Protein AF-A0A9P6UWP9-F1 (afdb_monomer_lite)

Foldseek 3Di:
DFFLPQQAKKKFPDWAFPDPPQGWIKTKIFTQRNDCPPPDQQFWKQKLLATFGWHDWDQDPNTIITMTTAHPVNVVFFPDRRDIDIIGIDGDDDLPDDNDGADDPSDQPHKWFWADWADDPQKIKTKIFDAASCLQLDDQQFWKHWRSHIFGWHDWADDPGGIMTMTIGHPVNCVRGPCVVDDGGDMTGMDGHLLSVVLVCQLVFHWAWAAERCVPPLFIKIKHALVNQDLVVLVCQCVFQVFAWEKQDEPVLCVQLVWAFPDPDQPDPQSFRKTFAKFFPDDADQQAHSHRVSCGSCLSQPPPRGNNRMDGDHRYIYTYAAQVACLQPLDPSSVQLVSCVVSVHHSMMIIGIGADPVRHGQHPVNVVVVCVVVVHRYDYSVSVNVRCLSPHAQKDFDDWDFDQDPLGTWTKIWIAGNRPRFIKIKTKDAAAALVDAAEEAEDPDDDPVLVVDPDAPLDPHGPVRVSNVCSVDNIYMYMHPRNPDDPVLRVQRVVCRPPVPSSVVNSPPPPSPSSVSNSVSVCVVRNHDHPPPPPPPQQLAQQPFAEEEEFECVVVVLRVLLQVLLVVLLVVSNHDPVSYHYDYDHALLCQLVVLLVVLVVVSGLAYEYTEEQEDDPDPVLVVSVVNSVVSQVCSCVVSVHHYQYHYHRYHDPVVSVVCSNVSSNVSNSSRSRVSVVSVVVVVVVVVVPPPPPDDDDDDDDDDDDDDDDDD

Sequence (711 aa):
MFTGIVAAIGQIETVNSLGDSAAGIRLTIHAAALGLDDVELGDSISIQGACMTVIAKENRNGSEYFSVDVSRESLTCTVGLDAPGAVNLEKALRAHDRLGGHLVAGHIDGLGTVTHFTPVGESYELQILAPHTIGRYLAYKGSVTVNGVSLTVNRVTDHVDGCEFSINLIAHTLEVTTLKQLKVGARVNLEVDLIAQIIAELKAGRMVILVDEEDRENEGDLMFAADFVSPEAINFMVRFARGLVCLTLTQEHCQRLNLPLMTHNNGTQYNTAFTVSIEAAQGVSTGISPADRARTIQAAVARDARAADIVQPGHIFPVTAQPGGVLVRAGHTEAGCDLTRLAGLTPAAVICEIINDDGTMARLPDLLEFAAKHSFKIGTIADLIEYRSLTESIIERVAERTMQTPYGPFHAVIYRDKSNGAPHIALVHGTPQPACTTLVRVHEPMSVLDLLETDTAMHSWTLHSALQEIASSECGVIVLMNCSDSKEYLFDAFEAYNQPEKAAQLKHRPADFKTYGIGAQILRDLDAKIMEIDQYQPDLDGSDLAIGIVQSRFNEAVGNSLADACLEELERLGVDSENVLCITVPGALEIPFALQKLAMCAQFDALIALGAVVRGETYHFEIVSNQSSVGIQQVALEFDVPIANGVLTTDTDEQAIARMTEKGRDMARVAVEMANLSTALDLSFMLDEDDDDDDEDEDDEDDEDEDEENF

InterPro domains:
  IPR000422 3,4-dihydroxy-2-butanone 4-phosphate synthase, RibB [MF_00180] (190-392)
  IPR000422 3,4-dihydroxy-2-butanone 4-phosphate synthase, RibB [PF00926] (197-387)
  IPR000422 3,4-dihydroxy-2-butanone 4-phosphate synthase, RibB [TIGR00506] (195-388)
  IPR001783 Lumazine-binding protein [TIGR00187] (1-201)
  IPR001783 Lumazine-binding protein [cd00402] (1-195)
  IPR002180 Lumazine/riboflavin synthase [PF00885] (545-677)
  IPR017938 Riboflavin synthase-like beta-barrel [SSF63380] (1-98)
  IPR017938 Riboflavin synthase-like beta-barrel [SSF63380] (98-202)
  IPR017945 DHBP synthase RibB-like alpha/beta domain superfamily [SSF55821] (190-390)
  IPR023366 ATP synthase subunit alpha, N-terminal domain-like superfamily [G3DSA:2.40.30.20] (1-94)
  IPR023366 ATP synthase subunit alpha, N-terminal domain-like superfamily [G3DSA:2.40.30.20] (99-195)
  IPR026017 Lumazine-binding domain [PF00677] (3-92)
  IPR026017 Lumazine-binding domain [PF00677] (106-193)
  IPR026017 Lumazine-binding domain [PS51177] (1-102)
  IPR026017 Lumazine-binding domain [PS51177] (103-203)
  IPR032677 GTP cyclohydrolase II [PF00925] (396-532)
  IPR034964 Lumazine synthase [MF_00178] (540-681)
  IPR034964 Lumazine synthase [TIGR00114] (547-676)
  IPR034964 Lumazine synthase [cd09209] (547-675)
  IPR036144 GTP cyclohydrolase II superfamily [G3DSA:3.40.50.10990] (397-535)

Secondary structure (DSSP, 8-state):
-B-S---EEEEEEEEEE-SSTTS-EEEEEE-TTT--TT--TT-EEEETTEEEEEEEEEEETTEEEEEEEE-HHHHHH-SSSSSSEEEEEEEPPPTTS---S--B-S---EEEEEEEEEEETTEEEEEEEE-HHHHTT--TT-EEEETTEEEE--EEEE-SS-EEEEEEE-HHHHHHSGGGG--TT-EEEEEE-HHHHHHHHHHTT--EEEE--TTTT--EEEEEEGGG--HHHHHHIIIIIBS--EEEEEHHHHHHTT--BS-SS--STT---BBPPEEESSS-SSS-SHHHHHHHHHHHH-TT--GGGEEEEEEEEEEEEPTTGGGT--SHHHHHHHHHHHTTS-SEEEEEEBB-TTSSBPPHHHHHHHHHHHT-EEEEHHHHHHHHHHH--SEEEEEEEEEEETTEEEEEEEEEETTT--EEEEEEES---TTSEEEEEEE-S--SGGGT-SS-TTSSS-HHHHHHHHHHSSSEEEEE--SS--HHHHHHHHHHTT-HHHHHHHHTS---HHHHHHHHHHHHHTT-EE------------TT--EEEEEE-TTHHHHHHHHHHHHHHHHHHT--GGGEEEEEESSGGGHHHHHHHHHTTT--SEEEEEEEEE--SSTHHHHHHHHHHHHHHHHHHHHT--EEEEEEEESSHHHHHHHHHHHHHHHHHHHHHHHHHHHHHHHHHHTTTSSSSS-----------------

Radius of gyration: 31.01 Å; chains: 1; bounding box: 85×80×92 Å

pLDDT: mean 85.36, std 15.13, range [31.36, 98.81]

Organism: NCBI:txid64522

Structure (mmCIF, N/CA/C/O backbone):
data_AF-A0A9P6UWP9-F1
#
_entry.id   AF-A0A9P6UWP9-F1
#
loop_
_atom_site.group_PDB
_atom_site.id
_atom_site.type_symbol
_atom_site.label_atom_id
_atom_site.label_alt_id
_atom_site.label_comp_id
_atom_site.label_asym_id
_atom_site.label_entity_id
_atom_site.label_seq_id
_atom_site.pdbx_PDB_ins_code
_atom_site.Cartn_x
_atom_site.Cartn_y
_atom_site.Cartn_z
_atom_site.occupancy
_atom_site.B_iso_or_equiv
_atom_site.auth_seq_id
_atom_site.auth_comp_id
_atom_site.auth_asym_id
_atom_site.auth_atom_id
_atom_site.pdbx_PDB_model_num
ATOM 1 N N . MET A 1 1 ? -7.174 11.831 2.888 1.00 79.25 1 MET A N 1
ATOM 2 C CA . MET A 1 1 ? -7.502 10.411 2.641 1.00 79.25 1 MET A CA 1
ATOM 3 C C . MET A 1 1 ? -8.075 9.832 3.922 1.00 79.25 1 MET A C 1
ATOM 5 O O . MET A 1 1 ? -7.832 10.401 4.980 1.00 79.25 1 MET A O 1
ATOM 9 N N . PHE A 1 2 ? -8.843 8.757 3.822 1.00 88.31 2 PHE A N 1
ATOM 10 C CA . PHE A 1 2 ? -9.486 8.058 4.935 1.00 88.31 2 PHE A CA 1
ATOM 11 C C . PHE A 1 2 ? -9.287 6.545 4.758 1.00 88.31 2 PHE A C 1
ATOM 13 O O . PHE A 1 2 ? -8.790 6.115 3.720 1.00 88.31 2 PHE A O 1
ATOM 20 N N . THR A 1 3 ? -9.683 5.742 5.740 1.00 84.31 3 THR A N 1
ATOM 21 C CA . THR A 1 3 ? -9.594 4.267 5.718 1.00 84.31 3 THR A CA 1
ATOM 22 C C . THR A 1 3 ? -10.956 3.578 5.678 1.00 84.31 3 THR A C 1
ATOM 24 O O . THR A 1 3 ? -11.049 2.361 5.514 1.00 84.31 3 THR A O 1
ATOM 27 N N . GLY A 1 4 ? -12.031 4.334 5.916 1.00 87.25 4 GLY A N 1
ATOM 28 C CA . GLY A 1 4 ? -13.358 3.789 6.155 1.00 87.25 4 GLY A CA 1
ATOM 29 C C . GLY A 1 4 ? -13.504 3.110 7.523 1.00 87.25 4 GLY A C 1
ATOM 30 O O . GLY A 1 4 ? -14.489 2.401 7.749 1.00 87.25 4 GLY A O 1
ATOM 31 N N . ILE A 1 5 ? -12.547 3.285 8.441 1.00 87.50 5 ILE A N 1
ATOM 32 C CA . ILE A 1 5 ? -12.730 2.926 9.849 1.00 87.50 5 ILE A CA 1
ATOM 33 C C . ILE A 1 5 ? -13.480 4.067 10.524 1.00 87.50 5 ILE A C 1
ATOM 35 O O . ILE A 1 5 ? -12.964 5.162 10.728 1.00 87.50 5 ILE A O 1
ATOM 39 N N . VAL A 1 6 ? -14.724 3.793 10.907 1.00 90.06 6 VAL A N 1
ATOM 40 C CA . VAL A 1 6 ? -15.552 4.768 11.616 1.00 90.06 6 VAL A CA 1
ATOM 41 C C . VAL A 1 6 ? -14.984 5.000 13.011 1.00 90.06 6 VAL A C 1
ATOM 43 O O . VAL A 1 6 ? -15.007 4.103 13.849 1.00 90.06 6 VAL A O 1
ATOM 46 N N . ALA A 1 7 ? -14.528 6.223 13.263 1.00 90.12 7 ALA A N 1
ATOM 47 C CA . ALA A 1 7 ? -14.017 6.637 14.563 1.00 90.12 7 ALA A CA 1
ATOM 48 C C . ALA A 1 7 ? -15.155 6.948 15.550 1.00 90.12 7 ALA A C 1
ATOM 50 O O . ALA A 1 7 ? -15.022 6.714 16.747 1.00 90.12 7 ALA A O 1
ATOM 51 N N . ALA A 1 8 ? -16.291 7.461 15.060 1.00 93.94 8 ALA A N 1
ATOM 52 C CA . ALA A 1 8 ? -17.455 7.740 15.898 1.00 93.94 8 ALA A CA 1
ATOM 53 C C . ALA A 1 8 ? -18.775 7.770 15.113 1.00 93.94 8 ALA A C 1
ATOM 55 O O . ALA A 1 8 ? -18.816 8.083 13.923 1.00 93.94 8 ALA A O 1
ATOM 56 N N . ILE A 1 9 ? -19.889 7.544 15.819 1.00 95.88 9 ILE A N 1
ATOM 57 C CA . ILE A 1 9 ? -21.226 7.907 15.331 1.00 95.88 9 ILE A CA 1
ATOM 58 C C . ILE A 1 9 ? -21.537 9.332 15.799 1.00 95.88 9 ILE A C 1
ATOM 60 O O . ILE A 1 9 ? -21.675 9.589 16.994 1.00 95.88 9 ILE A O 1
ATOM 64 N N . GLY A 1 10 ? -21.676 10.250 14.848 1.00 95.75 10 GLY A N 1
ATOM 65 C CA . GLY A 1 10 ? -22.161 11.606 15.079 1.00 95.75 10 GLY A CA 1
ATOM 66 C C . GLY A 1 10 ? -23.662 11.750 14.850 1.00 95.75 10 GLY A C 1
ATOM 67 O O . GLY A 1 10 ? -24.347 10.827 14.404 1.00 95.75 10 GLY A O 1
ATOM 68 N N . GLN A 1 11 ? -24.173 12.951 15.107 1.00 96.69 11 GLN A N 1
ATOM 69 C CA . GLN A 1 11 ? -25.568 13.308 14.866 1.00 96.69 11 GLN A CA 1
ATOM 70 C C . GLN A 1 11 ? -25.647 14.663 14.159 1.00 96.69 11 GLN A C 1
ATOM 72 O O . GLN A 1 11 ? -25.251 15.681 14.724 1.00 96.69 11 GLN A O 1
ATOM 77 N N . ILE A 1 12 ? -26.209 14.701 12.947 1.00 97.19 12 ILE A N 1
ATOM 78 C CA . ILE A 1 12 ? -26.621 15.960 12.317 1.00 97.19 12 ILE A CA 1
ATOM 79 C C . ILE A 1 12 ? -27.763 16.526 13.162 1.00 97.19 12 ILE A C 1
ATOM 81 O O . ILE A 1 12 ? -28.836 15.922 13.263 1.00 97.19 12 ILE A O 1
ATOM 85 N N . GLU A 1 13 ? -27.517 17.672 13.791 1.00 96.00 13 GLU A N 1
ATOM 86 C CA . GLU A 1 13 ? -28.481 18.363 14.646 1.00 96.00 13 GLU A CA 1
ATOM 87 C C . GLU A 1 13 ? -29.312 19.351 13.828 1.00 96.00 13 GLU A C 1
ATOM 89 O O . GLU A 1 13 ? -30.540 19.374 13.925 1.00 96.00 13 GLU A O 1
ATOM 94 N N . THR A 1 14 ? -28.648 20.153 12.990 1.00 96.00 14 THR A N 1
ATOM 95 C CA . THR A 1 14 ? -29.322 21.158 12.163 1.00 96.00 14 THR A CA 1
ATOM 96 C C . THR A 1 14 ? -28.853 21.120 10.718 1.00 96.00 14 THR A C 1
ATOM 98 O O . THR A 1 14 ? -27.690 20.840 10.425 1.00 96.00 14 THR A O 1
ATOM 101 N N . VAL A 1 15 ? -29.798 21.423 9.828 1.00 95.31 15 VAL A N 1
ATOM 102 C CA . VAL A 1 15 ? -29.607 21.571 8.387 1.00 95.31 15 VAL A CA 1
ATOM 103 C C . VAL A 1 15 ? -30.153 22.939 8.000 1.00 95.31 15 VAL A C 1
ATOM 105 O O . VAL A 1 15 ? -31.362 23.164 8.068 1.00 95.31 15 VAL A O 1
ATOM 108 N N . ASN A 1 16 ? -29.277 23.862 7.612 1.00 93.94 16 ASN A N 1
ATOM 109 C CA . ASN A 1 16 ? -29.655 25.236 7.286 1.00 93.94 16 ASN A CA 1
ATOM 110 C C . ASN A 1 16 ? -29.331 25.550 5.824 1.00 93.94 16 ASN A C 1
ATOM 112 O O . ASN A 1 16 ? -28.213 25.321 5.377 1.00 93.94 16 ASN A O 1
ATOM 116 N N . SER A 1 17 ? -30.280 26.111 5.072 1.00 89.56 17 SER A N 1
ATOM 117 C CA . SER A 1 17 ? -30.000 26.572 3.703 1.00 89.56 17 SER A CA 1
ATOM 118 C C . SER A 1 17 ? -29.048 27.770 3.721 1.00 89.56 17 SER A C 1
ATOM 120 O O . SER A 1 17 ? -29.270 28.715 4.479 1.00 89.56 17 SER A O 1
ATOM 122 N N . LEU A 1 18 ? -28.031 27.769 2.855 1.00 87.19 18 LEU A N 1
ATOM 123 C CA . LEU A 1 18 ? -27.092 28.890 2.702 1.00 87.19 18 LEU A CA 1
ATOM 124 C C . LEU A 1 18 ? -27.618 30.006 1.778 1.00 87.19 18 LEU A C 1
ATOM 126 O O . LEU A 1 18 ? -26.955 31.027 1.604 1.00 87.19 18 LEU A O 1
ATOM 130 N N . GLY A 1 19 ? -28.800 29.841 1.175 1.00 78.88 19 GLY A N 1
ATOM 131 C CA . GLY A 1 19 ? -29.395 30.842 0.288 1.00 78.88 19 GLY A CA 1
ATOM 132 C C . GLY A 1 19 ? -30.624 30.342 -0.474 1.00 78.88 19 GLY A C 1
ATOM 133 O O . GLY A 1 19 ? -31.353 29.471 0.007 1.00 78.88 19 GLY A O 1
ATOM 134 N N . ASP A 1 20 ? -30.855 30.910 -1.663 1.00 68.38 20 ASP A N 1
ATOM 135 C CA . ASP A 1 20 ? -31.924 30.502 -2.586 1.00 68.38 20 ASP A CA 1
ATOM 136 C C . ASP A 1 20 ? -31.706 29.077 -3.126 1.00 68.38 20 ASP A C 1
ATOM 138 O O . ASP A 1 20 ? -30.680 28.450 -2.889 1.00 68.38 20 ASP A O 1
ATOM 142 N N . SER A 1 21 ? -32.654 28.574 -3.925 1.00 56.50 21 SER A N 1
ATOM 143 C CA . SER A 1 21 ? -32.709 27.190 -4.435 1.00 56.50 21 SER A CA 1
ATOM 144 C C . SER A 1 21 ? -31.454 26.631 -5.133 1.00 56.50 21 SER A C 1
ATOM 146 O O . SER A 1 21 ? -31.460 25.450 -5.465 1.00 56.50 21 SER A O 1
ATOM 148 N N . ALA A 1 22 ? -30.416 27.432 -5.398 1.00 58.41 22 ALA A N 1
ATOM 149 C CA . ALA A 1 22 ? -29.135 27.022 -5.982 1.00 58.41 22 ALA A CA 1
ATOM 150 C C . ALA A 1 22 ? -27.968 26.937 -4.976 1.00 58.41 22 ALA A C 1
ATOM 152 O O . ALA A 1 22 ? -26.907 26.440 -5.346 1.00 58.41 22 ALA A O 1
ATOM 153 N N . ALA A 1 23 ? -28.150 27.404 -3.739 1.00 75.25 23 ALA A N 1
ATOM 154 C CA . ALA A 1 23 ? -27.139 27.358 -2.689 1.00 75.25 23 ALA A CA 1
ATOM 155 C C . ALA A 1 23 ? -27.042 25.964 -2.040 1.00 75.25 23 ALA A C 1
ATOM 157 O O . ALA A 1 23 ? -27.969 25.157 -2.129 1.00 75.25 23 ALA A O 1
ATOM 158 N N . GLY A 1 24 ? -25.899 25.687 -1.408 1.00 88.19 24 GLY A N 1
ATOM 159 C CA . GLY A 1 24 ? -25.693 24.497 -0.580 1.00 88.19 24 GLY A CA 1
ATOM 160 C C . GLY A 1 24 ? -26.406 24.581 0.774 1.00 88.19 24 GLY A C 1
ATOM 161 O O . GLY A 1 24 ? -27.193 25.496 1.032 1.00 88.19 24 GLY A O 1
ATOM 162 N N . ILE A 1 25 ? -26.094 23.640 1.659 1.00 93.88 25 ILE A N 1
ATOM 163 C CA . ILE A 1 25 ? -26.579 23.634 3.045 1.00 93.88 25 ILE A CA 1
ATOM 164 C C . ILE A 1 25 ? -25.409 23.714 4.016 1.00 93.88 25 ILE A C 1
ATOM 166 O O . ILE A 1 25 ? -24.313 23.252 3.717 1.00 93.88 25 ILE A O 1
ATOM 170 N N . ARG A 1 26 ? -25.666 24.255 5.201 1.00 96.00 26 ARG A N 1
ATOM 171 C CA . ARG A 1 26 ? -24.788 24.149 6.358 1.00 96.00 26 ARG A CA 1
ATOM 172 C C . ARG A 1 26 ? -25.314 23.080 7.289 1.00 96.00 26 ARG A C 1
ATOM 174 O O . ARG A 1 26 ? -26.476 23.139 7.702 1.00 96.00 26 ARG A O 1
ATOM 181 N N . LEU A 1 27 ? -24.444 22.148 7.635 1.00 97.12 27 LEU A N 1
ATOM 182 C CA . LEU A 1 27 ? -24.703 21.135 8.643 1.00 97.12 27 LEU A CA 1
ATOM 183 C C . LEU A 1 27 ? -24.017 21.530 9.937 1.00 97.12 27 LEU A C 1
ATOM 185 O O . LEU A 1 27 ? -22.874 21.980 9.910 1.00 97.12 27 LEU A O 1
ATOM 189 N N . THR A 1 28 ? -24.697 21.316 11.058 1.00 96.81 28 THR A N 1
ATOM 190 C CA . THR A 1 28 ? -24.067 21.304 12.381 1.00 96.81 28 THR A CA 1
ATOM 191 C C . THR A 1 28 ? -24.172 19.894 12.934 1.00 96.81 28 THR A C 1
ATOM 193 O O . THR A 1 28 ? -25.276 19.357 13.072 1.00 96.81 28 THR A O 1
ATOM 196 N N . ILE A 1 29 ? -23.020 19.296 13.216 1.00 97.62 29 ILE A N 1
ATOM 197 C CA . ILE A 1 29 ? -22.878 17.910 13.634 1.00 97.62 29 ILE A CA 1
ATOM 198 C C . ILE A 1 29 ? -22.413 17.888 15.082 1.00 97.62 29 ILE A C 1
ATOM 200 O O . ILE A 1 29 ? -21.412 18.509 15.432 1.00 97.62 29 ILE A O 1
ATOM 204 N N . HIS A 1 30 ? -23.144 17.153 15.910 1.00 96.75 30 HIS A N 1
ATOM 205 C CA . HIS A 1 30 ? -22.728 16.772 17.249 1.00 96.75 30 HIS A CA 1
ATOM 206 C C . HIS A 1 30 ? -21.784 15.566 17.160 1.00 96.75 30 HIS A C 1
ATOM 208 O O . HIS A 1 30 ? -22.164 14.534 16.598 1.00 96.75 30 HIS A O 1
ATOM 214 N N . ALA A 1 31 ? -20.570 15.694 17.697 1.00 92.75 31 ALA A N 1
ATOM 215 C CA . ALA A 1 31 ? -19.468 14.751 17.489 1.00 92.75 31 ALA A CA 1
ATOM 216 C C . ALA A 1 31 ? -18.733 14.386 18.791 1.00 92.75 31 ALA A C 1
ATOM 218 O O . ALA A 1 31 ? -17.518 14.232 18.795 1.00 92.75 31 ALA A O 1
ATOM 219 N N . ALA A 1 32 ? -19.469 14.227 19.896 1.00 81.75 32 ALA A N 1
ATOM 220 C CA . ALA A 1 32 ? -18.894 14.077 21.238 1.00 81.75 32 ALA A CA 1
ATOM 221 C C . ALA A 1 32 ? -17.877 12.932 21.418 1.00 81.75 32 ALA A C 1
ATOM 223 O O . ALA A 1 32 ? -17.070 13.002 22.335 1.00 81.75 32 ALA A O 1
ATOM 224 N N . ALA A 1 33 ? -17.924 11.883 20.592 1.00 85.69 33 ALA A N 1
ATOM 225 C CA . ALA A 1 33 ? -17.012 10.739 20.683 1.00 85.69 33 ALA A CA 1
ATOM 226 C C . ALA A 1 33 ? -15.861 10.772 19.658 1.00 85.69 33 ALA A C 1
ATOM 228 O O . ALA A 1 33 ? -15.035 9.870 19.666 1.00 85.69 33 ALA A O 1
ATOM 229 N N . LEU A 1 34 ? -15.813 11.768 18.762 1.00 90.06 34 LEU A N 1
ATOM 230 C CA . LEU A 1 34 ? -14.780 11.836 17.719 1.00 90.06 34 LEU A CA 1
ATOM 231 C C . LEU A 1 34 ? -13.456 12.419 18.239 1.00 90.06 34 LEU A C 1
ATOM 233 O O . LEU A 1 34 ? -12.400 12.080 17.709 1.00 90.06 34 LEU A O 1
ATOM 237 N N . GLY A 1 35 ? -13.529 13.291 19.252 1.00 88.62 35 GLY A N 1
ATOM 238 C CA . GLY A 1 35 ? -12.404 14.084 19.744 1.00 88.62 35 GLY A CA 1
ATOM 239 C C . GLY A 1 35 ? -11.957 15.100 18.696 1.00 88.62 35 GLY A C 1
ATOM 240 O O . GLY A 1 35 ? -11.300 14.740 17.715 1.00 88.62 35 GLY A O 1
ATOM 241 N N . LEU A 1 36 ? -12.331 16.368 18.880 1.00 90.81 36 LEU A N 1
ATOM 242 C CA . LEU A 1 36 ? -12.015 17.434 17.925 1.00 90.81 36 LEU A CA 1
ATOM 243 C C . LEU A 1 36 ? -10.791 18.273 18.311 1.00 90.81 36 LEU A C 1
ATOM 245 O O . LEU A 1 36 ? -10.487 19.225 17.594 1.00 90.81 36 LEU A O 1
ATOM 249 N N . ASP A 1 37 ? -10.101 17.983 19.413 1.00 89.12 37 ASP A N 1
ATOM 250 C CA . ASP A 1 37 ? -8.975 18.795 19.912 1.00 89.12 37 ASP A CA 1
ATOM 251 C C . ASP A 1 37 ? -7.861 18.988 18.876 1.00 89.12 37 ASP A C 1
ATOM 253 O O . ASP A 1 37 ? -7.244 20.048 18.800 1.00 89.12 37 ASP A O 1
ATOM 257 N N . ASP A 1 38 ? -7.674 17.988 18.025 1.00 87.88 38 ASP A N 1
ATOM 258 C CA . ASP A 1 38 ? -6.613 17.883 17.035 1.00 87.88 38 ASP A CA 1
ATOM 259 C C . ASP A 1 38 ? -7.089 18.180 15.595 1.00 87.88 38 ASP A C 1
ATOM 261 O O . ASP A 1 38 ? -6.371 17.908 14.634 1.00 87.88 38 ASP A O 1
ATOM 265 N N . VAL A 1 39 ? -8.307 18.717 15.455 1.00 90.00 39 VAL A N 1
ATOM 266 C CA . VAL A 1 39 ? -8.921 19.126 14.181 1.00 90.00 39 VAL A CA 1
ATOM 267 C C . VAL A 1 39 ? -8.900 20.649 14.056 1.00 90.00 39 VAL A C 1
ATOM 269 O O . VAL A 1 39 ? -9.492 21.354 14.882 1.00 90.00 39 VAL A O 1
ATOM 272 N N . GLU A 1 40 ? -8.299 21.178 12.999 1.00 92.38 40 GLU A N 1
ATOM 273 C CA . GLU A 1 40 ? -8.265 22.607 12.691 1.00 92.38 40 GLU A CA 1
ATOM 274 C C . GLU A 1 40 ? -9.387 23.038 11.727 1.00 92.38 40 GLU A C 1
ATOM 276 O O . GLU A 1 40 ? -10.076 22.234 11.097 1.00 92.38 40 GLU A O 1
ATOM 281 N N . LEU A 1 41 ? -9.625 24.350 11.621 1.00 93.75 41 LEU A N 1
ATOM 282 C CA . LEU A 1 41 ? -10.533 24.872 10.597 1.00 93.75 41 LEU A CA 1
ATOM 283 C C . LEU A 1 41 ? -9.871 24.738 9.224 1.00 93.75 41 LEU A C 1
ATOM 285 O O . LEU A 1 41 ? -8.758 25.213 9.029 1.00 93.75 41 LEU A O 1
ATOM 289 N N . GLY A 1 42 ? -10.586 24.157 8.264 1.00 90.19 42 GLY A N 1
ATOM 290 C CA . GLY A 1 42 ? -10.033 23.777 6.964 1.00 90.19 42 GLY A CA 1
ATOM 291 C C . GLY A 1 42 ? -9.685 22.291 6.861 1.00 90.19 42 GLY A C 1
ATOM 292 O O . GLY A 1 42 ? -9.590 21.785 5.742 1.00 90.19 42 GLY A O 1
ATOM 293 N N . ASP A 1 43 ? -9.594 21.578 7.986 1.00 91.12 43 ASP A N 1
ATOM 294 C CA . ASP A 1 43 ? -9.382 20.134 7.973 1.00 91.12 43 ASP A CA 1
ATOM 295 C C . ASP A 1 43 ? -10.594 19.388 7.423 1.00 91.12 43 ASP A C 1
ATOM 297 O O . ASP A 1 43 ? -11.725 19.886 7.388 1.00 91.12 43 ASP A O 1
ATOM 301 N N . SER A 1 44 ? -10.343 18.159 6.983 1.00 93.25 44 SER A N 1
ATOM 302 C CA . SER A 1 44 ? -11.354 17.291 6.394 1.00 93.25 44 SER A CA 1
ATOM 303 C C . SER A 1 44 ? -11.816 16.216 7.376 1.00 93.25 44 SER A C 1
ATOM 305 O O . SER A 1 44 ? -11.007 15.502 7.965 1.00 93.25 44 SER A O 1
ATOM 307 N N . ILE A 1 45 ? -13.133 16.058 7.500 1.00 95.62 45 ILE A N 1
ATOM 308 C CA . ILE A 1 45 ? -13.788 14.948 8.200 1.00 95.62 45 ILE A CA 1
ATOM 309 C C . ILE A 1 45 ? -14.689 14.231 7.195 1.00 95.62 45 ILE A C 1
ATOM 311 O O . ILE A 1 45 ? -15.473 14.865 6.488 1.00 95.62 45 ILE A O 1
ATOM 315 N N . SER A 1 46 ? -14.595 12.906 7.132 1.00 95.81 46 SER A N 1
ATOM 316 C CA . SER A 1 46 ? -15.523 12.071 6.376 1.00 95.81 46 SER A CA 1
ATOM 317 C C . SER A 1 46 ? -16.840 11.964 7.141 1.00 95.81 46 SER A C 1
ATOM 319 O O . SER A 1 46 ? -16.862 11.579 8.310 1.00 95.81 46 SER A O 1
ATOM 321 N N . ILE A 1 47 ? -17.947 12.317 6.485 1.00 96.69 47 ILE A N 1
ATOM 322 C CA . ILE A 1 47 ? -19.311 12.212 7.010 1.00 96.69 47 ILE A CA 1
ATOM 323 C C . ILE A 1 47 ? -20.098 11.270 6.102 1.00 96.69 47 ILE A C 1
ATOM 325 O O . ILE A 1 47 ? -20.383 11.598 4.951 1.00 96.69 47 ILE A O 1
ATOM 329 N N . GLN A 1 48 ? -20.455 10.087 6.609 1.00 94.88 48 GLN A N 1
ATOM 330 C CA . GLN A 1 48 ? -21.065 9.006 5.816 1.00 94.88 48 GLN A CA 1
ATOM 331 C C . GLN A 1 48 ? -20.261 8.652 4.548 1.00 94.88 48 GLN A C 1
ATOM 333 O O . GLN A 1 48 ? -20.844 8.344 3.503 1.00 94.88 48 GLN A O 1
ATOM 338 N N . GLY A 1 49 ? -18.928 8.710 4.643 1.00 92.69 49 GLY A N 1
ATOM 339 C CA . GLY A 1 49 ? -17.999 8.454 3.539 1.00 92.69 49 GLY A CA 1
ATOM 340 C C . GLY A 1 49 ? -17.699 9.672 2.669 1.00 92.69 49 GLY A C 1
ATOM 341 O O . GLY A 1 49 ? -16.846 9.584 1.802 1.00 92.69 49 GLY A O 1
ATOM 342 N N . ALA A 1 50 ? -18.379 10.804 2.861 1.00 94.56 50 ALA A N 1
ATOM 343 C CA . ALA A 1 50 ? -18.137 12.004 2.069 1.00 94.56 50 ALA A CA 1
ATOM 344 C C . ALA A 1 50 ? -17.177 12.955 2.796 1.00 94.56 50 ALA A C 1
ATOM 346 O O . ALA A 1 50 ? -17.460 13.387 3.912 1.00 94.56 50 ALA A O 1
ATOM 347 N N . CYS A 1 51 ? -16.067 13.310 2.154 1.00 94.06 51 CYS A N 1
ATOM 348 C CA . CYS A 1 51 ? -15.085 14.267 2.652 1.00 94.06 51 CYS A CA 1
ATOM 349 C C . CYS A 1 51 ? -15.702 15.669 2.779 1.00 94.06 51 CYS A C 1
ATOM 351 O O . CYS A 1 51 ? -16.201 16.220 1.795 1.00 94.06 51 CYS A O 1
ATOM 353 N N . MET A 1 52 ? -15.669 16.245 3.982 1.00 95.12 52 MET A N 1
ATOM 354 C CA . MET A 1 52 ? -16.230 17.564 4.276 1.00 95.12 52 MET A CA 1
ATOM 355 C C . MET A 1 52 ? -15.233 18.439 5.026 1.00 95.12 52 MET A C 1
ATOM 357 O O . MET A 1 52 ? -14.630 18.012 6.008 1.00 95.12 52 MET A O 1
ATOM 361 N N . THR A 1 53 ? -15.115 19.693 4.595 1.00 94.69 53 THR A N 1
ATOM 362 C CA . THR A 1 53 ? -14.241 20.683 5.229 1.00 94.69 53 THR A CA 1
ATOM 363 C C . THR A 1 53 ? -14.902 21.288 6.462 1.00 94.69 53 THR A C 1
ATOM 365 O O . THR A 1 53 ? -16.001 21.846 6.383 1.00 94.69 53 THR A O 1
ATOM 368 N N . VAL A 1 54 ? -14.209 21.227 7.596 1.00 96.38 54 VAL A N 1
ATOM 369 C CA . VAL A 1 54 ? -14.631 21.840 8.855 1.00 96.38 54 VAL A CA 1
ATOM 370 C C . VAL A 1 54 ? -14.499 23.358 8.758 1.00 96.38 54 VAL A C 1
ATOM 372 O O . VAL A 1 54 ? -13.410 23.889 8.559 1.00 96.38 54 VAL A O 1
ATOM 375 N N . ILE A 1 55 ? -15.611 24.076 8.926 1.00 96.75 55 ILE A N 1
ATOM 376 C CA . ILE A 1 55 ? -15.653 25.549 8.826 1.00 96.75 55 ILE A CA 1
ATOM 377 C C . ILE A 1 55 ? -15.897 26.249 10.164 1.00 96.75 55 ILE A C 1
ATOM 379 O O . ILE A 1 55 ? -15.677 27.453 10.283 1.00 96.75 55 ILE A O 1
ATOM 383 N N . ALA A 1 56 ? -16.379 25.517 11.167 1.00 95.88 56 ALA A N 1
ATOM 384 C CA . ALA A 1 56 ? -16.557 26.015 12.523 1.00 95.88 56 ALA A CA 1
ATOM 385 C C . ALA A 1 56 ? -16.514 24.857 13.519 1.00 95.88 56 ALA A C 1
ATOM 387 O O . ALA A 1 56 ? -16.962 23.754 13.203 1.00 95.88 56 ALA A O 1
ATOM 388 N N . LYS A 1 57 ? -16.040 25.143 14.732 1.00 95.69 57 LYS A N 1
ATOM 389 C CA . LYS A 1 57 ? -16.067 24.248 15.893 1.00 95.69 57 LYS A CA 1
ATOM 390 C C . LYS A 1 57 ? -16.712 24.979 17.062 1.00 95.69 57 LYS A C 1
ATOM 392 O O . LYS A 1 57 ? -16.450 26.161 17.275 1.00 95.69 57 LYS A O 1
ATOM 397 N N . GLU A 1 58 ? -17.546 24.283 17.816 1.00 93.12 58 GLU A N 1
ATOM 398 C CA . GLU A 1 58 ? -18.225 24.821 18.990 1.00 93.12 58 GLU A CA 1
ATOM 399 C C . GLU A 1 58 ? -18.202 23.785 20.114 1.00 93.12 58 GLU A C 1
ATOM 401 O O . GLU A 1 58 ? -18.385 22.595 19.874 1.00 93.12 58 GLU A O 1
ATOM 406 N N . ASN A 1 59 ? -18.038 24.238 21.355 1.00 88.38 59 ASN A N 1
ATOM 407 C CA . ASN A 1 59 ? -18.265 23.405 22.530 1.00 88.38 59 ASN A CA 1
ATOM 408 C C . ASN A 1 59 ? -19.500 23.935 23.265 1.00 88.38 59 ASN A C 1
ATOM 410 O O . ASN A 1 59 ? -19.534 25.092 23.695 1.00 88.38 59 ASN A O 1
ATOM 414 N N . ARG A 1 60 ? -20.540 23.105 23.372 1.00 88.69 60 ARG A N 1
ATOM 415 C CA . ARG A 1 60 ? -21.806 23.448 24.029 1.00 88.69 60 ARG A CA 1
ATOM 416 C C . ARG A 1 60 ? -21.977 22.549 25.245 1.00 88.69 60 ARG A C 1
ATOM 418 O O . ARG A 1 60 ? -22.286 21.371 25.104 1.00 88.69 60 ARG A O 1
ATOM 425 N N . ASN A 1 61 ? -21.804 23.112 26.441 1.00 83.75 61 ASN A N 1
ATOM 426 C CA . ASN A 1 61 ? -21.946 22.398 27.718 1.00 83.75 61 ASN A CA 1
ATOM 427 C C . ASN A 1 61 ? -21.073 21.129 27.832 1.00 83.75 61 ASN A C 1
ATOM 429 O O . ASN A 1 61 ? -21.521 20.129 28.387 1.00 83.75 61 ASN A O 1
ATOM 433 N N . GLY A 1 62 ? -19.843 21.159 27.308 1.00 80.44 62 GLY A N 1
ATOM 434 C CA . GLY A 1 62 ? -18.920 20.019 27.336 1.00 80.44 62 GLY A CA 1
ATOM 435 C C . GLY A 1 62 ? -19.094 19.038 26.175 1.00 80.44 62 GLY A C 1
ATOM 436 O O . GLY A 1 62 ? -18.340 18.078 26.087 1.00 80.44 62 GLY A O 1
ATOM 437 N N . SER A 1 63 ? -20.054 19.269 25.276 1.00 86.94 63 SER A N 1
ATOM 438 C CA . SER A 1 63 ? -20.236 18.477 24.061 1.00 86.94 63 SER A CA 1
ATOM 439 C C . SER A 1 63 ? -19.661 19.194 22.845 1.00 86.94 63 SER A C 1
ATOM 441 O O . SER A 1 63 ? -19.893 20.390 22.648 1.00 86.94 63 SER A O 1
ATOM 443 N N . GLU A 1 64 ? -18.938 18.449 22.019 1.00 94.00 64 GLU A N 1
ATOM 444 C CA . GLU A 1 64 ? -18.255 18.969 20.839 1.00 94.00 64 GLU A CA 1
ATOM 445 C C . GLU A 1 64 ? -19.157 18.969 19.602 1.00 94.00 64 GLU A C 1
ATOM 447 O O . GLU A 1 64 ? -19.851 17.993 19.300 1.00 94.00 64 GLU A O 1
ATOM 452 N N . TYR A 1 65 ? -19.123 20.078 18.869 1.00 96.50 65 TYR A N 1
ATOM 453 C CA . TYR A 1 65 ? -19.835 20.274 17.616 1.00 96.50 65 TYR A CA 1
ATOM 454 C C . TYR A 1 65 ? -18.888 20.830 16.564 1.00 96.50 65 TYR A C 1
ATOM 456 O O . TYR A 1 65 ? -18.008 21.641 16.857 1.00 96.50 65 TYR A O 1
ATOM 464 N N . PHE A 1 66 ? -19.138 20.473 15.312 1.00 97.31 66 PHE A N 1
ATOM 465 C CA . PHE A 1 66 ? -18.520 21.135 14.173 1.00 97.31 66 PHE A CA 1
ATOM 466 C C . PHE A 1 66 ? -19.553 21.426 13.092 1.00 97.31 66 PHE A C 1
ATOM 468 O O . PHE A 1 66 ? -20.638 20.841 13.064 1.00 97.31 66 PHE A O 1
ATOM 475 N N . SER A 1 67 ? -19.237 22.376 12.219 1.00 97.38 67 SER A N 1
ATOM 476 C CA . SER A 1 67 ? -20.066 22.690 11.061 1.00 97.38 67 SER A CA 1
ATOM 477 C C . SER A 1 67 ? -19.301 22.512 9.765 1.00 97.38 67 SER A C 1
ATOM 479 O O . SER A 1 67 ? -18.096 22.766 9.706 1.00 97.38 67 SER A O 1
ATOM 481 N N . VAL A 1 68 ? -20.036 22.120 8.728 1.00 96.75 68 VAL A N 1
ATOM 482 C CA . VAL A 1 68 ? -19.545 21.970 7.355 1.00 96.75 68 VAL A CA 1
ATOM 483 C C . VAL A 1 68 ? -20.535 22.606 6.387 1.00 96.75 68 VAL A C 1
ATOM 485 O O . VAL A 1 68 ? -21.747 22.585 6.628 1.00 96.75 68 VAL A O 1
ATOM 488 N N . ASP A 1 69 ? -20.023 23.150 5.288 1.00 95.12 69 ASP A N 1
ATOM 489 C CA . ASP A 1 69 ? -20.846 23.577 4.160 1.00 95.12 69 ASP A CA 1
ATOM 490 C C . ASP A 1 69 ? -20.832 22.487 3.088 1.00 95.12 69 ASP A C 1
ATOM 492 O O . ASP A 1 69 ? -19.779 22.091 2.597 1.00 95.12 69 ASP A O 1
ATOM 496 N N . VAL A 1 70 ? -22.016 22.012 2.711 1.00 92.94 70 VAL A N 1
ATOM 497 C CA . VAL A 1 70 ? -22.193 20.962 1.708 1.00 92.94 70 VAL A CA 1
ATOM 498 C C . VAL A 1 70 ? -22.731 21.582 0.429 1.00 92.94 70 VAL A C 1
ATOM 500 O O . VAL A 1 70 ? -23.790 22.221 0.414 1.00 92.94 70 VAL A O 1
ATOM 503 N N . SER A 1 71 ? -22.001 21.388 -0.668 1.00 90.88 71 SER A N 1
ATOM 504 C CA . SER A 1 71 ? -22.405 21.889 -1.980 1.00 90.88 71 SER A CA 1
ATOM 505 C C . SER A 1 71 ? -23.654 21.164 -2.500 1.00 90.88 71 SER A C 1
ATOM 507 O O . SER A 1 71 ? -23.938 20.018 -2.147 1.00 90.88 71 SER A O 1
ATOM 509 N N . ARG A 1 72 ? -24.397 21.808 -3.406 1.00 87.75 72 ARG A N 1
ATOM 510 C CA . ARG A 1 72 ? -25.561 21.177 -4.045 1.00 87.75 72 ARG A CA 1
ATOM 511 C C . ARG A 1 72 ? -25.188 19.947 -4.878 1.00 87.75 72 ARG A C 1
ATOM 513 O O . ARG A 1 72 ? -25.971 19.001 -4.961 1.00 87.75 72 ARG A O 1
ATOM 520 N N . GLU A 1 73 ? -24.020 19.973 -5.507 1.00 87.38 73 GLU A N 1
ATOM 521 C CA . GLU A 1 73 ? -23.490 18.833 -6.254 1.00 87.38 73 GLU A CA 1
ATOM 522 C C . GLU A 1 73 ? -23.258 17.649 -5.314 1.00 87.38 73 GLU A C 1
ATOM 524 O O . GLU A 1 73 ? -23.824 16.580 -5.534 1.00 87.38 73 GLU A O 1
ATOM 529 N N . SER A 1 74 ? -22.569 17.878 -4.192 1.00 88.38 74 SER A N 1
ATOM 530 C CA . SER A 1 74 ? -22.348 16.869 -3.153 1.00 88.38 74 SER A CA 1
ATOM 531 C C . SER A 1 74 ? -23.670 16.285 -2.645 1.00 88.38 74 SER A C 1
ATOM 533 O O . SER A 1 74 ? -23.799 15.070 -2.557 1.00 88.38 74 SER A O 1
ATOM 535 N N . LEU A 1 75 ? -24.700 17.104 -2.403 1.00 89.19 75 LEU A N 1
ATOM 536 C CA . LEU A 1 75 ? -26.031 16.609 -2.005 1.00 89.19 75 LEU A CA 1
ATOM 537 C C . LEU A 1 75 ? -26.731 15.772 -3.080 1.00 89.19 75 LEU A C 1
ATOM 539 O O . LEU A 1 75 ? -27.541 14.910 -2.760 1.00 89.19 75 LEU A O 1
ATOM 543 N N . THR A 1 76 ? -26.450 16.026 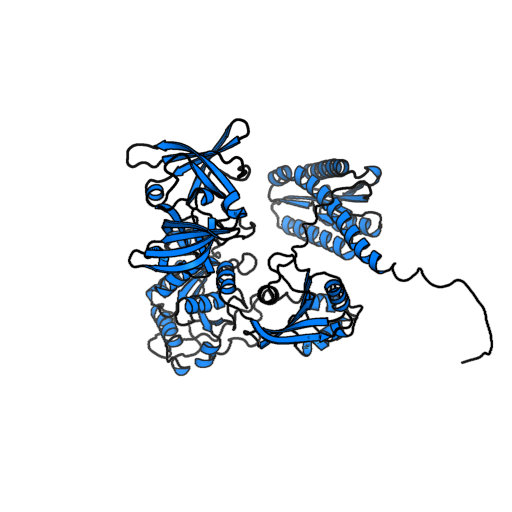-4.357 1.00 87.75 76 THR A N 1
ATOM 544 C CA . THR A 1 76 ? -27.033 15.251 -5.462 1.00 87.75 76 THR A CA 1
ATOM 545 C C . THR A 1 76 ? -26.350 13.888 -5.596 1.00 87.75 76 THR A C 1
ATOM 547 O O . THR A 1 76 ? -26.996 12.905 -5.966 1.00 87.75 76 THR A O 1
ATOM 550 N N . CYS A 1 77 ? -25.058 13.827 -5.269 1.00 88.12 77 CYS A N 1
ATOM 551 C CA . CYS A 1 77 ? -24.230 12.628 -5.371 1.00 88.12 77 CYS A CA 1
ATOM 552 C C . CYS A 1 77 ? -24.223 11.767 -4.095 1.00 88.12 77 CYS A C 1
ATOM 554 O O . CYS A 1 77 ? -23.783 10.623 -4.149 1.00 88.12 77 CYS A O 1
ATOM 556 N N . THR A 1 78 ? -24.733 12.275 -2.969 1.00 93.94 78 THR A N 1
ATOM 557 C CA . THR A 1 78 ? -24.721 11.593 -1.660 1.00 93.94 78 THR A CA 1
ATOM 558 C C . THR A 1 78 ? -26.130 11.365 -1.102 1.00 93.94 78 THR A C 1
ATOM 560 O O . THR A 1 78 ? -27.127 11.841 -1.647 1.00 93.94 78 THR A O 1
ATOM 563 N N . VAL A 1 79 ? -26.233 10.589 -0.021 1.00 93.69 79 VAL A N 1
ATOM 564 C CA . VAL A 1 79 ? -27.444 10.420 0.797 1.00 93.69 79 VAL A CA 1
ATOM 565 C C . VAL A 1 79 ? -27.136 10.568 2.280 1.00 93.69 79 VAL A C 1
ATOM 567 O O . VAL A 1 79 ? -26.020 10.298 2.721 1.00 93.69 79 VAL A O 1
ATOM 570 N N . GLY A 1 80 ? -28.152 10.959 3.054 1.00 91.44 80 GLY A N 1
ATOM 571 C CA . GLY A 1 80 ? -28.065 11.036 4.515 1.00 91.44 80 GLY A CA 1
ATOM 572 C C . GLY A 1 80 ? -27.444 12.327 5.050 1.00 91.44 80 GLY A C 1
ATOM 573 O O . GLY A 1 80 ? -27.186 12.408 6.246 1.00 91.44 80 GLY A O 1
ATOM 574 N N . LEU A 1 81 ? -27.218 13.324 4.187 1.00 93.19 81 LEU A N 1
ATOM 575 C CA . LEU A 1 81 ? -26.668 14.635 4.551 1.00 93.19 81 LEU A CA 1
ATOM 576 C C . LEU A 1 81 ? -27.698 15.772 4.457 1.00 93.19 81 LEU A C 1
ATOM 578 O O . LEU A 1 81 ? -27.392 16.899 4.812 1.00 93.19 81 LEU A O 1
ATOM 582 N N . ASP A 1 82 ? -28.912 15.510 3.979 1.00 91.00 82 ASP A N 1
ATOM 583 C CA . ASP A 1 82 ? -29.957 16.509 3.722 1.00 91.00 82 ASP A CA 1
ATOM 584 C C . ASP A 1 82 ? -30.993 16.638 4.854 1.00 91.00 82 ASP A C 1
ATOM 586 O O . ASP A 1 82 ? -31.893 17.479 4.783 1.00 91.00 82 ASP A O 1
ATOM 590 N N . ALA A 1 83 ? -30.867 15.836 5.914 1.00 92.75 83 ALA A N 1
ATOM 591 C CA . ALA A 1 83 ? -31.771 15.831 7.060 1.00 92.75 83 ALA A CA 1
ATOM 592 C C . ALA A 1 83 ? -31.030 15.535 8.380 1.00 92.75 83 ALA A C 1
ATOM 594 O O . ALA A 1 83 ? -29.983 14.886 8.364 1.00 92.75 83 ALA A O 1
ATOM 595 N N . PRO A 1 84 ? -31.579 15.955 9.539 1.00 96.25 84 PRO A N 1
ATOM 596 C CA . PRO A 1 84 ? -31.078 15.527 10.842 1.00 96.25 84 PRO A CA 1
ATOM 597 C C . PRO A 1 84 ? -31.109 14.000 10.986 1.00 96.25 84 PRO A C 1
ATOM 599 O O . PRO A 1 84 ? -32.116 13.358 10.680 1.00 96.25 84 PRO A O 1
ATOM 602 N N . GLY A 1 85 ? -30.022 13.416 11.482 1.00 95.25 85 GLY A N 1
ATOM 603 C CA . GLY A 1 85 ? -29.856 11.966 11.549 1.00 95.25 85 GLY A CA 1
ATOM 604 C C . GLY A 1 85 ? -28.471 11.550 12.034 1.00 95.25 85 GLY A C 1
ATOM 605 O O . GLY A 1 85 ? -27.558 12.371 12.110 1.00 95.25 85 GLY A O 1
ATOM 606 N N . ALA A 1 86 ? -28.334 10.271 12.378 1.00 95.75 86 ALA A N 1
ATOM 607 C CA . ALA A 1 86 ? -27.054 9.700 12.774 1.00 95.75 86 ALA A CA 1
ATOM 608 C C . ALA A 1 86 ? -26.130 9.549 11.556 1.00 95.75 86 ALA A C 1
ATOM 610 O O . ALA A 1 86 ? -26.581 9.174 10.469 1.00 95.75 86 ALA A O 1
ATOM 611 N N . VAL A 1 87 ? -24.837 9.804 11.748 1.00 96.69 87 VAL A N 1
ATOM 612 C CA . VAL A 1 87 ? -23.822 9.747 10.690 1.00 96.69 87 VAL A CA 1
ATOM 613 C C . VAL A 1 87 ? -22.556 9.039 11.153 1.00 96.69 87 VAL A C 1
ATOM 615 O O . VAL A 1 87 ? -22.145 9.206 12.295 1.00 96.69 87 VAL A O 1
ATOM 618 N N . ASN A 1 88 ? -21.933 8.254 10.274 1.00 97.38 88 ASN A N 1
ATOM 619 C CA . ASN A 1 88 ? -20.581 7.744 10.508 1.00 97.38 88 ASN A CA 1
ATOM 620 C C . ASN A 1 88 ? -19.572 8.884 10.319 1.00 97.38 88 ASN A C 1
ATOM 622 O O . ASN A 1 88 ? -19.681 9.616 9.332 1.00 97.38 88 ASN A O 1
ATOM 626 N N . LEU A 1 89 ? -18.622 9.022 11.244 1.00 96.94 89 LEU A N 1
ATOM 627 C CA . LEU A 1 89 ? -17.574 10.038 11.216 1.00 96.94 89 LEU A CA 1
ATOM 628 C C . LEU A 1 89 ? -16.181 9.407 11.263 1.00 96.94 89 LEU A C 1
ATOM 630 O O . LEU A 1 89 ? -15.935 8.490 12.047 1.00 96.94 89 LEU A O 1
ATOM 634 N N . GLU A 1 90 ? -15.268 9.955 10.469 1.00 94.69 90 GLU A N 1
ATOM 635 C CA . GLU A 1 90 ? -13.850 9.587 10.450 1.00 94.69 90 GLU A CA 1
ATOM 636 C C . GLU A 1 90 ? -13.000 10.835 10.164 1.00 94.69 90 GLU A C 1
ATOM 638 O O . GLU A 1 90 ? -13.340 11.643 9.294 1.00 94.69 90 GLU A O 1
ATOM 643 N N . LYS A 1 91 ? -11.909 11.023 10.914 1.00 93.00 91 LYS A N 1
ATOM 644 C CA . LYS A 1 91 ? -10.949 12.114 10.678 1.00 93.00 91 LYS A CA 1
ATOM 645 C C . LYS A 1 91 ? -10.045 11.763 9.495 1.00 93.00 91 LYS A C 1
ATOM 647 O O . LYS A 1 91 ? -9.795 10.590 9.239 1.00 93.00 91 LYS A O 1
ATOM 652 N N . ALA A 1 92 ? -9.572 12.766 8.758 1.00 88.12 92 ALA A N 1
ATOM 653 C CA . ALA A 1 92 ? -8.588 12.521 7.709 1.00 88.12 92 ALA A CA 1
ATOM 654 C C . ALA A 1 92 ? -7.298 11.936 8.301 1.00 88.12 92 ALA A C 1
ATOM 656 O O . ALA A 1 92 ? -6.845 12.380 9.354 1.00 88.12 92 ALA A O 1
ATOM 657 N N . LEU A 1 93 ? -6.712 10.973 7.590 1.00 78.94 93 LEU A N 1
ATOM 658 C CA . LEU A 1 93 ? -5.438 10.359 7.951 1.00 78.94 93 LEU A CA 1
ATOM 659 C C . LEU A 1 93 ? -4.300 11.380 7.952 1.00 78.94 93 LEU A C 1
ATOM 661 O O . LEU A 1 93 ? -4.139 12.149 6.997 1.00 78.94 93 LEU A O 1
ATOM 665 N N . ARG A 1 94 ? -3.465 11.307 8.984 1.00 72.75 94 ARG A N 1
ATOM 666 C CA . ARG A 1 94 ? -2.125 11.891 9.036 1.00 72.75 94 ARG A CA 1
ATOM 667 C C . ARG A 1 94 ? -1.098 10.907 8.490 1.00 72.75 94 ARG A C 1
ATOM 669 O O . ARG A 1 94 ? -1.329 9.706 8.454 1.00 72.75 94 ARG A O 1
ATOM 676 N N . ALA A 1 95 ? 0.069 11.424 8.112 1.00 48.62 95 ALA A N 1
ATOM 677 C CA . ALA A 1 95 ? 1.149 10.620 7.533 1.00 48.62 95 ALA A CA 1
ATOM 678 C C . ALA A 1 95 ? 1.618 9.457 8.434 1.00 48.62 95 ALA A C 1
ATOM 680 O O . ALA A 1 95 ? 2.038 8.430 7.924 1.00 48.62 95 ALA A O 1
ATOM 681 N N . HIS A 1 96 ? 1.513 9.601 9.759 1.00 51.41 96 HIS A N 1
ATOM 682 C CA . HIS A 1 96 ? 1.935 8.592 10.738 1.00 51.41 96 HIS A CA 1
ATOM 683 C C . HIS A 1 96 ? 0.779 7.744 11.290 1.00 51.41 96 HIS A C 1
ATOM 685 O O . HIS A 1 96 ? 0.997 6.937 12.196 1.00 51.41 96 HIS A O 1
ATOM 691 N N . ASP A 1 97 ? -0.450 7.943 10.808 1.00 54.16 97 ASP A N 1
ATOM 692 C CA . ASP A 1 97 ? -1.591 7.173 11.293 1.00 54.16 97 ASP A CA 1
ATOM 693 C C . ASP A 1 97 ? -1.513 5.728 10.785 1.00 54.16 97 ASP A C 1
ATOM 695 O O . ASP A 1 97 ? -1.155 5.457 9.637 1.00 54.16 97 ASP A O 1
ATOM 699 N N . ARG A 1 98 ? -1.885 4.777 11.646 1.00 46.91 98 ARG A N 1
ATOM 700 C CA . ARG A 1 98 ? -1.913 3.354 11.298 1.00 46.91 98 ARG A CA 1
ATOM 701 C C . ARG A 1 98 ? -2.996 3.094 10.246 1.00 46.91 98 ARG A C 1
ATOM 703 O O . ARG A 1 98 ? -4.168 3.400 10.462 1.00 46.91 98 ARG A O 1
ATOM 710 N N . LEU A 1 99 ? -2.621 2.460 9.139 1.00 59.50 99 LEU A N 1
ATOM 711 C CA . LEU A 1 99 ? -3.566 1.979 8.131 1.00 59.50 99 LEU A CA 1
ATOM 712 C C . LEU A 1 99 ? -4.253 0.705 8.649 1.00 59.50 99 LEU A C 1
ATOM 714 O O . LEU A 1 99 ? -3.606 -0.326 8.815 1.00 59.50 99 LEU A O 1
ATOM 718 N N . GLY A 1 100 ? -5.548 0.790 8.968 1.00 51.12 100 GLY A N 1
ATOM 719 C CA . GLY A 1 100 ? -6.342 -0.359 9.439 1.00 51.12 100 GLY A CA 1
ATOM 720 C C . GLY A 1 100 ? -7.511 -0.757 8.528 1.00 51.12 100 GLY A C 1
ATOM 721 O O . GLY A 1 100 ? -8.081 -1.834 8.697 1.00 51.12 100 GLY A O 1
ATOM 722 N N . GLY A 1 101 ? -7.906 0.119 7.604 1.00 63.88 101 GLY A N 1
ATOM 723 C CA . GLY A 1 101 ? -8.891 -0.141 6.552 1.00 63.88 101 GLY A CA 1
ATOM 724 C C . GLY A 1 101 ? -8.267 0.127 5.183 1.00 63.88 101 GLY A C 1
ATOM 725 O O . GLY A 1 101 ? -7.083 0.442 5.111 1.00 63.88 101 GLY A O 1
ATOM 726 N N . HIS A 1 102 ? -9.051 0.053 4.107 1.00 73.50 102 HIS A N 1
ATOM 727 C CA . HIS A 1 102 ? -8.523 0.359 2.774 1.00 73.50 102 HIS A CA 1
ATOM 728 C C . HIS A 1 102 ? -8.560 1.865 2.514 1.00 73.50 102 HIS A C 1
ATOM 730 O O . HIS A 1 102 ? -9.507 2.548 2.914 1.00 73.50 102 HIS A O 1
ATOM 736 N N . LEU A 1 103 ? -7.544 2.393 1.831 1.00 76.12 103 LEU A N 1
ATOM 737 C CA . LEU A 1 103 ? -7.493 3.815 1.527 1.00 76.12 103 LEU A CA 1
ATOM 738 C C . LEU A 1 103 ? -8.647 4.237 0.617 1.00 76.12 103 LEU A C 1
ATOM 740 O O . LEU A 1 103 ? -8.850 3.714 -0.481 1.00 76.12 103 LEU A O 1
ATOM 744 N N . VAL A 1 104 ? -9.366 5.258 1.071 1.00 84.19 104 VAL A N 1
ATOM 745 C CA . VAL A 1 104 ? -10.430 5.920 0.328 1.00 84.19 104 VAL A CA 1
ATOM 746 C C . VAL A 1 104 ? -10.233 7.430 0.315 1.00 84.19 104 VAL A C 1
ATOM 748 O O . VAL A 1 104 ? -9.633 8.031 1.212 1.00 84.19 104 VAL A O 1
ATOM 751 N N . ALA A 1 105 ? -10.717 8.072 -0.741 1.00 82.62 105 ALA A N 1
ATOM 752 C CA . ALA A 1 105 ? -10.613 9.514 -0.907 1.00 82.62 105 ALA A CA 1
ATOM 753 C C . ALA A 1 105 ? -11.686 10.263 -0.104 1.00 82.62 105 ALA A C 1
ATOM 755 O O . ALA A 1 105 ? -11.529 11.454 0.173 1.00 82.62 105 ALA A O 1
ATOM 756 N N . GLY A 1 106 ? -12.768 9.578 0.275 1.00 86.88 106 GLY A N 1
ATOM 757 C CA . GLY A 1 106 ? -13.979 10.202 0.786 1.00 86.88 106 GLY A CA 1
ATOM 758 C C . GLY A 1 106 ? -14.816 10.805 -0.347 1.00 86.88 106 GLY A C 1
ATOM 759 O O . GLY A 1 106 ? -15.504 11.813 -0.155 1.00 86.88 106 GLY A O 1
ATOM 760 N N . HIS A 1 107 ? -14.703 10.251 -1.559 1.00 87.38 107 HIS A N 1
ATOM 761 C CA . HIS A 1 107 ? -15.497 10.645 -2.717 1.00 87.38 107 HIS A CA 1
ATOM 762 C C . HIS A 1 107 ? -16.497 9.538 -3.026 1.00 87.38 107 HIS A C 1
ATOM 764 O O . HIS A 1 107 ? -16.137 8.440 -3.428 1.00 87.38 107 HIS A O 1
ATOM 770 N N . ILE A 1 108 ? -17.782 9.850 -2.891 1.00 92.56 108 ILE A N 1
ATOM 771 C CA . ILE A 1 108 ? -18.843 8.903 -3.218 1.00 92.56 108 ILE A CA 1
ATOM 772 C C . ILE A 1 108 ? -18.888 8.658 -4.734 1.00 92.56 108 ILE A C 1
ATOM 774 O O . ILE A 1 108 ? -19.401 9.484 -5.489 1.00 92.56 108 ILE A O 1
ATOM 778 N N . ASP A 1 109 ? -18.380 7.499 -5.163 1.00 91.12 109 ASP A N 1
ATOM 779 C CA . ASP A 1 109 ? -18.376 7.031 -6.558 1.00 91.12 109 ASP A CA 1
ATOM 780 C C . ASP A 1 109 ? -19.793 6.745 -7.080 1.00 91.12 109 ASP A C 1
ATOM 782 O O . ASP A 1 109 ? -20.066 6.765 -8.286 1.00 91.12 109 ASP A O 1
ATOM 786 N N . GLY A 1 110 ? -20.723 6.495 -6.161 1.00 93.06 110 GLY A N 1
ATOM 787 C CA . GLY A 1 110 ? -22.146 6.631 -6.409 1.00 93.06 110 GLY A CA 1
ATOM 788 C C . GLY A 1 110 ? -22.999 5.898 -5.386 1.00 93.06 110 GLY A C 1
ATOM 789 O O . GLY A 1 110 ? -22.627 5.723 -4.230 1.00 93.06 110 GLY A O 1
ATOM 790 N N . LEU A 1 111 ? -24.217 5.551 -5.792 1.00 95.94 111 LEU A N 1
ATOM 791 C CA . LEU A 1 111 ? -25.308 5.317 -4.851 1.00 95.94 111 LEU A CA 1
ATOM 792 C C . LEU A 1 111 ? -25.881 3.917 -5.033 1.00 95.94 111 LEU A C 1
ATOM 794 O O . LEU A 1 111 ? -26.404 3.593 -6.098 1.00 95.94 111 LEU A O 1
ATOM 798 N N . GLY A 1 112 ? -25.793 3.108 -3.980 1.00 96.31 112 GLY A N 1
ATOM 799 C CA . GLY A 1 112 ? -26.349 1.759 -3.928 1.00 96.31 112 GLY A CA 1
ATOM 800 C C . GLY A 1 112 ? -27.758 1.729 -3.344 1.00 96.31 112 GLY A C 1
ATOM 801 O O . GLY A 1 112 ? -28.179 2.664 -2.659 1.00 96.31 112 GLY A O 1
ATOM 802 N N . THR A 1 113 ? -28.485 0.639 -3.586 1.00 97.50 113 THR A N 1
ATOM 803 C CA . THR A 1 113 ? -29.783 0.361 -2.949 1.00 97.50 113 THR A CA 1
ATOM 804 C C . THR A 1 113 ? -29.722 -0.955 -2.189 1.00 97.50 113 THR A C 1
ATOM 806 O O . THR A 1 113 ? -29.389 -1.980 -2.772 1.00 97.50 113 THR A O 1
ATOM 809 N N . VAL A 1 114 ? -30.077 -0.946 -0.905 1.00 97.75 114 VAL A N 1
ATOM 810 C CA . VAL A 1 114 ? -30.143 -2.158 -0.079 1.00 97.75 114 VAL A CA 1
ATOM 811 C C . VAL A 1 114 ? -31.267 -3.060 -0.590 1.00 97.75 114 VAL A C 1
ATOM 813 O O . VAL A 1 114 ? -32.438 -2.679 -0.547 1.00 97.75 114 VAL A O 1
ATOM 816 N N . THR A 1 115 ? -30.930 -4.259 -1.054 1.00 96.94 115 THR A N 1
ATOM 817 C CA . THR A 1 115 ? -31.890 -5.263 -1.543 1.00 96.94 115 THR A CA 1
ATOM 818 C C . THR A 1 115 ? -32.206 -6.312 -0.484 1.00 96.94 115 THR A C 1
ATOM 820 O O . THR A 1 115 ? -33.329 -6.818 -0.431 1.00 96.94 115 THR A O 1
ATOM 823 N N . HIS A 1 116 ? -31.258 -6.584 0.413 1.00 95.44 116 HIS A N 1
ATOM 824 C CA . HIS A 1 116 ? -31.400 -7.573 1.473 1.00 95.44 116 HIS A CA 1
ATOM 825 C C . HIS A 1 116 ? -30.653 -7.143 2.736 1.00 95.44 116 HIS A C 1
ATOM 827 O O . HIS A 1 116 ? -29.546 -6.620 2.649 1.00 95.44 116 HIS A O 1
ATOM 833 N N . PHE A 1 117 ? -31.245 -7.383 3.907 1.00 95.50 117 PHE A N 1
ATOM 834 C CA . PHE A 1 117 ? -30.559 -7.224 5.188 1.00 95.50 117 PHE A CA 1
ATOM 835 C C . PHE A 1 117 ? -31.182 -8.155 6.232 1.00 95.50 117 PHE A C 1
ATOM 837 O O . PHE A 1 117 ? -32.286 -7.887 6.713 1.00 95.50 117 PHE A O 1
ATOM 844 N N . THR A 1 118 ? -30.528 -9.281 6.535 1.00 88.31 118 THR A N 1
ATOM 845 C CA . THR A 1 118 ? -31.048 -10.274 7.492 1.00 88.31 118 THR A CA 1
ATOM 846 C C . THR A 1 118 ? -29.941 -10.893 8.351 1.00 88.31 118 THR A C 1
ATOM 848 O O . THR A 1 118 ? -28.786 -10.931 7.928 1.00 88.31 118 THR A O 1
ATOM 851 N N . PRO A 1 119 ? -30.261 -11.359 9.573 1.00 83.62 119 PRO A N 1
ATOM 852 C CA . PRO A 1 119 ? -29.298 -12.064 10.411 1.00 83.62 119 PRO A CA 1
ATOM 853 C C . PRO A 1 119 ? -28.959 -13.446 9.833 1.00 83.62 119 PRO A C 1
ATOM 855 O O . PRO A 1 119 ? -29.848 -14.202 9.435 1.00 83.62 119 PRO A O 1
ATOM 858 N N . VAL A 1 120 ? -27.672 -13.794 9.852 1.00 75.94 120 VAL A N 1
ATOM 859 C CA . VAL A 1 120 ? -27.117 -15.092 9.452 1.00 75.94 120 VAL A CA 1
ATOM 860 C C . VAL A 1 120 ? -26.124 -15.541 10.528 1.00 75.94 120 VAL A C 1
ATOM 862 O O . VAL A 1 120 ? -24.991 -15.066 10.593 1.00 75.94 120 VAL A O 1
ATOM 865 N N . GLY A 1 121 ? -26.558 -16.457 11.399 1.00 78.31 121 GLY A N 1
ATOM 866 C CA . GLY A 1 121 ? -25.781 -16.844 12.580 1.00 78.31 121 GLY A CA 1
ATOM 867 C C . GLY A 1 121 ? -25.604 -15.663 13.541 1.00 78.31 121 GLY A C 1
ATOM 868 O O . GLY A 1 121 ? -26.588 -15.031 13.918 1.00 78.31 121 GLY A O 1
ATOM 869 N N . GLU A 1 122 ? -24.358 -15.365 13.913 1.00 74.44 122 GLU A N 1
ATOM 870 C CA . GLU A 1 122 ? -23.987 -14.216 14.763 1.00 74.44 122 GLU A CA 1
ATOM 871 C C . GLU A 1 122 ? -23.704 -12.928 13.966 1.00 74.44 122 GLU A C 1
ATOM 873 O O . GLU A 1 122 ? -23.420 -11.878 14.538 1.00 74.44 122 GLU A O 1
ATOM 878 N N . SER A 1 123 ? -23.769 -12.999 12.635 1.00 81.31 123 SER A N 1
ATOM 879 C CA . SER A 1 123 ? -23.530 -11.878 11.722 1.00 81.31 123 SER A CA 1
ATOM 880 C C . SER A 1 123 ? -24.815 -11.473 10.999 1.00 81.31 123 SER A C 1
ATOM 882 O O . SER A 1 123 ? -25.866 -12.095 11.151 1.00 81.31 123 SER A O 1
ATOM 884 N N . TYR A 1 124 ? -24.741 -10.423 10.189 1.00 87.31 124 TYR A N 1
ATOM 885 C CA . TYR A 1 124 ? -25.806 -10.028 9.270 1.00 87.31 124 TYR A CA 1
ATOM 886 C C . TYR A 1 124 ? -25.311 -10.095 7.834 1.00 87.31 124 TYR A C 1
ATOM 888 O O . TYR A 1 124 ? -24.211 -9.639 7.538 1.00 87.31 124 TYR A O 1
ATOM 896 N N . GLU A 1 125 ? -26.139 -10.611 6.933 1.00 90.62 125 GLU A N 1
ATOM 897 C CA . GLU A 1 125 ? -25.904 -10.496 5.499 1.00 90.62 125 GLU A CA 1
ATOM 898 C C . GLU A 1 125 ? -26.586 -9.225 4.983 1.00 90.62 125 GLU A C 1
ATOM 900 O O . GLU A 1 125 ? -27.805 -9.065 5.093 1.00 90.62 125 GLU A O 1
ATOM 905 N N . LEU A 1 126 ? -25.792 -8.325 4.407 1.00 95.06 126 LEU A N 1
ATOM 906 C CA . LEU A 1 126 ? -26.238 -7.127 3.703 1.00 95.06 126 LEU A CA 1
ATOM 907 C C . LEU A 1 126 ? -26.011 -7.330 2.202 1.00 95.06 126 LEU A C 1
ATOM 909 O O . LEU A 1 126 ? -24.895 -7.641 1.797 1.00 95.06 126 LEU A O 1
ATOM 913 N N . GLN A 1 127 ? -27.041 -7.137 1.377 1.00 96.75 127 GLN A N 1
ATOM 914 C CA . GLN A 1 127 ? -26.915 -7.119 -0.086 1.00 96.75 127 GLN A CA 1
ATOM 915 C C . GLN A 1 127 ? -27.332 -5.756 -0.627 1.00 96.75 127 GLN A C 1
ATOM 917 O O . GLN A 1 127 ? -28.331 -5.170 -0.190 1.00 96.75 127 GLN A O 1
ATOM 922 N N . ILE A 1 128 ? -26.537 -5.241 -1.560 1.00 97.62 128 ILE A N 1
ATOM 923 C CA . ILE A 1 128 ? -26.699 -3.915 -2.147 1.00 97.62 128 ILE A CA 1
ATOM 924 C C . ILE A 1 128 ? -26.612 -4.040 -3.665 1.00 97.62 128 ILE A C 1
ATOM 926 O O . ILE A 1 128 ? -25.651 -4.584 -4.203 1.00 97.62 128 ILE A O 1
ATOM 930 N N . LEU A 1 129 ? -27.593 -3.469 -4.360 1.00 97.25 129 LEU A N 1
ATOM 931 C CA . LEU A 1 129 ? -27.557 -3.266 -5.801 1.00 97.25 129 LEU A CA 1
ATOM 932 C C . LEU A 1 129 ? -26.825 -1.955 -6.111 1.00 97.25 129 LEU A C 1
ATOM 934 O O . LEU A 1 129 ? -27.339 -0.867 -5.831 1.00 97.25 129 LEU A O 1
ATOM 938 N N . ALA A 1 130 ? -25.633 -2.062 -6.692 1.00 96.19 130 ALA A N 1
ATOM 939 C CA . ALA A 1 130 ? -24.857 -0.949 -7.220 1.00 96.19 130 ALA A CA 1
ATOM 940 C C . ALA A 1 130 ? -25.175 -0.696 -8.709 1.00 96.19 130 ALA A C 1
ATOM 942 O O . ALA A 1 130 ? -25.436 -1.638 -9.461 1.00 96.19 130 ALA A O 1
ATOM 943 N N . PRO A 1 131 ? -25.101 0.556 -9.189 1.00 93.56 131 PRO A N 1
ATOM 944 C CA . PRO A 1 131 ? -25.165 0.862 -10.616 1.00 93.56 131 PRO A CA 1
ATOM 945 C C . PRO A 1 131 ? -24.021 0.205 -11.402 1.00 93.56 131 PRO A C 1
ATOM 947 O O . PRO A 1 131 ? -22.910 0.068 -10.893 1.00 93.56 131 PRO A O 1
ATOM 950 N N . HIS A 1 132 ? -24.244 -0.094 -12.688 1.00 88.19 132 HIS A N 1
ATOM 951 C CA . HIS A 1 132 ? -23.226 -0.661 -13.598 1.00 88.19 132 HIS A CA 1
ATOM 952 C C . HIS A 1 132 ? -21.911 0.124 -13.645 1.00 88.19 132 HIS A C 1
ATOM 954 O O . HIS A 1 132 ? -20.839 -0.447 -13.835 1.00 88.19 132 HIS A O 1
ATOM 960 N N . THR A 1 133 ? -21.982 1.444 -13.472 1.00 86.75 133 THR A N 1
ATOM 961 C CA . THR A 1 133 ? -20.800 2.309 -13.460 1.00 86.75 133 THR A CA 1
ATOM 962 C C . THR A 1 133 ? -19.847 1.974 -12.320 1.00 86.75 133 THR A C 1
ATOM 964 O O . THR A 1 133 ? -18.645 2.106 -12.538 1.00 86.75 133 THR A O 1
ATOM 967 N N . ILE A 1 134 ? -20.376 1.513 -11.181 1.00 89.00 134 ILE A N 1
ATOM 968 C CA . ILE A 1 134 ? -19.644 1.119 -9.969 1.00 89.00 134 ILE A CA 1
ATOM 969 C C . ILE A 1 134 ? -19.385 -0.390 -9.957 1.00 89.00 134 ILE A C 1
ATOM 971 O O . ILE A 1 134 ? -18.295 -0.829 -9.611 1.00 89.00 134 ILE A O 1
ATOM 975 N N . GLY A 1 135 ? -20.368 -1.187 -10.388 1.00 85.25 135 GLY A N 1
ATOM 976 C CA . GLY A 1 135 ? -20.337 -2.649 -10.310 1.00 85.25 135 GLY A CA 1
ATOM 977 C C . GLY A 1 135 ? -19.080 -3.295 -10.893 1.00 85.25 135 GLY A C 1
ATOM 978 O O . GLY A 1 135 ? -18.564 -4.251 -10.333 1.00 85.25 135 GLY A O 1
ATOM 979 N N . ARG A 1 136 ? -18.526 -2.721 -11.966 1.00 82.62 136 ARG A N 1
ATOM 980 C CA . ARG A 1 136 ? -17.285 -3.194 -12.609 1.00 82.62 136 ARG A CA 1
ATOM 981 C C . ARG A 1 136 ? -16.020 -3.115 -11.744 1.00 82.62 136 ARG A C 1
ATOM 983 O O . ARG A 1 136 ? -15.015 -3.697 -12.137 1.00 82.62 136 ARG A O 1
ATOM 990 N N . TYR A 1 137 ? -16.048 -2.361 -10.647 1.00 86.19 137 TYR A N 1
ATOM 991 C CA . TYR A 1 137 ? -14.943 -2.246 -9.692 1.00 86.19 137 TYR A CA 1
ATOM 992 C C . TYR A 1 137 ? -15.119 -3.182 -8.491 1.00 86.19 137 TYR A C 1
ATOM 994 O O . TYR A 1 137 ? -14.192 -3.352 -7.708 1.00 86.19 137 TYR A O 1
ATOM 1002 N N . LEU A 1 138 ? -16.298 -3.793 -8.338 1.00 86.25 138 LEU A N 1
ATOM 1003 C CA . LEU A 1 138 ? -16.579 -4.715 -7.248 1.00 86.25 138 LEU A CA 1
ATOM 1004 C C . LEU A 1 138 ? -16.059 -6.104 -7.612 1.00 86.25 138 LEU A C 1
ATOM 1006 O O . LEU A 1 138 ? -16.458 -6.694 -8.616 1.00 86.25 138 LEU A O 1
ATOM 1010 N N . ALA A 1 139 ? -15.193 -6.642 -6.762 1.00 79.44 139 ALA A N 1
ATOM 1011 C CA . ALA A 1 139 ? -14.640 -7.979 -6.904 1.00 79.44 139 ALA A CA 1
ATOM 1012 C C . ALA A 1 139 ? -14.935 -8.809 -5.654 1.00 79.44 139 ALA A C 1
ATOM 1014 O O . ALA A 1 139 ? -15.019 -8.280 -4.548 1.00 79.44 139 ALA A O 1
ATOM 1015 N N . TYR A 1 140 ? -15.071 -10.125 -5.817 1.00 77.94 140 TYR A N 1
ATOM 1016 C CA . TYR A 1 140 ? -15.082 -11.042 -4.677 1.00 77.94 140 TYR A CA 1
ATOM 1017 C C . TYR A 1 140 ? -13.803 -10.852 -3.854 1.00 77.94 140 TYR A C 1
ATOM 1019 O O . TYR A 1 140 ? -12.715 -10.855 -4.425 1.00 77.94 140 TYR A O 1
ATOM 1027 N N . LYS A 1 141 ? -13.950 -10.685 -2.534 1.00 74.88 141 LYS A N 1
ATOM 1028 C CA . LYS A 1 141 ? -12.882 -10.342 -1.579 1.00 74.88 141 LYS A CA 1
ATOM 1029 C C . LYS A 1 141 ? -12.219 -8.978 -1.788 1.00 74.88 141 LYS A C 1
ATOM 1031 O O . LYS A 1 141 ? -11.277 -8.671 -1.069 1.00 74.88 141 LYS A O 1
ATOM 1036 N N . GLY A 1 142 ? -12.732 -8.156 -2.701 1.00 75.44 142 GLY A N 1
ATOM 1037 C CA . GLY A 1 142 ? -12.340 -6.756 -2.813 1.00 75.44 142 GLY A CA 1
ATOM 1038 C C . GLY A 1 142 ? -12.960 -5.896 -1.713 1.00 75.44 142 GLY A C 1
ATOM 1039 O O . GLY A 1 142 ? -13.906 -6.314 -1.033 1.00 75.44 142 GLY A O 1
ATOM 1040 N N . SER A 1 143 ? -12.438 -4.683 -1.576 1.00 86.62 143 SER A N 1
ATOM 1041 C CA . SER A 1 143 ? -12.902 -3.701 -0.602 1.00 86.62 143 SER A CA 1
ATOM 1042 C C . SER A 1 143 ? -13.925 -2.736 -1.205 1.00 86.62 143 SER A C 1
ATOM 1044 O O . SER A 1 143 ? -13.916 -2.422 -2.397 1.00 86.62 143 SER A O 1
ATOM 1046 N N . VAL A 1 144 ? -14.853 -2.280 -0.372 1.00 92.25 144 VAL A N 1
ATOM 1047 C CA . VAL A 1 144 ? -15.834 -1.244 -0.708 1.00 92.25 144 VAL A CA 1
ATOM 1048 C C . VAL A 1 144 ? -16.214 -0.513 0.568 1.00 92.25 144 VAL A C 1
ATOM 1050 O O . VAL A 1 144 ? -16.327 -1.143 1.622 1.00 92.25 144 VAL A O 1
ATOM 1053 N N . THR A 1 145 ? -16.448 0.796 0.502 1.00 94.56 145 THR A N 1
ATOM 1054 C CA . THR A 1 145 ? -17.111 1.483 1.609 1.00 94.56 145 THR A CA 1
ATOM 1055 C C . THR A 1 145 ? -18.610 1.565 1.389 1.00 94.56 145 THR A C 1
ATOM 1057 O O . THR A 1 145 ? -19.098 1.840 0.292 1.00 94.56 145 THR A O 1
ATOM 1060 N N . VAL A 1 146 ? -19.360 1.338 2.463 1.00 96.50 146 VAL A N 1
ATOM 1061 C CA . VAL A 1 146 ? -20.800 1.588 2.512 1.00 96.50 146 VAL A CA 1
ATOM 1062 C C . VAL A 1 146 ? -21.038 2.627 3.589 1.00 96.50 146 VAL A C 1
ATOM 1064 O O . VAL A 1 146 ? -20.804 2.361 4.766 1.00 96.50 146 VAL A O 1
ATOM 1067 N N . ASN A 1 147 ? -21.502 3.816 3.201 1.00 96.38 147 ASN A N 1
ATOM 1068 C CA . ASN A 1 147 ? -21.682 4.946 4.114 1.00 96.38 147 ASN A CA 1
ATOM 1069 C C . ASN A 1 147 ? -20.395 5.274 4.906 1.00 96.38 147 ASN A C 1
ATOM 1071 O O . ASN A 1 147 ? -20.448 5.564 6.102 1.00 96.38 147 ASN A O 1
ATOM 1075 N N . GLY A 1 148 ? -19.237 5.182 4.245 1.00 93.12 148 GLY A N 1
ATOM 1076 C CA . GLY A 1 148 ? -17.927 5.405 4.860 1.00 93.12 148 GLY A CA 1
ATOM 1077 C C . GLY A 1 148 ? -17.429 4.274 5.759 1.00 93.12 148 GLY A C 1
ATOM 1078 O O . GLY A 1 148 ? -16.425 4.462 6.421 1.00 93.12 148 GLY A O 1
ATOM 1079 N N . VAL A 1 149 ? -18.107 3.122 5.806 1.00 94.38 149 VAL A N 1
ATOM 1080 C CA . VAL A 1 149 ? -17.620 1.930 6.519 1.00 94.38 149 VAL A CA 1
ATOM 1081 C C . VAL A 1 149 ? -16.894 1.024 5.535 1.00 94.38 149 VAL A C 1
ATOM 1083 O O . VAL A 1 149 ? -17.535 0.539 4.605 1.00 94.38 149 VAL A O 1
ATOM 1086 N N . SER A 1 150 ? -15.602 0.780 5.741 1.00 91.88 150 SER A N 1
ATOM 1087 C CA . SER A 1 150 ? -14.789 -0.167 4.969 1.00 91.88 150 SER A CA 1
ATOM 1088 C C . SER A 1 150 ? -15.248 -1.603 5.211 1.00 91.88 150 SER A C 1
ATOM 1090 O O . SER A 1 150 ? -15.362 -2.046 6.354 1.00 91.88 150 SER A O 1
ATOM 1092 N N . LEU A 1 151 ? -15.553 -2.324 4.131 1.00 91.25 151 LEU A N 1
ATOM 1093 C CA . LEU A 1 151 ? -16.150 -3.655 4.163 1.00 91.25 151 LEU A CA 1
ATOM 1094 C C . LEU A 1 151 ? -15.577 -4.543 3.052 1.00 91.25 151 LEU A C 1
ATOM 1096 O O . LEU A 1 151 ? -15.265 -4.078 1.957 1.00 91.25 151 LEU A O 1
ATOM 1100 N N . THR A 1 152 ? -15.509 -5.847 3.319 1.00 84.56 152 THR A N 1
ATOM 1101 C CA . THR A 1 152 ? -15.075 -6.852 2.340 1.00 84.56 152 THR A CA 1
ATOM 1102 C C . THR A 1 152 ? -16.268 -7.448 1.599 1.00 84.56 152 THR A C 1
ATOM 1104 O O . THR A 1 152 ? -17.239 -7.911 2.203 1.00 84.56 152 THR A O 1
ATOM 1107 N N . VAL A 1 153 ? -16.177 -7.491 0.272 1.00 87.50 153 VAL A N 1
ATOM 1108 C CA . VAL A 1 153 ? -17.206 -8.060 -0.599 1.00 87.50 153 VAL A CA 1
ATOM 1109 C C . VAL A 1 153 ? -17.168 -9.593 -0.566 1.00 87.50 153 VAL A C 1
ATOM 1111 O O . VAL A 1 153 ? -16.156 -10.225 -0.863 1.00 87.50 153 VAL A O 1
ATOM 1114 N N . ASN A 1 154 ? -18.308 -10.217 -0.276 1.00 81.75 154 ASN A N 1
ATOM 1115 C CA . ASN A 1 154 ? -18.456 -11.670 -0.160 1.00 81.75 154 ASN A CA 1
ATOM 1116 C C . ASN A 1 154 ? -19.024 -12.343 -1.406 1.00 81.75 154 ASN A C 1
ATOM 1118 O O . ASN A 1 154 ? -18.806 -13.535 -1.617 1.00 81.75 154 ASN A O 1
ATOM 1122 N N . ARG A 1 155 ? -19.774 -11.618 -2.230 1.00 86.50 155 ARG A N 1
ATOM 1123 C CA . ARG A 1 155 ? -20.298 -12.110 -3.507 1.00 86.50 155 ARG A CA 1
ATOM 1124 C C . ARG A 1 155 ? -20.571 -10.927 -4.413 1.00 86.50 155 ARG A C 1
ATOM 1126 O O . ARG A 1 155 ? -20.946 -9.872 -3.920 1.00 86.50 155 ARG A O 1
ATOM 1133 N N . VAL A 1 156 ? -20.431 -11.136 -5.717 1.00 89.50 156 VAL A N 1
ATOM 1134 C CA . VAL A 1 156 ? -20.780 -10.172 -6.764 1.00 89.50 156 VAL A CA 1
ATOM 1135 C C . VAL A 1 156 ? -21.608 -10.910 -7.812 1.00 89.50 156 VAL A C 1
ATOM 1137 O O . VAL A 1 156 ? -21.241 -12.011 -8.219 1.00 89.50 156 VAL A O 1
ATOM 1140 N N . THR A 1 157 ? -22.757 -10.359 -8.189 1.00 89.81 157 THR A N 1
ATOM 1141 C CA . THR A 1 157 ? -23.682 -10.929 -9.175 1.00 89.81 157 THR A CA 1
ATOM 1142 C C . THR A 1 157 ? -24.158 -9.831 -10.117 1.00 89.81 157 THR A C 1
ATOM 1144 O O . THR A 1 157 ? -24.788 -8.865 -9.691 1.00 89.81 157 THR A O 1
ATOM 1147 N N . ASP A 1 158 ? -23.884 -9.983 -11.410 1.00 89.50 158 ASP A N 1
ATOM 1148 C CA . ASP A 1 158 ? -24.375 -9.042 -12.413 1.00 89.50 158 ASP A CA 1
ATOM 1149 C C . ASP A 1 158 ? -25.873 -9.245 -12.670 1.00 89.50 158 ASP A C 1
ATOM 1151 O O . ASP A 1 158 ? -26.353 -10.357 -12.914 1.00 89.50 158 ASP A O 1
ATOM 1155 N N . HIS A 1 159 ? -26.611 -8.141 -12.677 1.00 87.75 159 HIS A N 1
ATOM 1156 C CA . HIS A 1 159 ? -28.019 -8.063 -13.040 1.00 87.75 159 HIS A CA 1
ATOM 1157 C C . HIS A 1 159 ? -28.205 -7.153 -14.258 1.00 87.75 159 HIS A C 1
ATOM 1159 O O . HIS A 1 159 ? -27.332 -6.383 -14.651 1.00 87.75 159 HIS A O 1
ATOM 1165 N N . VAL A 1 160 ? -29.389 -7.207 -14.871 1.00 83.62 160 VAL A N 1
ATOM 1166 C CA . VAL A 1 160 ? -29.723 -6.309 -15.990 1.00 83.62 160 VAL A CA 1
ATOM 1167 C C . VAL A 1 160 ? -29.680 -4.842 -15.543 1.00 83.62 160 VAL A C 1
ATOM 1169 O O . VAL A 1 160 ? -29.172 -3.990 -16.270 1.00 83.62 160 VAL A O 1
ATOM 1172 N N . ASP A 1 161 ? -30.135 -4.564 -14.321 1.00 84.06 161 ASP A N 1
ATOM 1173 C CA . ASP A 1 161 ? -30.304 -3.204 -13.797 1.00 84.06 161 ASP A CA 1
ATOM 1174 C C . ASP A 1 161 ? -29.096 -2.690 -12.987 1.00 84.06 161 ASP A C 1
ATOM 1176 O O . ASP A 1 161 ? -29.082 -1.535 -12.564 1.00 84.06 161 ASP A O 1
ATOM 1180 N N . GLY A 1 162 ? -28.066 -3.516 -12.782 1.00 90.81 162 GLY A N 1
ATOM 1181 C CA . GLY A 1 162 ? -26.873 -3.157 -12.015 1.00 90.81 162 GLY A CA 1
ATOM 1182 C C . GLY A 1 162 ? -26.062 -4.379 -11.600 1.00 90.81 162 GLY A C 1
ATOM 1183 O O . GLY A 1 162 ? -26.196 -5.446 -12.184 1.00 90.81 162 GLY A O 1
ATOM 1184 N N . CYS A 1 163 ? -25.245 -4.234 -10.567 1.00 93.56 163 CYS A N 1
ATOM 1185 C CA . CYS A 1 163 ? -24.445 -5.306 -9.990 1.00 93.56 163 CYS A CA 1
ATOM 1186 C C . CYS A 1 163 ? -24.781 -5.426 -8.502 1.00 93.56 163 CYS A C 1
ATOM 1188 O O . CYS A 1 163 ? -24.669 -4.450 -7.762 1.00 93.56 163 CYS A O 1
ATOM 1190 N N . GLU A 1 164 ? -25.258 -6.591 -8.071 1.00 95.44 164 GLU A N 1
ATOM 1191 C CA . GLU A 1 164 ? -25.565 -6.857 -6.669 1.00 95.44 164 GLU A CA 1
ATOM 1192 C C . GLU A 1 164 ? -24.351 -7.473 -5.987 1.00 95.44 164 GLU A C 1
ATOM 1194 O O . GLU A 1 164 ? -23.779 -8.452 -6.471 1.00 95.44 164 GLU A O 1
ATOM 1199 N N . PHE A 1 165 ? -23.975 -6.926 -4.838 1.00 95.44 165 PHE A N 1
ATOM 1200 C CA . PHE A 1 165 ? -22.910 -7.475 -4.017 1.00 95.44 165 PHE A CA 1
ATOM 1201 C C . PHE A 1 165 ? -23.385 -7.721 -2.591 1.00 95.44 165 PHE A C 1
ATOM 1203 O O . PHE A 1 165 ? -24.290 -7.040 -2.104 1.00 95.44 165 PHE A O 1
ATOM 1210 N N . SER A 1 166 ? -22.788 -8.715 -1.931 1.00 93.31 166 SER A N 1
ATOM 1211 C CA . SER A 1 166 ? -23.086 -9.045 -0.537 1.00 93.31 166 SER A CA 1
ATOM 1212 C C . SER A 1 166 ? -21.897 -8.802 0.382 1.00 93.31 166 SER A C 1
ATOM 1214 O O . SER A 1 166 ? -20.745 -8.929 -0.031 1.00 93.31 166 SER A O 1
ATOM 1216 N N . ILE A 1 167 ? -22.188 -8.473 1.638 1.00 93.12 167 ILE A N 1
ATOM 1217 C CA . ILE A 1 167 ? -21.233 -8.253 2.724 1.00 93.12 167 ILE A CA 1
ATOM 1218 C C . ILE A 1 167 ? -21.760 -8.971 3.968 1.00 93.12 167 ILE A C 1
ATOM 1220 O O . ILE A 1 167 ? -22.961 -8.930 4.244 1.00 93.12 167 ILE A O 1
ATOM 1224 N N . ASN A 1 168 ? -20.861 -9.584 4.740 1.00 86.31 168 ASN A N 1
ATOM 1225 C CA . ASN A 1 168 ? -21.181 -10.036 6.093 1.00 86.31 168 ASN A CA 1
ATOM 1226 C C . ASN A 1 168 ? -20.740 -8.976 7.102 1.00 86.31 168 ASN A C 1
ATOM 1228 O O . ASN A 1 168 ? -19.580 -8.575 7.117 1.00 86.31 168 ASN A O 1
ATOM 1232 N N . LEU A 1 169 ? -21.665 -8.549 7.953 1.00 87.12 169 LEU A N 1
ATOM 1233 C CA . LEU A 1 169 ? -21.426 -7.590 9.022 1.00 87.12 169 LEU A CA 1
ATOM 1234 C C . LEU A 1 169 ? -21.366 -8.320 10.360 1.00 87.12 169 LEU A C 1
ATOM 1236 O O . LEU A 1 169 ? -22.334 -8.972 10.755 1.00 87.12 169 LEU A O 1
ATOM 1240 N N . ILE A 1 170 ? -20.243 -8.178 11.059 1.00 84.88 170 ILE A N 1
ATOM 1241 C CA . ILE A 1 170 ? -20.084 -8.683 12.424 1.00 84.88 170 ILE A CA 1
ATOM 1242 C C . ILE A 1 170 ? -20.795 -7.766 13.430 1.00 84.88 170 ILE A C 1
ATOM 1244 O O . ILE A 1 170 ? -21.068 -6.594 13.149 1.00 84.88 170 ILE A O 1
ATOM 1248 N N . ALA A 1 171 ? -21.072 -8.291 14.626 1.00 78.81 171 ALA A N 1
ATOM 1249 C CA . ALA A 1 171 ? -21.783 -7.565 15.678 1.00 78.81 171 ALA A CA 1
ATOM 1250 C C . ALA A 1 171 ? -21.107 -6.234 16.052 1.00 78.81 171 ALA A C 1
ATOM 1252 O O . ALA A 1 171 ? -21.788 -5.213 16.136 1.00 78.81 171 ALA A O 1
ATOM 1253 N N . HIS A 1 172 ? -19.775 -6.227 16.183 1.00 84.88 172 HIS A N 1
ATOM 1254 C CA . HIS A 1 172 ? -19.017 -5.021 16.523 1.00 84.88 172 HIS A CA 1
ATOM 1255 C C . HIS A 1 172 ? -19.211 -3.902 15.487 1.00 84.88 172 HIS A C 1
ATOM 1257 O O . HIS A 1 172 ? -19.570 -2.785 15.847 1.00 84.88 172 HIS A O 1
ATOM 1263 N N . THR A 1 173 ? -19.099 -4.206 14.187 1.00 86.75 173 THR A N 1
ATOM 1264 C CA . THR A 1 173 ? -19.333 -3.230 13.106 1.00 86.75 173 THR A CA 1
ATOM 1265 C C . THR A 1 173 ? -20.738 -2.633 13.170 1.00 86.75 173 THR A C 1
ATOM 1267 O O . THR A 1 173 ? -20.919 -1.445 12.928 1.00 86.75 173 THR A O 1
ATOM 1270 N N . LEU A 1 174 ? -21.758 -3.421 13.515 1.00 88.69 174 LEU A N 1
ATOM 1271 C CA . LEU A 1 174 ? -23.127 -2.916 13.670 1.00 88.69 174 LEU A CA 1
ATOM 1272 C C . LEU A 1 174 ? -23.297 -2.037 14.913 1.00 88.69 174 LEU A C 1
ATOM 1274 O O . LEU A 1 174 ? -24.115 -1.114 14.914 1.00 88.69 174 LEU A O 1
ATOM 1278 N N . GLU A 1 175 ? -22.557 -2.324 15.978 1.00 88.81 175 GLU A N 1
ATOM 1279 C CA . GLU A 1 175 ? -22.584 -1.550 17.212 1.00 88.81 175 GLU A CA 1
ATOM 1280 C C . GLU A 1 175 ? -22.029 -0.141 16.991 1.00 88.81 175 GLU A C 1
ATOM 1282 O O . GLU A 1 175 ? -22.729 0.832 17.298 1.00 88.81 175 GLU A O 1
ATOM 1287 N N . VAL A 1 176 ? -20.842 -0.058 16.380 1.00 90.38 176 VAL A N 1
ATOM 1288 C CA . VAL A 1 176 ? -20.049 1.175 16.233 1.00 90.38 176 VAL A CA 1
ATOM 1289 C C . VAL A 1 176 ? -20.348 1.974 14.961 1.00 90.38 176 VAL A C 1
ATOM 1291 O O . VAL A 1 176 ? -19.771 3.036 14.755 1.00 90.38 176 VAL A O 1
ATOM 1294 N N . THR A 1 177 ? -21.281 1.519 14.116 1.00 95.25 177 THR A N 1
ATOM 1295 C CA . THR A 1 177 ? -21.679 2.237 12.891 1.00 95.25 177 THR A CA 1
ATOM 1296 C C . THR A 1 177 ? -23.190 2.443 12.775 1.00 95.25 177 THR A C 1
ATOM 1298 O O . THR A 1 177 ? -24.014 1.864 13.491 1.00 95.25 177 THR A O 1
ATOM 1301 N N . THR A 1 178 ? -23.591 3.270 11.811 1.00 94.94 178 THR A N 1
ATOM 1302 C CA . THR A 1 178 ? -25.000 3.503 11.467 1.00 94.94 178 THR A CA 1
ATOM 1303 C C . THR A 1 178 ? -25.646 2.351 10.683 1.00 94.94 178 THR A C 1
ATOM 1305 O O . THR A 1 178 ? -26.866 2.353 10.504 1.00 94.94 178 THR A O 1
ATOM 1308 N N . LEU A 1 179 ? -24.885 1.331 10.257 1.00 94.56 179 LEU A N 1
ATOM 1309 C CA . LEU A 1 179 ? -25.371 0.277 9.352 1.00 94.56 179 LEU A CA 1
ATOM 1310 C C . LEU A 1 179 ? -26.529 -0.549 9.931 1.00 94.56 179 LEU A C 1
ATOM 1312 O O . LEU A 1 179 ? -27.407 -0.974 9.183 1.00 94.56 179 LEU A O 1
ATOM 1316 N N . LYS A 1 180 ? -26.613 -0.697 11.261 1.00 90.31 180 LYS A N 1
ATOM 1317 C CA . LYS A 1 180 ? -27.741 -1.371 11.940 1.00 90.31 180 LYS A CA 1
ATOM 1318 C C . LYS A 1 180 ? -29.111 -0.742 11.663 1.00 90.31 180 LYS A C 1
ATOM 1320 O O . LYS A 1 180 ? -30.138 -1.366 11.916 1.00 90.31 180 LYS A O 1
ATOM 1325 N N . GLN A 1 181 ? -29.140 0.501 11.181 1.00 90.44 181 GLN A N 1
ATOM 1326 C CA . GLN A 1 181 ? -30.368 1.241 10.889 1.00 90.44 181 GLN A CA 1
ATOM 1327 C C . GLN A 1 181 ? -30.876 1.011 9.458 1.00 90.44 181 GLN A C 1
ATOM 1329 O O . GLN A 1 181 ? -31.990 1.438 9.133 1.00 90.44 181 GLN A O 1
ATOM 1334 N N . LEU A 1 182 ? -30.081 0.358 8.600 1.00 94.12 182 LEU A N 1
ATOM 1335 C CA . LEU A 1 182 ? -30.433 0.122 7.205 1.00 94.12 182 LEU A CA 1
ATOM 1336 C C . LEU A 1 182 ? -31.667 -0.775 7.078 1.00 94.12 182 LEU A C 1
ATOM 1338 O O . LEU A 1 182 ? -31.928 -1.673 7.878 1.00 94.12 182 LEU A O 1
ATOM 1342 N N . LYS A 1 183 ? -32.450 -0.507 6.033 1.00 93.88 183 LYS A N 1
ATOM 1343 C CA . LYS A 1 183 ? -33.651 -1.262 5.673 1.00 93.88 183 LYS A CA 1
ATOM 1344 C C . LYS A 1 183 ? -33.632 -1.534 4.180 1.00 93.88 183 LYS A C 1
ATOM 1346 O O . LYS A 1 183 ? -33.068 -0.753 3.418 1.00 93.88 183 LYS A O 1
ATOM 1351 N N . VAL A 1 184 ? -34.302 -2.601 3.757 1.00 96.56 184 VAL A N 1
ATOM 1352 C CA . VAL A 1 184 ? -34.511 -2.876 2.330 1.00 96.56 184 VAL A CA 1
ATOM 1353 C C . VAL A 1 184 ? -35.160 -1.660 1.656 1.00 96.56 184 VAL A C 1
ATOM 1355 O O . VAL A 1 184 ? -36.113 -1.083 2.181 1.00 96.56 184 VAL A O 1
ATOM 1358 N N . GLY A 1 185 ? -34.612 -1.259 0.511 1.00 95.88 185 GLY A N 1
ATOM 1359 C CA . GLY A 1 185 ? -34.977 -0.056 -0.235 1.00 95.88 185 GLY A CA 1
ATOM 1360 C C . GLY A 1 185 ? -34.243 1.218 0.196 1.00 95.88 185 GLY A C 1
ATOM 1361 O O . GLY A 1 185 ? -34.368 2.234 -0.486 1.00 95.88 185 GLY A O 1
ATOM 1362 N N . ALA A 1 186 ? -33.472 1.196 1.290 1.00 95.81 186 ALA A N 1
ATOM 1363 C CA . ALA A 1 186 ? -32.632 2.327 1.670 1.00 95.81 186 ALA A CA 1
ATOM 1364 C C . ALA A 1 186 ? -31.513 2.534 0.644 1.00 95.81 186 ALA A C 1
ATOM 1366 O O . ALA A 1 186 ? -30.955 1.575 0.106 1.00 95.81 186 ALA A O 1
ATOM 1367 N N . ARG A 1 187 ? -31.170 3.798 0.398 1.00 96.81 187 ARG A N 1
ATOM 1368 C CA . ARG A 1 187 ? -29.995 4.157 -0.393 1.00 96.81 187 ARG A CA 1
ATOM 1369 C C . ARG A 1 187 ? -28.767 4.288 0.498 1.00 96.81 187 ARG A C 1
ATOM 1371 O O . ARG A 1 187 ? -28.895 4.680 1.655 1.00 96.81 187 ARG A O 1
ATOM 1378 N N . VAL A 1 188 ? -27.602 3.999 -0.067 1.00 97.25 188 VAL A N 1
ATOM 1379 C CA . VAL A 1 188 ? -26.303 4.086 0.612 1.00 97.25 188 VAL A CA 1
ATOM 1380 C C . VAL A 1 188 ? -25.267 4.759 -0.283 1.00 97.25 188 VAL A C 1
ATOM 1382 O O . VAL A 1 188 ? -25.345 4.654 -1.510 1.00 97.25 188 VAL A O 1
ATOM 1385 N N . ASN A 1 189 ? -24.311 5.445 0.334 1.00 97.38 189 ASN A N 1
ATOM 1386 C CA . ASN A 1 189 ? -23.126 5.982 -0.325 1.00 97.38 189 ASN A CA 1
ATOM 1387 C C . ASN A 1 189 ? -22.122 4.848 -0.546 1.00 97.38 189 ASN A C 1
ATOM 1389 O O . ASN A 1 189 ? -21.845 4.104 0.395 1.00 97.38 189 ASN A O 1
ATOM 1393 N N . LEU A 1 190 ? -21.605 4.716 -1.765 1.00 96.31 190 LEU A N 1
ATOM 1394 C CA . LEU A 1 190 ? -20.593 3.731 -2.130 1.00 96.31 190 LEU A CA 1
ATOM 1395 C C . LEU A 1 190 ? -19.327 4.431 -2.617 1.00 96.31 190 LEU A C 1
ATOM 1397 O O . LEU A 1 190 ? -19.404 5.316 -3.469 1.00 96.31 190 LEU A O 1
ATOM 1401 N N . GLU A 1 191 ? -18.183 3.974 -2.127 1.00 93.50 191 GLU A N 1
ATOM 1402 C CA . GLU A 1 191 ? -16.858 4.274 -2.674 1.00 93.50 191 GLU A CA 1
ATOM 1403 C C . GLU A 1 191 ? -16.126 2.946 -2.871 1.00 93.50 191 GLU A C 1
ATOM 1405 O O . GLU A 1 191 ? -16.207 2.058 -2.018 1.00 93.50 191 GLU A O 1
ATOM 1410 N N . VAL A 1 192 ? -15.501 2.766 -4.031 1.00 90.12 192 VAL A N 1
ATOM 1411 C CA . VAL A 1 192 ? -14.839 1.506 -4.401 1.00 90.12 192 VAL A CA 1
ATOM 1412 C C . VAL A 1 192 ? -13.333 1.605 -4.244 1.00 90.12 192 VAL A C 1
ATOM 1414 O O . VAL A 1 192 ? -12.759 2.685 -4.374 1.00 90.12 192 VAL A O 1
ATOM 1417 N N . ASP A 1 193 ? -12.707 0.448 -4.041 1.00 85.38 193 ASP A N 1
ATOM 1418 C CA . ASP A 1 193 ? -11.266 0.297 -3.870 1.00 85.38 193 ASP A CA 1
ATOM 1419 C C . ASP A 1 193 ? -10.446 1.076 -4.918 1.00 85.38 193 ASP A C 1
ATOM 1421 O O . ASP A 1 193 ? -10.652 0.962 -6.135 1.00 85.38 193 ASP A O 1
ATOM 1425 N N . LEU A 1 194 ? -9.498 1.874 -4.430 1.00 85.44 194 LEU A N 1
ATOM 1426 C CA . LEU A 1 194 ? -8.654 2.748 -5.235 1.00 85.44 194 LEU A CA 1
ATOM 1427 C C . LEU A 1 194 ? -7.774 1.971 -6.225 1.00 85.44 194 LEU A C 1
ATOM 1429 O O . LEU A 1 194 ? -7.619 2.399 -7.374 1.00 85.44 194 LEU A O 1
ATOM 1433 N N . ILE A 1 195 ? -7.269 0.797 -5.835 1.00 88.69 195 ILE A N 1
ATOM 1434 C CA . ILE A 1 195 ? -6.514 -0.098 -6.717 1.00 88.69 195 ILE A CA 1
ATOM 1435 C C . ILE A 1 195 ? -7.423 -0.652 -7.811 1.00 88.69 195 ILE A C 1
ATOM 1437 O O . ILE A 1 195 ? -7.028 -0.673 -8.980 1.00 88.69 195 ILE A O 1
ATOM 1441 N N . ALA A 1 196 ? -8.669 -1.016 -7.493 1.00 88.19 196 ALA A N 1
ATOM 1442 C CA . ALA A 1 196 ? -9.631 -1.438 -8.512 1.00 88.19 196 ALA A CA 1
ATOM 1443 C C . ALA A 1 196 ? -9.912 -0.318 -9.534 1.00 88.19 196 ALA A C 1
ATOM 1445 O O . ALA A 1 196 ? -10.006 -0.583 -10.741 1.00 88.19 196 ALA A O 1
ATOM 1446 N N . GLN A 1 197 ? -9.988 0.943 -9.088 1.00 88.44 197 GLN A N 1
ATOM 1447 C CA . GLN A 1 197 ? -10.099 2.095 -9.989 1.00 88.44 197 GLN A CA 1
ATOM 1448 C C . GLN A 1 197 ? -8.854 2.239 -10.873 1.00 88.44 197 GLN A C 1
ATOM 1450 O O . GLN A 1 197 ? -8.988 2.349 -12.093 1.00 88.44 197 GLN A O 1
ATOM 1455 N N . ILE A 1 198 ? -7.656 2.174 -10.286 1.00 92.56 198 ILE A N 1
ATOM 1456 C CA . ILE A 1 198 ? -6.375 2.255 -11.000 1.00 92.56 198 ILE A CA 1
ATOM 1457 C C . ILE A 1 198 ? -6.256 1.165 -12.073 1.00 92.56 198 ILE A C 1
ATOM 1459 O O . ILE A 1 198 ? -5.917 1.459 -13.220 1.00 92.56 198 ILE A O 1
ATOM 1463 N N . ILE A 1 199 ? -6.606 -0.082 -11.749 1.00 92.69 199 ILE A N 1
ATOM 1464 C CA . ILE A 1 199 ? -6.604 -1.199 -12.704 1.00 92.69 199 ILE A CA 1
ATOM 1465 C C . ILE A 1 199 ? -7.504 -0.882 -13.909 1.00 92.69 199 ILE A C 1
ATOM 1467 O O . ILE A 1 199 ? -7.129 -1.128 -15.059 1.00 92.69 199 ILE A O 1
ATOM 1471 N N . ALA A 1 200 ? -8.686 -0.304 -13.683 1.00 90.25 200 ALA A N 1
ATOM 1472 C CA . ALA A 1 200 ? -9.600 0.057 -14.763 1.00 90.25 200 ALA A CA 1
ATOM 1473 C C . ALA A 1 200 ? -9.127 1.265 -15.591 1.00 90.25 200 ALA A C 1
ATOM 1475 O O . ALA A 1 200 ? -9.362 1.296 -16.802 1.00 90.25 200 ALA A O 1
ATOM 1476 N N . GLU A 1 201 ? -8.483 2.254 -14.961 1.00 93.94 201 GLU A N 1
ATOM 1477 C CA . GLU A 1 201 ? -7.847 3.387 -15.645 1.00 93.94 201 GLU A CA 1
ATOM 1478 C C . GLU A 1 201 ? -6.775 2.884 -16.618 1.00 93.94 201 GLU A C 1
ATOM 1480 O O . GLU A 1 201 ? -6.823 3.197 -17.813 1.00 93.94 201 GLU A O 1
ATOM 1485 N N . LEU A 1 202 ? -5.889 2.006 -16.140 1.00 96.12 202 LEU A N 1
ATOM 1486 C CA . LEU A 1 202 ? -4.848 1.373 -16.947 1.00 96.12 202 LEU A CA 1
ATOM 1487 C C . LEU A 1 202 ? -5.435 0.526 -18.076 1.00 96.12 202 LEU A C 1
ATOM 1489 O O . LEU A 1 202 ? -5.002 0.640 -19.222 1.00 96.12 202 LEU A O 1
ATOM 1493 N N . LYS A 1 203 ? -6.479 -0.264 -17.790 1.00 94.38 203 LYS A N 1
ATOM 1494 C CA . LYS A 1 203 ? -7.216 -1.043 -18.800 1.00 94.38 203 LYS A CA 1
ATOM 1495 C C . LYS A 1 203 ? -7.810 -0.177 -19.909 1.00 94.38 203 LYS A C 1
ATOM 1497 O O . LYS A 1 203 ? -7.960 -0.636 -21.039 1.00 94.38 203 LYS A O 1
ATOM 1502 N N . ALA A 1 204 ? -8.157 1.066 -19.590 1.00 93.69 204 ALA A N 1
ATOM 1503 C CA . ALA A 1 204 ? -8.675 2.038 -20.540 1.00 93.69 204 ALA A CA 1
ATOM 1504 C C . ALA A 1 204 ? -7.583 2.907 -21.194 1.00 93.69 204 ALA A C 1
ATOM 1506 O O . ALA A 1 204 ? -7.919 3.830 -21.938 1.00 93.69 204 ALA A O 1
ATOM 1507 N N . GLY A 1 205 ? -6.303 2.632 -20.923 1.00 95.12 205 GLY A N 1
ATOM 1508 C CA . GLY A 1 205 ? -5.158 3.357 -21.473 1.00 95.12 205 GLY A CA 1
ATOM 1509 C C . GLY A 1 205 ? -4.929 4.741 -20.878 1.00 95.12 205 GLY A C 1
ATOM 1510 O O . GLY A 1 205 ? -4.285 5.574 -21.515 1.00 95.12 205 GLY A O 1
ATOM 1511 N N . ARG A 1 206 ? -5.469 5.008 -19.685 1.00 96.94 206 ARG A N 1
ATOM 1512 C CA . ARG A 1 206 ? -5.255 6.264 -18.959 1.00 96.94 206 ARG A CA 1
ATOM 1513 C C . ARG A 1 206 ? -4.053 6.151 -18.021 1.00 96.94 206 ARG A C 1
ATOM 1515 O O . ARG A 1 206 ? -3.664 5.054 -17.624 1.00 96.94 206 ARG A O 1
ATOM 1522 N N . MET A 1 207 ? -3.449 7.300 -17.725 1.00 97.94 207 MET A N 1
ATOM 1523 C CA . MET A 1 207 ? -2.342 7.404 -16.776 1.00 97.94 207 MET A CA 1
ATOM 1524 C C . MET A 1 207 ? -2.859 7.482 -15.342 1.00 97.94 207 MET A C 1
ATOM 1526 O O . MET A 1 207 ? -3.931 8.033 -15.088 1.00 97.94 207 MET A O 1
ATOM 1530 N N . VAL A 1 208 ? -2.064 6.959 -14.420 1.00 97.44 208 VAL A N 1
ATOM 1531 C CA . VAL A 1 208 ? -2.287 6.986 -12.972 1.00 97.44 208 VAL A CA 1
ATOM 1532 C C . VAL A 1 208 ? -0.983 7.356 -12.272 1.00 97.44 208 VAL A C 1
ATOM 1534 O O . VAL A 1 208 ? 0.083 7.296 -12.885 1.00 97.44 208 VAL A O 1
ATOM 1537 N N . ILE A 1 209 ? -1.065 7.731 -11.002 1.00 96.44 209 ILE A N 1
ATOM 1538 C CA . ILE A 1 209 ? 0.095 8.000 -10.152 1.00 96.44 209 ILE A CA 1
ATOM 1539 C C . ILE A 1 209 ? 0.205 6.884 -9.120 1.00 96.44 209 ILE A C 1
ATOM 1541 O O . ILE A 1 209 ? -0.792 6.546 -8.479 1.00 96.44 209 ILE A O 1
ATOM 1545 N N . LEU A 1 210 ? 1.403 6.334 -8.948 1.00 94.06 210 LEU A N 1
ATOM 1546 C CA . LEU A 1 210 ? 1.715 5.466 -7.819 1.00 94.06 210 LEU A CA 1
ATOM 1547 C C . LEU A 1 210 ? 2.794 6.076 -6.942 1.00 94.06 210 LEU A C 1
ATOM 1549 O O . LEU A 1 210 ? 3.813 6.538 -7.449 1.00 94.06 210 LEU A O 1
ATOM 1553 N N . VAL A 1 211 ? 2.560 6.021 -5.637 1.00 89.50 211 VAL A N 1
ATOM 1554 C CA . VAL A 1 211 ? 3.488 6.484 -4.604 1.00 89.50 211 VAL A CA 1
ATOM 1555 C C . VAL A 1 211 ? 4.026 5.277 -3.842 1.00 89.50 211 VAL A C 1
ATOM 1557 O O . VAL A 1 211 ? 3.277 4.331 -3.573 1.00 89.50 211 VAL A O 1
ATOM 1560 N N . ASP A 1 212 ? 5.317 5.283 -3.533 1.00 80.69 212 ASP A N 1
ATOM 1561 C CA . ASP A 1 212 ? 5.912 4.309 -2.620 1.00 80.69 212 ASP A CA 1
ATOM 1562 C C . ASP A 1 212 ? 5.927 4.819 -1.167 1.00 80.69 212 ASP A C 1
ATOM 1564 O O . ASP A 1 212 ? 5.328 5.847 -0.854 1.00 80.69 212 ASP A O 1
ATOM 1568 N N . GLU A 1 213 ? 6.518 4.050 -0.253 1.00 70.12 213 GLU A N 1
ATOM 1569 C CA . GLU A 1 213 ? 6.567 4.405 1.171 1.00 70.12 21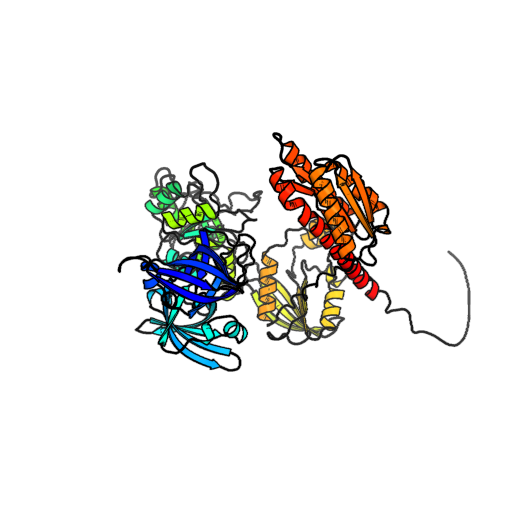3 GLU A CA 1
ATOM 1570 C C . GLU A 1 213 ? 7.535 5.572 1.443 1.00 70.12 213 GLU A C 1
ATOM 1572 O O . GLU A 1 213 ? 8.510 5.785 0.717 1.00 70.12 213 GLU A O 1
ATOM 1577 N N . GLU A 1 214 ? 7.259 6.339 2.504 1.00 58.12 214 GLU A N 1
ATOM 1578 C CA . GLU A 1 214 ? 8.000 7.560 2.862 1.00 58.12 214 GLU A CA 1
ATOM 1579 C C . GLU A 1 214 ? 9.471 7.291 3.235 1.00 58.12 214 GLU A C 1
ATOM 1581 O O . GLU A 1 214 ? 10.334 8.146 3.034 1.00 58.12 214 GLU A O 1
ATOM 1586 N N . ASP A 1 215 ? 9.774 6.100 3.745 1.00 51.53 215 ASP A N 1
ATOM 1587 C CA . ASP A 1 215 ? 11.117 5.635 4.099 1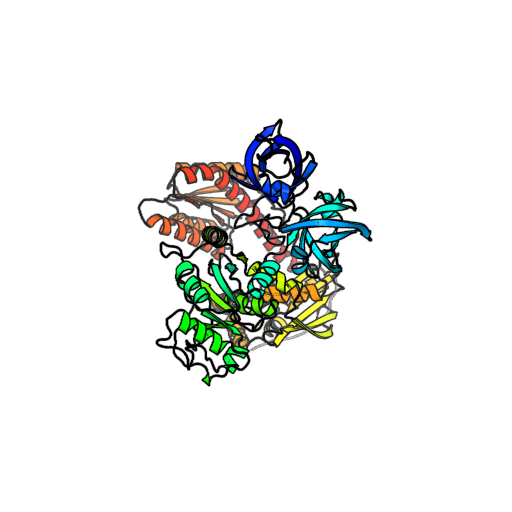.00 51.53 215 ASP A CA 1
ATOM 1588 C C . ASP A 1 215 ? 11.841 4.909 2.948 1.00 51.53 215 ASP A C 1
ATOM 1590 O O . ASP A 1 215 ? 13.022 4.564 3.078 1.00 51.53 215 ASP A O 1
ATOM 1594 N N . ARG A 1 216 ? 11.173 4.724 1.798 1.00 66.81 216 ARG A N 1
ATOM 1595 C CA . ARG A 1 216 ? 11.762 4.178 0.570 1.00 66.81 216 ARG A CA 1
ATOM 1596 C C . ARG A 1 216 ? 12.289 5.301 -0.330 1.00 66.81 216 ARG A C 1
ATOM 1598 O O . ARG A 1 216 ? 13.317 5.882 0.009 1.00 66.81 216 ARG A O 1
ATOM 1605 N N . GLU A 1 217 ? 11.676 5.590 -1.482 1.00 66.06 217 GLU A N 1
ATOM 1606 C CA . GLU A 1 217 ? 12.067 6.708 -2.361 1.00 66.06 217 GLU A CA 1
ATOM 1607 C C . GLU A 1 217 ? 11.259 7.981 -2.030 1.00 66.06 217 GLU A C 1
ATOM 1609 O O . GLU A 1 217 ? 11.741 9.091 -2.273 1.00 66.06 217 GLU A O 1
ATOM 1614 N N . ASN A 1 218 ? 10.089 7.836 -1.387 1.00 76.25 218 ASN A N 1
ATOM 1615 C CA . ASN A 1 218 ? 9.134 8.909 -1.088 1.00 76.25 218 ASN A CA 1
ATOM 1616 C C . ASN A 1 218 ? 8.744 9.692 -2.355 1.00 76.25 218 ASN A C 1
ATOM 1618 O O . ASN A 1 218 ? 8.718 10.929 -2.376 1.00 76.25 218 ASN A O 1
ATOM 1622 N N . GLU A 1 219 ? 8.518 8.972 -3.455 1.00 82.75 219 GLU A N 1
ATOM 1623 C CA . GLU A 1 219 ? 8.346 9.525 -4.800 1.00 82.75 219 GLU A CA 1
ATOM 1624 C C . GLU A 1 219 ? 7.075 9.014 -5.484 1.00 82.75 219 GLU A C 1
ATOM 1626 O O . GLU A 1 219 ? 6.583 7.908 -5.246 1.00 82.75 219 GLU A O 1
ATOM 1631 N N . GLY A 1 220 ? 6.524 9.862 -6.356 1.00 88.88 220 GLY A N 1
ATOM 1632 C CA . GLY A 1 220 ? 5.380 9.528 -7.193 1.00 88.88 220 GLY A CA 1
ATOM 1633 C C . GLY A 1 220 ? 5.776 9.331 -8.650 1.00 88.88 220 GLY A C 1
ATOM 1634 O O . GLY A 1 220 ? 6.278 10.262 -9.285 1.00 88.88 220 GLY A O 1
ATOM 1635 N N . ASP A 1 221 ? 5.432 8.171 -9.204 1.00 96.25 221 ASP A N 1
ATOM 1636 C CA . ASP A 1 221 ? 5.596 7.884 -10.627 1.00 96.25 221 ASP A CA 1
ATOM 1637 C C . ASP A 1 221 ? 4.280 8.051 -11.364 1.00 96.25 221 ASP A C 1
ATOM 1639 O O . ASP A 1 221 ? 3.257 7.455 -11.014 1.00 96.25 221 ASP A O 1
ATOM 1643 N N . LEU A 1 222 ? 4.330 8.791 -12.469 1.00 97.81 222 LEU A N 1
ATOM 1644 C CA . LEU A 1 222 ? 3.288 8.727 -13.477 1.00 97.81 222 LEU A CA 1
ATOM 1645 C C . LEU A 1 222 ? 3.456 7.427 -14.263 1.00 97.81 222 LEU A C 1
ATOM 1647 O O . LEU A 1 222 ? 4.515 7.185 -14.841 1.00 97.81 222 LEU A O 1
ATOM 1651 N N . MET A 1 223 ? 2.401 6.621 -14.352 1.00 97.69 223 MET A N 1
ATOM 1652 C CA . MET A 1 223 ? 2.443 5.353 -15.071 1.00 97.69 223 MET A CA 1
ATOM 1653 C C . MET A 1 223 ? 1.235 5.106 -15.966 1.00 97.69 223 MET A C 1
ATOM 1655 O O . MET A 1 223 ? 0.128 5.571 -15.699 1.00 97.69 223 MET A O 1
ATOM 1659 N N . PHE A 1 224 ? 1.437 4.334 -17.033 1.00 98.50 224 PHE A N 1
ATOM 1660 C CA . PHE A 1 224 ? 0.352 3.746 -17.820 1.00 98.50 224 PHE A CA 1
ATOM 1661 C C . PHE A 1 224 ? 0.792 2.435 -18.487 1.00 98.50 224 PHE A C 1
ATOM 1663 O O . PHE A 1 224 ? 1.986 2.149 -18.601 1.00 98.50 224 PHE A O 1
ATOM 1670 N N . ALA A 1 225 ? -0.170 1.632 -18.948 1.00 98.50 225 ALA A N 1
ATOM 1671 C CA . ALA A 1 225 ? 0.129 0.353 -19.587 1.00 98.50 225 ALA A CA 1
ATOM 1672 C C . ALA A 1 225 ? 0.820 0.538 -20.946 1.00 98.50 225 ALA A C 1
ATOM 1674 O O . ALA A 1 225 ? 0.341 1.290 -21.802 1.00 98.50 225 ALA A O 1
ATOM 1675 N N . ALA A 1 226 ? 1.921 -0.183 -21.172 1.00 98.44 226 ALA A N 1
ATOM 1676 C CA . ALA A 1 226 ? 2.745 -0.015 -22.367 1.00 98.44 226 ALA A CA 1
ATOM 1677 C C . ALA A 1 226 ? 1.991 -0.341 -23.671 1.00 98.44 226 ALA A C 1
ATOM 1679 O O . ALA A 1 226 ? 2.317 0.219 -24.718 1.00 98.44 226 ALA A O 1
ATOM 1680 N N . ASP A 1 227 ? 0.937 -1.164 -23.608 1.00 98.00 227 ASP A N 1
ATOM 1681 C CA . ASP A 1 227 ? 0.033 -1.468 -24.726 1.00 98.00 227 ASP A CA 1
ATOM 1682 C C . ASP A 1 227 ? -0.586 -0.215 -25.375 1.00 98.00 227 ASP A C 1
ATOM 1684 O O . ASP A 1 227 ? -0.896 -0.222 -26.567 1.00 98.00 227 ASP A O 1
ATOM 1688 N N . PHE A 1 228 ? -0.757 0.868 -24.609 1.00 98.44 228 PHE A N 1
ATOM 1689 C CA . PHE A 1 228 ? -1.420 2.098 -25.057 1.00 98.44 228 PHE A CA 1
ATOM 1690 C C . PHE A 1 228 ? -0.452 3.251 -25.344 1.00 98.44 228 PHE A C 1
ATOM 1692 O O . PHE A 1 228 ? -0.868 4.405 -25.469 1.00 98.44 228 PHE A O 1
ATOM 1699 N N . VAL A 1 229 ? 0.847 2.964 -25.461 1.00 98.56 229 VAL A N 1
ATOM 1700 C CA . VAL A 1 229 ? 1.857 4.001 -25.687 1.00 98.56 229 VAL A CA 1
ATOM 1701 C C . VAL A 1 229 ? 1.611 4.781 -26.981 1.00 98.56 229 VAL A C 1
ATOM 1703 O O . VAL A 1 229 ? 1.389 4.231 -28.064 1.00 98.56 229 VAL A O 1
ATOM 1706 N N . SER A 1 230 ? 1.696 6.104 -26.858 1.00 98.56 230 SER A N 1
ATOM 1707 C CA . SER A 1 230 ? 1.532 7.062 -27.947 1.00 98.56 230 SER A CA 1
ATOM 1708 C C . SER A 1 230 ? 2.554 8.199 -27.835 1.00 98.56 230 SER A C 1
ATOM 1710 O O . SER A 1 230 ? 3.043 8.480 -26.734 1.00 98.56 230 SER A O 1
ATOM 1712 N N . PRO A 1 231 ? 2.883 8.885 -28.946 1.00 98.56 231 PRO A N 1
ATOM 1713 C CA . PRO A 1 231 ? 3.728 10.077 -28.908 1.00 98.56 231 PRO A CA 1
ATOM 1714 C C . PRO A 1 231 ? 3.191 11.148 -27.951 1.00 98.56 231 PRO A C 1
ATOM 1716 O O . PRO A 1 231 ? 3.971 11.806 -27.268 1.00 98.56 231 PRO A O 1
ATOM 1719 N N . GLU A 1 232 ? 1.868 11.306 -27.874 1.00 98.56 232 GLU A N 1
ATOM 1720 C CA . GLU A 1 232 ? 1.190 12.257 -26.996 1.00 98.56 232 GLU A CA 1
ATOM 1721 C C . GLU A 1 232 ? 1.400 11.909 -25.520 1.00 98.56 232 GLU A C 1
ATOM 1723 O O . GLU A 1 232 ? 1.730 12.798 -24.734 1.00 98.56 232 GLU A O 1
ATOM 1728 N N . ALA A 1 233 ? 1.278 10.627 -25.157 1.00 98.19 233 ALA A N 1
ATOM 1729 C CA . ALA A 1 233 ? 1.532 10.142 -23.801 1.00 98.19 233 ALA A CA 1
ATOM 1730 C C . ALA A 1 233 ? 2.992 10.375 -23.380 1.00 98.19 233 ALA A C 1
ATOM 1732 O O . ALA A 1 233 ? 3.256 10.962 -22.332 1.00 98.19 233 ALA A O 1
ATOM 1733 N N . ILE A 1 234 ? 3.954 10.007 -24.232 1.00 98.69 234 ILE A N 1
ATOM 1734 C CA . ILE A 1 234 ? 5.380 10.227 -23.943 1.00 98.69 234 ILE A CA 1
ATOM 1735 C C . ILE A 1 234 ? 5.707 11.721 -23.866 1.00 98.69 234 ILE A C 1
ATOM 1737 O O . ILE A 1 234 ? 6.484 12.143 -23.011 1.00 98.69 234 ILE A O 1
ATOM 1741 N N . ASN A 1 235 ? 5.106 12.541 -24.733 1.00 98.62 235 ASN A N 1
ATOM 1742 C CA . ASN A 1 235 ? 5.271 13.991 -24.695 1.00 98.62 235 ASN A CA 1
ATOM 1743 C C . ASN A 1 235 ? 4.693 14.597 -23.409 1.00 98.62 235 ASN A C 1
ATOM 1745 O O . ASN A 1 235 ? 5.279 15.527 -22.860 1.00 98.62 235 ASN A O 1
ATOM 1749 N N . PHE A 1 236 ? 3.563 14.076 -22.925 1.00 98.44 236 PHE A N 1
ATOM 1750 C CA . PHE A 1 236 ? 2.993 14.478 -21.645 1.00 98.44 236 PHE A CA 1
ATOM 1751 C C . PHE A 1 236 ? 3.958 14.162 -20.498 1.00 98.44 236 PHE A C 1
ATOM 1753 O O . PHE A 1 236 ? 4.302 15.073 -19.747 1.00 98.44 236 PHE A O 1
ATOM 1760 N N . MET A 1 237 ? 4.462 12.923 -20.422 1.00 98.19 237 MET A N 1
ATOM 1761 C CA . MET A 1 237 ? 5.431 12.505 -19.400 1.00 98.19 237 MET A CA 1
ATOM 1762 C C . MET A 1 237 ? 6.646 13.429 -19.360 1.00 98.19 237 MET A C 1
ATOM 1764 O O . MET A 1 237 ? 6.914 14.037 -18.331 1.00 98.19 237 MET A O 1
ATOM 1768 N N . VAL A 1 238 ? 7.334 13.653 -20.483 1.00 97.56 238 VAL A N 1
ATOM 1769 C CA . VAL A 1 238 ? 8.542 14.503 -20.453 1.00 97.56 238 VAL A CA 1
ATOM 1770 C C . VAL A 1 238 ? 8.281 15.980 -20.208 1.00 97.56 238 VAL A C 1
ATOM 1772 O O . VAL A 1 238 ? 9.202 16.710 -19.857 1.00 97.56 238 VAL A O 1
ATOM 1775 N N . ARG A 1 239 ? 7.051 16.448 -20.424 1.00 96.81 239 ARG A N 1
ATOM 1776 C CA . ARG A 1 239 ? 6.689 17.843 -20.177 1.00 96.81 239 ARG A CA 1
ATOM 1777 C C . ARG A 1 239 ? 6.292 18.082 -18.723 1.00 96.81 239 ARG A C 1
ATOM 1779 O O . ARG A 1 239 ? 6.636 19.132 -18.175 1.00 96.81 239 ARG A O 1
ATOM 1786 N N . PHE A 1 240 ? 5.525 17.160 -18.146 1.00 97.44 240 PHE A N 1
ATOM 1787 C CA . PHE A 1 240 ? 4.844 17.362 -16.867 1.00 97.44 240 PHE A CA 1
ATOM 1788 C C . PHE A 1 240 ? 5.384 16.490 -15.734 1.00 97.44 240 PHE A C 1
ATOM 1790 O O . PHE A 1 240 ? 5.441 16.996 -14.625 1.00 97.44 240 PHE A O 1
ATOM 1797 N N . ALA A 1 241 ? 5.809 15.251 -16.001 1.00 96.88 241 ALA A N 1
ATOM 1798 C CA . ALA A 1 241 ? 6.505 14.423 -15.010 1.00 96.88 241 ALA A CA 1
ATOM 1799 C C . ALA A 1 241 ? 8.011 14.737 -14.999 1.00 96.88 241 ALA A C 1
ATOM 1801 O O . ALA A 1 241 ? 8.567 15.048 -13.959 1.00 96.88 241 ALA A O 1
ATOM 1802 N N . ARG A 1 242 ? 8.638 14.820 -16.184 1.00 97.00 242 ARG A N 1
ATOM 1803 C CA . ARG A 1 242 ? 10.034 15.268 -16.420 1.00 97.00 242 ARG A CA 1
ATOM 1804 C C . ARG A 1 242 ? 11.135 14.341 -15.907 1.00 97.00 242 ARG A C 1
ATOM 1806 O O . ARG A 1 242 ? 12.291 14.594 -16.246 1.00 97.00 242 ARG A O 1
ATOM 1813 N N . GLY A 1 243 ? 10.789 13.291 -15.168 1.00 95.81 243 GLY A N 1
ATOM 1814 C CA . GLY A 1 243 ? 11.701 12.217 -14.799 1.00 95.81 243 GLY A CA 1
ATOM 1815 C C . GLY A 1 243 ? 12.196 11.392 -15.988 1.00 95.81 243 GLY A C 1
ATOM 1816 O O . GLY A 1 243 ? 12.036 11.741 -17.169 1.00 95.81 243 GLY A O 1
ATOM 1817 N N . LEU A 1 244 ? 12.816 10.263 -15.667 1.00 96.88 244 LEU A N 1
ATOM 1818 C CA . LEU A 1 244 ? 13.348 9.347 -16.657 1.00 96.88 244 LEU A CA 1
ATOM 1819 C C . LEU A 1 244 ? 12.235 8.420 -17.145 1.00 96.88 244 LEU A C 1
ATOM 1821 O O . LEU A 1 244 ? 11.648 7.660 -16.387 1.00 96.88 244 LEU A O 1
ATOM 1825 N N . VAL A 1 245 ? 11.959 8.438 -18.450 1.00 98.44 245 VAL A N 1
ATOM 1826 C CA . VAL A 1 245 ? 10.968 7.519 -19.024 1.00 98.44 245 VAL A CA 1
ATOM 1827 C C . VAL A 1 245 ? 11.548 6.106 -19.061 1.00 98.44 245 VAL A C 1
ATOM 1829 O O . VAL A 1 245 ? 12.398 5.794 -19.905 1.00 98.44 245 VAL A O 1
ATOM 1832 N N . CYS A 1 246 ? 11.042 5.254 -18.178 1.00 98.56 246 CYS A N 1
ATOM 1833 C CA . CYS A 1 246 ? 11.436 3.859 -18.058 1.00 98.56 246 CYS A CA 1
ATOM 1834 C C . CYS A 1 246 ? 10.335 2.922 -18.572 1.00 98.56 246 CYS A C 1
ATOM 1836 O O . CYS A 1 246 ? 9.150 3.261 -18.591 1.00 98.56 246 CYS A O 1
ATOM 1838 N N . LEU A 1 247 ? 10.737 1.727 -19.009 1.00 98.75 247 LEU A N 1
ATOM 1839 C CA . LEU A 1 247 ? 9.835 0.660 -19.452 1.00 98.75 247 LEU A CA 1
ATOM 1840 C C . LEU A 1 247 ? 9.958 -0.528 -18.499 1.00 98.75 247 LEU A C 1
ATOM 1842 O O . LEU A 1 247 ? 10.970 -1.223 -18.503 1.00 98.75 247 LEU A O 1
ATOM 1846 N N . THR A 1 248 ? 8.937 -0.781 -17.693 1.00 98.62 248 THR A N 1
ATOM 1847 C CA . THR A 1 248 ? 8.919 -1.943 -16.807 1.00 98.62 248 THR A CA 1
ATOM 1848 C C . THR A 1 248 ? 8.623 -3.199 -17.616 1.00 98.62 248 THR A C 1
ATOM 1850 O O . THR A 1 248 ? 7.727 -3.207 -18.461 1.00 98.62 248 THR A O 1
ATOM 1853 N N . LEU A 1 249 ? 9.413 -4.249 -17.402 1.00 98.38 249 LEU A N 1
ATOM 1854 C CA . LEU A 1 249 ? 9.280 -5.535 -18.084 1.00 98.38 249 LEU A CA 1
ATOM 1855 C C . LEU A 1 249 ? 9.463 -6.676 -17.087 1.00 98.38 249 LEU A C 1
ATOM 1857 O O . LEU A 1 249 ? 10.294 -6.601 -16.183 1.00 98.38 249 LEU A O 1
ATOM 1861 N N . THR A 1 250 ? 8.750 -7.781 -17.292 1.00 96.94 250 THR A N 1
ATOM 1862 C CA . THR A 1 250 ? 9.024 -9.015 -16.548 1.00 96.94 250 THR A CA 1
ATOM 1863 C C . THR A 1 250 ? 10.371 -9.615 -16.951 1.00 96.94 250 THR A C 1
ATOM 1865 O O . THR A 1 250 ? 10.855 -9.425 -18.071 1.00 96.94 250 THR A O 1
ATOM 1868 N N . GLN A 1 251 ? 10.952 -10.426 -16.064 1.00 94.00 251 GLN A N 1
ATOM 1869 C CA . GLN A 1 251 ? 12.177 -11.171 -16.360 1.00 94.00 251 GLN A CA 1
ATOM 1870 C C . GLN A 1 251 ? 12.055 -12.036 -17.630 1.00 94.00 251 GLN A C 1
ATOM 1872 O O . GLN A 1 251 ? 12.976 -12.059 -18.447 1.00 94.00 251 GLN A O 1
ATOM 1877 N N . GLU A 1 252 ? 10.913 -12.702 -17.837 1.00 94.12 252 GLU A N 1
ATOM 1878 C CA . GLU A 1 252 ? 10.633 -13.491 -19.048 1.00 94.12 252 GLU A CA 1
ATOM 1879 C C . GLU A 1 252 ? 10.665 -12.616 -20.311 1.00 94.12 252 GLU A C 1
ATOM 1881 O O . GLU A 1 252 ? 11.236 -12.994 -21.338 1.00 94.12 252 GLU A O 1
ATOM 1886 N N . HIS A 1 253 ? 10.094 -11.412 -20.236 1.00 96.88 253 HIS A N 1
ATOM 1887 C CA . HIS A 1 253 ? 10.070 -10.486 -21.362 1.00 96.88 253 HIS A CA 1
ATOM 1888 C C . HIS A 1 253 ? 11.477 -9.982 -21.702 1.00 96.88 253 HIS A C 1
ATOM 1890 O O . HIS A 1 253 ? 11.853 -9.976 -22.877 1.00 96.88 253 HIS A O 1
ATOM 1896 N N . CYS A 1 254 ? 12.285 -9.646 -20.693 1.00 96.94 254 CYS A N 1
ATOM 1897 C CA . CYS A 1 254 ? 13.694 -9.291 -20.877 1.00 96.94 254 CYS A CA 1
ATOM 1898 C C . CYS A 1 254 ? 14.499 -10.438 -21.508 1.00 96.94 254 CYS A C 1
ATOM 1900 O O . CYS A 1 254 ? 15.266 -10.207 -22.445 1.00 96.94 254 CYS A O 1
ATOM 1902 N N . GLN A 1 255 ? 14.288 -11.684 -21.067 1.00 95.44 255 GLN A N 1
ATOM 1903 C CA . GLN A 1 255 ? 14.932 -12.867 -21.652 1.00 95.44 255 GLN A CA 1
ATOM 1904 C C . GLN A 1 255 ? 14.552 -13.055 -23.126 1.00 95.44 255 GLN A C 1
ATOM 1906 O O . GLN A 1 255 ? 15.426 -13.278 -23.965 1.00 95.44 255 GLN A O 1
ATOM 1911 N N . ARG A 1 256 ? 13.267 -12.902 -23.472 1.00 95.69 256 ARG A N 1
ATOM 1912 C CA . ARG A 1 256 ? 12.778 -12.995 -24.858 1.00 95.69 256 ARG A CA 1
ATOM 1913 C C . ARG A 1 256 ? 13.426 -11.964 -25.785 1.00 95.69 256 ARG A C 1
ATOM 1915 O O . ARG A 1 256 ? 13.715 -12.272 -26.943 1.00 95.69 256 ARG A O 1
ATOM 1922 N N . LEU A 1 257 ? 13.655 -10.752 -25.285 1.00 97.44 257 LEU A N 1
ATOM 1923 C CA . LEU A 1 257 ? 14.301 -9.670 -26.031 1.00 97.44 257 LEU A CA 1
ATOM 1924 C C . LEU A 1 257 ? 15.834 -9.695 -25.948 1.00 97.44 257 LEU A C 1
ATOM 1926 O O . LEU A 1 257 ? 16.480 -8.859 -26.575 1.00 97.44 257 LEU A O 1
ATOM 1930 N N . ASN A 1 258 ? 16.418 -10.656 -25.224 1.00 96.81 258 ASN A N 1
ATOM 1931 C CA . ASN A 1 258 ? 17.852 -10.728 -24.948 1.00 96.81 258 ASN A CA 1
ATOM 1932 C C . ASN A 1 258 ? 18.398 -9.408 -24.366 1.00 96.81 258 ASN A C 1
ATOM 1934 O O . ASN A 1 258 ? 19.360 -8.833 -24.883 1.00 96.81 258 ASN A O 1
ATOM 1938 N N . LEU A 1 259 ? 17.742 -8.918 -23.310 1.00 96.31 259 LEU A N 1
ATOM 1939 C CA . LEU A 1 259 ? 18.106 -7.700 -22.588 1.00 96.31 259 LEU A CA 1
ATOM 1940 C C . LEU A 1 259 ? 18.890 -8.029 -21.312 1.00 96.31 259 LEU A C 1
ATOM 1942 O O . LEU A 1 259 ? 18.280 -8.361 -20.294 1.00 96.31 259 LEU A O 1
ATOM 1946 N N . PRO A 1 260 ? 20.234 -7.956 -21.338 1.00 93.81 260 PRO A N 1
ATOM 1947 C CA . PRO A 1 260 ? 21.033 -8.091 -20.129 1.00 93.81 260 PRO A CA 1
ATOM 1948 C C . PRO A 1 260 ? 20.905 -6.850 -19.233 1.00 93.81 260 PRO A C 1
ATOM 1950 O O . PRO A 1 260 ? 20.638 -5.740 -19.705 1.00 93.81 260 PRO A O 1
ATOM 1953 N N . LEU A 1 261 ? 21.163 -7.036 -17.935 1.00 93.38 261 LEU A N 1
ATOM 1954 C CA . LEU A 1 261 ? 21.350 -5.930 -16.994 1.00 93.38 261 LEU A CA 1
ATOM 1955 C C . LEU A 1 261 ? 22.522 -5.045 -17.440 1.00 93.38 261 LEU A C 1
ATOM 1957 O O . LEU A 1 261 ? 23.520 -5.548 -17.959 1.00 93.38 261 LEU A O 1
ATOM 1961 N N . MET A 1 262 ? 22.422 -3.731 -17.227 1.00 92.69 262 MET A N 1
ATOM 1962 C CA . MET A 1 262 ? 23.480 -2.800 -17.644 1.00 92.69 262 MET A CA 1
ATOM 1963 C C . MET A 1 262 ? 24.764 -2.923 -16.813 1.00 92.69 262 MET A C 1
ATOM 1965 O O . MET A 1 262 ? 25.843 -2.577 -17.288 1.00 92.69 262 MET A O 1
ATOM 1969 N N . THR A 1 263 ? 24.652 -3.413 -15.577 1.00 85.25 263 THR A N 1
ATOM 1970 C CA . THR A 1 263 ? 25.778 -3.679 -14.680 1.00 85.25 263 THR A CA 1
ATOM 1971 C C . THR A 1 263 ? 25.646 -5.068 -14.068 1.00 85.25 263 THR A C 1
ATOM 1973 O O . THR A 1 263 ? 24.551 -5.502 -13.716 1.00 85.25 263 THR A O 1
ATOM 1976 N N . HIS A 1 264 ? 26.776 -5.763 -13.928 1.00 75.19 264 HIS A N 1
ATOM 1977 C CA . HIS A 1 264 ? 26.846 -7.036 -13.209 1.00 75.19 264 HIS A CA 1
ATOM 1978 C C . HIS A 1 264 ? 26.847 -6.853 -11.687 1.00 75.19 264 HIS A C 1
ATOM 1980 O O . HIS A 1 264 ? 26.413 -7.753 -10.979 1.00 75.19 264 HIS A O 1
ATOM 1986 N N . ASN A 1 265 ? 27.337 -5.711 -11.194 1.00 77.88 265 ASN A N 1
ATOM 1987 C CA . ASN A 1 265 ? 27.349 -5.378 -9.773 1.00 77.88 265 ASN A CA 1
ATOM 1988 C C . ASN A 1 265 ? 26.632 -4.038 -9.584 1.00 77.88 265 ASN A C 1
ATOM 1990 O O . ASN A 1 265 ? 27.162 -2.984 -9.953 1.00 77.88 265 ASN A O 1
ATOM 1994 N N . ASN A 1 266 ? 25.389 -4.089 -9.113 1.00 76.56 266 ASN A N 1
ATOM 1995 C CA . ASN A 1 266 ? 24.575 -2.903 -8.892 1.00 76.56 266 ASN A CA 1
ATOM 1996 C C . ASN A 1 266 ? 24.895 -2.330 -7.507 1.00 76.56 266 ASN A C 1
ATOM 1998 O O . ASN A 1 266 ? 24.663 -2.990 -6.505 1.00 76.56 266 ASN A O 1
ATOM 2002 N N . GLY A 1 267 ? 25.465 -1.126 -7.463 1.00 73.25 267 GLY A N 1
ATOM 2003 C CA . GLY A 1 267 ? 25.792 -0.430 -6.213 1.00 73.25 267 GLY A CA 1
ATOM 2004 C C . GLY A 1 267 ? 24.769 0.635 -5.815 1.00 73.25 267 GLY A C 1
ATOM 2005 O O . GLY A 1 267 ? 25.079 1.475 -4.977 1.00 73.25 267 GLY A O 1
ATOM 2006 N N . THR A 1 268 ? 23.603 0.680 -6.469 1.00 74.19 268 THR A N 1
ATOM 2007 C CA . THR A 1 268 ? 22.556 1.664 -6.156 1.00 74.19 268 THR A CA 1
ATOM 2008 C C . THR A 1 268 ? 21.805 1.274 -4.887 1.00 74.19 268 THR A C 1
ATOM 2010 O O . THR A 1 268 ? 21.573 0.094 -4.641 1.00 74.19 268 THR A O 1
ATOM 2013 N N . GLN A 1 269 ? 21.386 2.273 -4.107 1.00 69.81 269 GLN A N 1
ATOM 2014 C CA . GLN A 1 269 ? 20.710 2.084 -2.818 1.00 69.81 269 GLN A CA 1
ATOM 2015 C C . GLN A 1 269 ? 19.499 1.139 -2.910 1.00 69.81 269 GLN A C 1
ATOM 2017 O O . GLN A 1 269 ? 19.371 0.224 -2.103 1.00 69.81 269 GLN A O 1
ATOM 2022 N N . TYR A 1 270 ? 18.654 1.310 -3.932 1.00 70.12 270 TYR A N 1
ATOM 2023 C CA . TYR A 1 270 ? 17.423 0.527 -4.112 1.00 70.12 270 TYR A CA 1
ATOM 2024 C C . TYR A 1 270 ? 17.558 -0.636 -5.108 1.00 70.12 270 TYR A C 1
ATOM 2026 O O . TYR A 1 270 ? 16.558 -1.275 -5.457 1.00 70.12 270 TYR A O 1
ATOM 2034 N N . ASN A 1 271 ? 18.780 -0.913 -5.585 1.00 75.19 271 ASN A N 1
ATOM 2035 C CA . ASN A 1 271 ? 19.104 -1.996 -6.518 1.00 75.19 271 ASN A CA 1
ATOM 2036 C C . ASN A 1 271 ? 18.204 -2.054 -7.769 1.00 75.19 271 ASN A C 1
ATOM 2038 O O . ASN A 1 271 ? 17.879 -3.136 -8.263 1.00 75.19 271 ASN A O 1
ATOM 2042 N N . THR A 1 272 ? 17.800 -0.898 -8.307 1.00 81.50 272 THR A N 1
ATOM 2043 C CA . THR A 1 272 ? 16.915 -0.827 -9.481 1.00 81.50 272 THR A CA 1
ATOM 2044 C C . THR A 1 272 ? 17.547 -1.545 -10.673 1.00 81.50 272 THR A C 1
ATOM 2046 O O . THR A 1 272 ? 18.660 -1.227 -11.102 1.00 81.50 272 THR A O 1
ATOM 2049 N N . ALA A 1 273 ? 16.848 -2.556 -11.194 1.00 88.81 273 ALA A N 1
ATOM 2050 C CA . ALA A 1 273 ? 17.383 -3.523 -12.148 1.00 88.81 273 ALA A CA 1
ATOM 2051 C C . ALA A 1 273 ? 17.321 -3.014 -13.599 1.00 88.81 273 ALA A C 1
ATOM 2053 O O . ALA A 1 273 ? 16.612 -3.565 -14.448 1.00 88.81 273 ALA A O 1
ATOM 2054 N N . PHE A 1 274 ? 18.073 -1.949 -13.884 1.00 94.25 274 PHE A N 1
ATOM 2055 C CA . PHE A 1 274 ? 18.212 -1.413 -15.234 1.00 94.25 274 PHE A CA 1
ATOM 2056 C C . PHE A 1 274 ? 18.852 -2.431 -16.182 1.00 94.25 274 PHE A C 1
ATOM 2058 O O . PHE A 1 274 ? 19.917 -3.002 -15.918 1.00 94.25 274 PHE A O 1
ATOM 2065 N N . THR A 1 275 ? 18.216 -2.610 -17.333 1.00 95.00 275 THR A N 1
ATOM 2066 C CA . THR A 1 275 ? 18.826 -3.255 -18.497 1.00 95.00 275 THR A CA 1
ATOM 2067 C C . THR A 1 275 ? 19.620 -2.241 -19.312 1.00 95.00 275 THR A C 1
ATOM 2069 O O . THR A 1 275 ? 19.583 -1.033 -19.062 1.00 95.00 275 THR A O 1
ATOM 2072 N N . VAL A 1 276 ? 20.371 -2.724 -20.298 1.00 96.06 276 VAL A N 1
ATOM 2073 C CA . VAL A 1 276 ? 20.928 -1.851 -21.337 1.00 96.06 276 VAL A CA 1
ATOM 2074 C C . VAL A 1 276 ? 19.810 -1.063 -22.031 1.00 96.06 276 VAL A C 1
ATOM 2076 O O . VAL A 1 276 ? 18.757 -1.616 -22.345 1.00 96.06 276 VAL A O 1
ATOM 2079 N N . SER A 1 277 ? 20.026 0.233 -22.274 1.00 98.12 277 SER A N 1
ATOM 2080 C CA . SER A 1 277 ? 19.015 1.069 -22.928 1.00 98.12 277 SER A CA 1
ATOM 2081 C C . SER A 1 277 ? 18.757 0.617 -24.367 1.00 98.12 277 SER A C 1
ATOM 2083 O O . SER A 1 277 ? 19.643 0.071 -25.031 1.00 98.12 277 SER A O 1
ATOM 2085 N N . ILE A 1 278 ? 17.536 0.845 -24.851 1.00 98.44 278 ILE A N 1
ATOM 2086 C CA . ILE A 1 278 ? 17.055 0.300 -26.123 1.00 98.44 278 ILE A CA 1
ATOM 2087 C C . ILE A 1 278 ? 16.508 1.378 -27.053 1.00 98.44 278 ILE A C 1
ATOM 2089 O O . ILE A 1 278 ? 16.025 2.424 -26.615 1.00 98.44 278 ILE A O 1
ATOM 2093 N N . GLU A 1 279 ? 16.555 1.083 -28.348 1.00 98.19 279 GLU A N 1
ATOM 2094 C CA . GLU A 1 279 ? 15.895 1.821 -29.424 1.00 98.19 279 GLU A CA 1
ATOM 2095 C C . GLU A 1 279 ? 15.199 0.833 -30.372 1.00 98.19 279 GLU A C 1
ATOM 2097 O O . GLU A 1 279 ? 15.689 -0.278 -30.555 1.00 98.19 279 GLU A O 1
ATOM 2102 N N . ALA A 1 280 ? 14.089 1.199 -31.016 1.00 98.44 280 ALA A N 1
ATOM 2103 C CA . ALA A 1 280 ? 13.528 0.381 -32.090 1.00 98.44 280 ALA A CA 1
ATOM 2104 C C . ALA A 1 280 ? 14.520 0.283 -33.257 1.00 98.44 280 ALA A C 1
ATOM 2106 O O . ALA A 1 280 ? 15.097 1.276 -33.696 1.00 98.44 280 ALA A O 1
ATOM 2107 N N . ALA A 1 281 ? 14.659 -0.913 -33.830 1.00 97.81 281 ALA A N 1
ATOM 2108 C CA . ALA A 1 281 ? 15.546 -1.137 -34.970 1.00 97.81 281 ALA A CA 1
ATOM 2109 C C . ALA A 1 281 ? 15.090 -0.394 -36.242 1.00 97.81 281 ALA A C 1
ATOM 2111 O O . ALA A 1 281 ? 15.888 -0.154 -37.150 1.00 97.81 281 ALA A O 1
ATOM 2112 N N . GLN A 1 282 ? 13.797 -0.064 -36.342 1.00 97.19 282 GLN A N 1
ATOM 2113 C CA . GLN A 1 282 ? 13.192 0.594 -37.501 1.00 97.19 282 GLN A CA 1
ATOM 2114 C C . GLN A 1 282 ? 12.069 1.553 -37.093 1.00 97.19 282 GLN A C 1
ATOM 2116 O O . GLN A 1 282 ? 11.358 1.336 -36.111 1.00 97.19 282 GLN A O 1
ATOM 2121 N N . GLY A 1 283 ? 11.834 2.566 -37.931 1.00 96.06 283 GLY A N 1
ATOM 2122 C CA . GLY A 1 283 ? 10.743 3.528 -37.741 1.00 96.06 283 GLY A CA 1
ATOM 2123 C C . GLY A 1 283 ? 11.066 4.658 -36.764 1.00 96.06 283 GLY A C 1
ATOM 2124 O O . GLY A 1 283 ? 10.144 5.324 -36.311 1.00 96.06 283 GLY A O 1
ATOM 2125 N N . VAL A 1 284 ? 12.351 4.865 -36.468 1.00 97.31 284 VAL A N 1
ATOM 2126 C CA . VAL A 1 284 ? 12.874 5.930 -35.603 1.00 97.31 284 VAL A CA 1
ATOM 2127 C C . VAL A 1 284 ? 13.952 6.732 -36.330 1.00 97.31 284 VAL A C 1
ATOM 2129 O O . VAL A 1 284 ? 14.493 6.281 -37.345 1.00 97.31 284 VAL A O 1
ATOM 2132 N N . SER A 1 285 ? 14.256 7.925 -35.820 1.00 95.12 285 SER A N 1
ATOM 2133 C CA . SER A 1 285 ? 15.321 8.788 -36.332 1.00 95.12 285 SER A CA 1
ATOM 2134 C C . SER A 1 285 ? 16.543 8.791 -35.408 1.00 95.12 285 SER A C 1
ATOM 2136 O O . SER A 1 285 ? 17.412 7.934 -35.530 1.00 95.12 285 SER A O 1
ATOM 2138 N N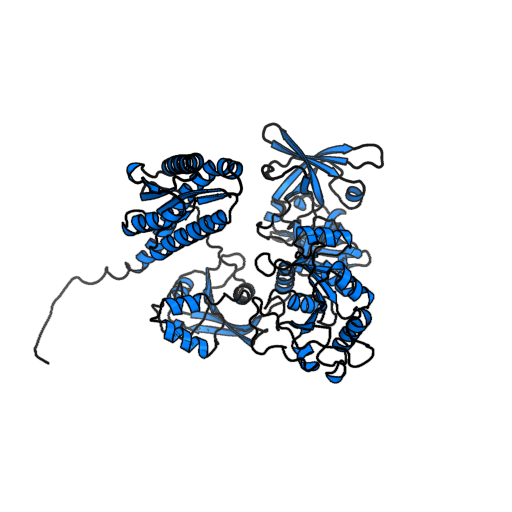 . THR A 1 286 ? 16.619 9.748 -34.485 1.00 94.94 286 THR A N 1
ATOM 2139 C CA . THR A 1 286 ? 17.647 9.816 -33.444 1.00 94.94 286 THR A CA 1
ATOM 2140 C C . THR A 1 286 ? 17.263 9.041 -32.194 1.00 94.94 286 THR A C 1
ATOM 2142 O O . THR A 1 286 ? 18.139 8.791 -31.375 1.00 94.94 286 THR A O 1
ATOM 2145 N N . GLY A 1 287 ? 15.981 8.694 -32.025 1.00 95.00 287 GLY A N 1
ATOM 2146 C CA . GLY A 1 287 ? 15.499 7.925 -30.881 1.00 95.00 287 GLY A CA 1
ATOM 2147 C C . GLY A 1 287 ? 14.889 8.758 -29.752 1.00 95.00 287 GLY A C 1
ATOM 2148 O O . GLY A 1 287 ? 13.965 8.319 -29.083 1.00 95.00 287 GLY A O 1
ATOM 2149 N N . ILE A 1 288 ? 15.334 10.005 -29.563 1.00 97.50 288 ILE A N 1
ATOM 2150 C CA . ILE A 1 288 ? 14.963 10.805 -28.378 1.00 97.50 288 ILE A CA 1
ATOM 2151 C C . ILE A 1 288 ? 13.573 11.463 -28.457 1.00 97.50 288 ILE A C 1
ATOM 2153 O O . ILE A 1 288 ? 12.987 11.834 -27.434 1.00 97.50 288 ILE A O 1
ATOM 2157 N N . SER A 1 289 ? 13.025 11.649 -29.662 1.00 98.25 289 SER A N 1
ATOM 2158 C CA . SER A 1 289 ? 11.733 12.330 -29.822 1.00 98.25 289 SER A CA 1
ATOM 2159 C C . SER A 1 289 ? 10.603 11.542 -29.135 1.00 98.25 289 SER A C 1
ATOM 2161 O O . SER A 1 289 ? 10.705 10.322 -29.013 1.00 98.25 289 SER A O 1
ATOM 2163 N N . PRO A 1 290 ? 9.504 12.184 -28.685 1.00 98.44 290 PRO A N 1
ATOM 2164 C CA . PRO A 1 290 ? 8.373 11.447 -28.115 1.00 98.44 290 PRO A CA 1
ATOM 2165 C C . PRO A 1 290 ? 7.817 10.365 -29.050 1.00 98.44 290 PRO A C 1
ATOM 2167 O O . PRO A 1 290 ? 7.442 9.291 -28.590 1.00 98.44 290 PRO A O 1
ATOM 2170 N N . ALA A 1 291 ? 7.811 10.625 -30.362 1.00 98.56 291 ALA A N 1
ATOM 2171 C CA . ALA A 1 291 ? 7.376 9.657 -31.362 1.00 98.56 291 ALA A CA 1
ATOM 2172 C C . ALA A 1 291 ? 8.342 8.470 -31.487 1.00 98.56 291 ALA A C 1
ATOM 2174 O O . ALA A 1 291 ? 7.887 7.329 -31.531 1.00 98.56 291 ALA A O 1
ATOM 2175 N N . ASP A 1 292 ? 9.652 8.727 -31.492 1.00 98.62 292 ASP A N 1
ATOM 2176 C CA . ASP A 1 292 ? 10.661 7.669 -31.573 1.00 98.62 292 ASP A CA 1
ATOM 2177 C C . ASP A 1 292 ? 10.644 6.796 -30.308 1.00 98.62 292 ASP A C 1
ATOM 2179 O O . ASP A 1 292 ? 10.558 5.575 -30.402 1.00 98.62 292 ASP A O 1
ATOM 2183 N N . ARG A 1 293 ? 10.593 7.410 -29.121 1.00 98.75 293 ARG A N 1
ATOM 2184 C CA . ARG A 1 293 ? 10.481 6.699 -27.837 1.00 98.75 293 ARG A CA 1
ATOM 2185 C C . ARG A 1 293 ? 9.207 5.864 -27.730 1.00 98.75 293 ARG A C 1
ATOM 2187 O O . ARG A 1 293 ? 9.267 4.710 -27.311 1.00 98.75 293 ARG A O 1
ATOM 2194 N N . ALA A 1 294 ? 8.066 6.403 -28.168 1.00 98.75 294 ALA A N 1
ATOM 2195 C CA . ALA A 1 294 ? 6.827 5.634 -28.258 1.00 98.75 294 ALA A CA 1
ATOM 2196 C C . ALA A 1 294 ? 6.983 4.441 -29.213 1.00 98.75 294 ALA A C 1
ATOM 2198 O O . ALA A 1 294 ? 6.590 3.327 -28.870 1.00 98.75 294 ALA A O 1
ATOM 2199 N N . ARG A 1 295 ? 7.604 4.641 -30.383 1.00 98.75 295 ARG A N 1
ATOM 2200 C CA . ARG A 1 295 ? 7.862 3.567 -31.349 1.00 98.75 295 ARG A CA 1
ATOM 2201 C C . ARG A 1 295 ? 8.774 2.477 -30.778 1.00 98.75 295 ARG A C 1
ATOM 2203 O O . ARG A 1 295 ? 8.523 1.298 -31.022 1.00 98.75 295 ARG A O 1
ATOM 2210 N N . THR A 1 296 ? 9.784 2.859 -30.005 1.00 98.81 296 THR A N 1
ATOM 2211 C CA . THR A 1 296 ? 10.686 1.950 -29.290 1.00 98.81 296 THR A CA 1
ATOM 2212 C C . THR A 1 296 ? 9.945 1.095 -28.271 1.00 98.81 296 THR A C 1
ATOM 2214 O O . THR A 1 296 ? 10.087 -0.127 -28.291 1.00 98.81 296 THR A O 1
ATOM 2217 N N . ILE A 1 297 ? 9.083 1.699 -27.448 1.00 98.75 297 ILE A N 1
ATOM 2218 C CA . ILE A 1 297 ? 8.252 0.952 -26.493 1.00 98.75 297 ILE A CA 1
ATOM 2219 C C . ILE A 1 297 ? 7.320 -0.013 -27.239 1.00 98.75 297 ILE A C 1
ATOM 2221 O O . ILE A 1 297 ? 7.285 -1.191 -26.900 1.00 98.75 297 ILE A O 1
ATOM 2225 N N . GLN A 1 298 ? 6.644 0.434 -28.308 1.00 98.62 298 GLN A N 1
ATOM 2226 C CA . GLN A 1 298 ? 5.780 -0.428 -29.135 1.00 98.62 298 GLN A CA 1
ATOM 2227 C C . GLN A 1 298 ? 6.525 -1.639 -29.702 1.00 98.62 298 GLN A C 1
ATOM 2229 O O . GLN A 1 298 ? 5.975 -2.737 -29.726 1.00 98.62 298 GLN A O 1
ATOM 2234 N N . ALA A 1 299 ? 7.759 -1.446 -30.178 1.00 98.50 299 ALA A N 1
ATOM 2235 C CA . ALA A 1 299 ? 8.585 -2.535 -30.691 1.00 98.50 299 ALA A CA 1
ATOM 2236 C C . ALA A 1 299 ? 8.952 -3.532 -29.583 1.00 98.50 299 ALA A C 1
ATOM 2238 O O . ALA A 1 299 ? 8.894 -4.738 -29.807 1.00 98.50 299 ALA A O 1
ATOM 2239 N N . ALA A 1 300 ? 9.269 -3.038 -28.383 1.00 98.25 300 ALA A N 1
ATOM 2240 C CA . ALA A 1 300 ? 9.617 -3.876 -27.244 1.00 98.25 300 ALA A CA 1
ATOM 2241 C C . ALA A 1 300 ? 8.423 -4.687 -26.714 1.00 98.25 300 ALA A C 1
ATOM 2243 O O . ALA A 1 300 ? 8.606 -5.844 -26.344 1.00 98.25 300 ALA A O 1
ATOM 2244 N N . VAL A 1 301 ? 7.207 -4.128 -26.683 1.00 97.62 301 VAL A N 1
ATOM 2245 C CA . VAL A 1 301 ? 6.028 -4.799 -26.092 1.00 97.62 301 VAL A CA 1
ATOM 2246 C C . VAL A 1 301 ? 5.107 -5.486 -27.102 1.00 97.62 301 VAL A C 1
ATOM 2248 O O . VAL A 1 301 ? 4.089 -6.055 -26.713 1.00 97.62 301 VAL A O 1
ATOM 2251 N N . ALA A 1 302 ? 5.452 -5.485 -28.395 1.00 96.88 302 ALA A N 1
ATOM 2252 C CA . ALA A 1 302 ? 4.681 -6.208 -29.402 1.00 96.88 302 ALA A CA 1
ATOM 2253 C C . ALA A 1 302 ? 4.542 -7.700 -29.037 1.00 96.88 302 ALA A C 1
ATOM 2255 O O . ALA A 1 302 ? 5.465 -8.336 -28.527 1.00 96.88 302 ALA A O 1
ATOM 2256 N N . ARG A 1 303 ? 3.375 -8.289 -29.328 1.00 92.56 303 ARG A N 1
ATOM 2257 C CA . ARG A 1 303 ? 3.058 -9.681 -28.955 1.00 92.56 303 ARG A CA 1
ATOM 2258 C C . ARG A 1 303 ? 4.095 -10.689 -29.465 1.00 92.56 303 ARG A C 1
ATOM 2260 O O . ARG A 1 303 ? 4.364 -11.685 -28.795 1.00 92.56 303 ARG A O 1
ATOM 2267 N N . ASP A 1 304 ? 4.640 -10.444 -30.649 1.00 93.69 304 ASP A N 1
ATOM 2268 C CA . ASP A 1 304 ? 5.645 -11.256 -31.330 1.00 93.69 304 ASP A CA 1
ATOM 2269 C C . ASP A 1 304 ? 7.047 -10.629 -31.323 1.00 93.69 304 ASP A C 1
ATOM 2271 O O . ASP A 1 304 ? 7.891 -11.063 -32.110 1.00 93.69 304 ASP A O 1
ATOM 2275 N N . ALA A 1 305 ? 7.294 -9.662 -30.427 1.00 95.56 305 ALA A N 1
ATOM 2276 C CA . ALA A 1 305 ? 8.565 -8.958 -30.306 1.00 95.56 305 ALA A CA 1
ATOM 2277 C C . ALA A 1 305 ? 9.746 -9.920 -30.137 1.00 95.56 305 ALA A C 1
ATOM 2279 O O . ALA A 1 305 ? 9.702 -10.896 -29.376 1.00 95.56 305 ALA A O 1
ATOM 2280 N N . ARG A 1 306 ? 10.826 -9.619 -30.856 1.00 96.38 306 ARG A N 1
ATOM 2281 C CA . ARG A 1 306 ? 12.075 -10.378 -30.881 1.00 96.38 306 ARG A CA 1
ATOM 2282 C C . ARG A 1 306 ? 13.237 -9.453 -30.566 1.00 96.38 306 ARG A C 1
ATOM 2284 O O . ARG A 1 306 ? 13.189 -8.260 -30.840 1.00 96.38 306 ARG A O 1
ATOM 2291 N N . ALA A 1 307 ? 14.344 -10.034 -30.114 1.00 97.12 307 ALA A N 1
ATOM 2292 C CA . ALA A 1 307 ? 15.583 -9.293 -29.872 1.00 97.12 307 ALA A CA 1
ATOM 2293 C C . ALA A 1 307 ? 16.047 -8.434 -31.071 1.00 97.12 307 ALA A C 1
ATOM 2295 O O . ALA A 1 307 ? 16.651 -7.392 -30.870 1.00 97.12 307 ALA A O 1
ATOM 2296 N N . ALA A 1 308 ? 15.755 -8.843 -32.314 1.00 97.44 308 ALA A N 1
ATOM 2297 C CA . ALA A 1 308 ? 16.131 -8.100 -33.523 1.00 97.44 308 ALA A CA 1
ATOM 2298 C C . ALA A 1 308 ? 15.254 -6.864 -33.818 1.00 97.44 308 ALA A C 1
ATOM 2300 O O . ALA A 1 308 ? 15.614 -6.068 -34.685 1.00 97.44 308 ALA A O 1
ATOM 2301 N N . ASP A 1 309 ? 14.116 -6.707 -33.135 1.00 97.88 309 ASP A N 1
ATOM 2302 C CA . ASP A 1 309 ? 13.211 -5.564 -33.318 1.00 97.88 309 ASP A CA 1
ATOM 2303 C C . ASP A 1 309 ? 13.690 -4.318 -32.555 1.00 97.88 309 ASP A C 1
ATOM 2305 O O . ASP A 1 309 ? 13.206 -3.208 -32.794 1.00 97.88 309 ASP A O 1
ATOM 2309 N N . ILE A 1 310 ? 14.685 -4.493 -31.683 1.00 98.12 310 ILE A N 1
ATOM 2310 C CA . ILE A 1 310 ? 15.327 -3.446 -30.894 1.00 98.12 310 ILE A CA 1
ATOM 2311 C C . ILE A 1 310 ? 16.851 -3.479 -31.075 1.00 98.12 310 ILE A C 1
ATOM 2313 O O . ILE A 1 310 ? 17.441 -4.498 -31.429 1.00 98.12 310 ILE A O 1
ATOM 2317 N N . VAL A 1 311 ? 17.502 -2.348 -30.830 1.00 97.25 311 VAL A N 1
ATOM 2318 C CA . VAL A 1 311 ? 18.959 -2.181 -30.830 1.00 97.25 311 VAL A CA 1
ATOM 2319 C C . VAL A 1 311 ? 19.415 -1.545 -29.520 1.00 97.25 311 VAL A C 1
ATOM 2321 O O . VAL A 1 311 ? 18.617 -0.947 -28.802 1.00 97.25 311 VAL A O 1
ATOM 2324 N N . GLN A 1 312 ? 20.698 -1.705 -29.205 1.00 96.31 312 GLN A N 1
ATOM 2325 C CA . GLN A 1 312 ? 21.321 -1.255 -27.959 1.00 96.31 312 GLN A CA 1
ATOM 2326 C C . GLN A 1 312 ? 22.637 -0.524 -28.303 1.00 96.31 312 GLN A C 1
ATOM 2328 O O . GLN A 1 312 ? 23.392 -1.040 -29.137 1.00 96.31 312 GLN A O 1
ATOM 2333 N N . PRO A 1 313 ? 22.959 0.632 -27.686 1.00 96.62 313 PRO A N 1
ATOM 2334 C CA . PRO A 1 313 ? 22.142 1.391 -26.729 1.00 96.62 313 PRO A CA 1
ATOM 2335 C C . PRO A 1 313 ? 20.992 2.171 -27.405 1.00 96.62 313 PRO A C 1
ATOM 2337 O O . PRO A 1 313 ? 20.913 2.226 -28.632 1.00 96.62 313 PRO A O 1
ATOM 2340 N N . GLY A 1 314 ? 20.145 2.823 -26.603 1.00 96.75 314 GLY A N 1
ATOM 2341 C CA . GLY A 1 314 ? 19.096 3.746 -27.064 1.00 96.75 314 GLY A CA 1
ATOM 2342 C C . GLY A 1 314 ? 18.563 4.685 -25.974 1.00 96.75 314 GLY A C 1
ATOM 2343 O O . GLY A 1 314 ? 19.257 4.927 -24.983 1.00 96.75 314 GLY A O 1
ATOM 2344 N N . HIS A 1 315 ? 17.355 5.232 -26.164 1.00 98.25 315 HIS A N 1
ATOM 2345 C CA . HIS A 1 315 ? 16.775 6.285 -25.306 1.00 98.25 315 HIS A CA 1
ATOM 2346 C C . HIS A 1 315 ? 15.545 5.866 -24.486 1.00 98.25 315 HIS A C 1
ATOM 2348 O O . HIS A 1 315 ? 14.944 6.706 -23.813 1.00 98.25 315 HIS A O 1
ATOM 2354 N N . ILE A 1 316 ? 15.160 4.592 -24.531 1.00 98.56 316 ILE A N 1
ATOM 2355 C CA . ILE A 1 316 ? 14.246 3.989 -23.556 1.00 98.56 316 ILE A CA 1
ATOM 2356 C C . ILE A 1 316 ? 15.065 3.121 -22.610 1.00 98.56 316 ILE A C 1
ATOM 2358 O O . ILE A 1 316 ? 15.982 2.426 -23.047 1.00 98.56 316 ILE A O 1
ATOM 2362 N N . PHE A 1 317 ? 14.729 3.161 -21.323 1.00 98.38 317 PHE A N 1
ATOM 2363 C CA . PHE A 1 317 ? 15.450 2.462 -20.264 1.00 98.38 317 PHE A CA 1
ATOM 2364 C C . PHE A 1 317 ? 14.565 1.357 -19.687 1.00 98.38 317 PHE A C 1
ATOM 2366 O O . PHE A 1 317 ? 13.712 1.642 -18.845 1.00 98.38 317 PHE A O 1
ATOM 2373 N N . PRO A 1 318 ? 14.698 0.101 -20.150 1.00 98.44 318 PRO A N 1
ATOM 2374 C CA . PRO A 1 318 ? 13.913 -0.969 -19.576 1.00 98.44 318 PRO A CA 1
ATOM 2375 C C . PRO A 1 318 ? 14.442 -1.347 -18.193 1.00 98.44 318 PRO A C 1
ATOM 2377 O O . PRO A 1 318 ? 15.652 -1.510 -18.002 1.00 98.44 318 PRO A O 1
ATOM 2380 N N . VAL A 1 319 ? 13.523 -1.521 -17.252 1.00 97.56 319 VAL A N 1
ATOM 2381 C CA . VAL A 1 319 ? 13.775 -1.963 -15.879 1.00 97.56 319 VAL A CA 1
ATOM 2382 C C . VAL A 1 319 ? 13.072 -3.296 -15.657 1.00 97.56 319 VAL A C 1
ATOM 2384 O O . VAL A 1 319 ? 11.922 -3.483 -16.056 1.00 97.56 319 VAL A O 1
ATOM 2387 N N . THR A 1 320 ? 13.792 -4.254 -15.077 1.00 96.25 320 THR A N 1
ATOM 2388 C CA . THR A 1 320 ? 13.292 -5.627 -14.930 1.00 96.25 320 THR A CA 1
ATOM 2389 C C . THR A 1 320 ? 12.612 -5.805 -13.580 1.00 96.25 320 THR A C 1
ATOM 2391 O O . THR A 1 320 ? 13.256 -5.630 -12.549 1.00 96.25 320 THR A O 1
ATOM 2394 N N . ALA A 1 321 ? 11.341 -6.201 -13.587 1.00 94.19 321 ALA A N 1
ATOM 2395 C CA . ALA A 1 321 ? 10.614 -6.582 -12.384 1.00 94.19 321 ALA A CA 1
ATOM 2396 C C . ALA A 1 321 ? 11.045 -7.966 -11.884 1.00 94.19 321 ALA A C 1
ATOM 2398 O O . ALA A 1 321 ? 11.251 -8.894 -12.679 1.00 94.19 321 ALA A O 1
ATOM 2399 N N . GLN A 1 322 ? 11.134 -8.111 -10.562 1.00 87.38 322 GLN A N 1
ATOM 2400 C CA . GLN A 1 322 ? 11.388 -9.402 -9.926 1.00 87.38 322 GLN A CA 1
ATOM 2401 C C . GLN A 1 322 ? 10.203 -10.369 -10.105 1.00 87.38 322 GLN A C 1
ATOM 2403 O O . GLN A 1 322 ? 9.040 -9.946 -10.064 1.00 87.38 322 GLN A O 1
ATOM 2408 N N . PRO A 1 323 ? 10.458 -11.682 -10.264 1.00 84.94 323 PRO A N 1
ATOM 2409 C CA . PRO A 1 323 ? 9.419 -12.696 -10.116 1.00 84.94 323 PRO A CA 1
ATOM 2410 C C . PRO A 1 323 ? 8.668 -12.523 -8.790 1.00 84.94 323 PRO A C 1
ATOM 2412 O O . PRO A 1 323 ? 9.280 -12.291 -7.754 1.00 84.94 323 PRO A O 1
ATOM 2415 N N . GLY A 1 324 ? 7.337 -12.614 -8.828 1.00 82.19 324 GLY A N 1
ATOM 2416 C CA . GLY A 1 324 ? 6.468 -12.347 -7.673 1.00 82.19 324 GLY A CA 1
ATOM 2417 C C . GLY A 1 324 ? 5.990 -10.892 -7.549 1.00 82.19 324 GLY A C 1
ATOM 2418 O O . GLY A 1 324 ? 4.954 -10.658 -6.919 1.00 82.19 324 GLY A O 1
ATOM 2419 N N . GLY A 1 325 ? 6.635 -9.939 -8.232 1.00 90.12 325 GLY A N 1
ATOM 2420 C CA . GLY A 1 325 ? 6.195 -8.542 -8.301 1.00 90.12 325 GLY A CA 1
ATOM 2421 C C . GLY A 1 325 ? 6.264 -7.829 -6.947 1.00 90.12 325 GLY A C 1
ATOM 2422 O O . GLY A 1 325 ? 7.193 -8.059 -6.175 1.00 90.12 325 GLY A O 1
ATOM 2423 N N . VAL A 1 326 ? 5.272 -6.991 -6.632 1.00 87.38 326 VAL A N 1
ATOM 2424 C CA . VAL A 1 326 ? 5.267 -6.159 -5.413 1.00 87.38 326 VAL A CA 1
ATOM 2425 C C . VAL A 1 326 ? 5.227 -6.958 -4.115 1.00 87.38 326 VAL A C 1
ATOM 2427 O O . VAL A 1 326 ? 5.681 -6.468 -3.091 1.00 87.38 326 VAL A O 1
ATOM 2430 N N . LEU A 1 327 ? 4.771 -8.213 -4.166 1.00 81.81 327 LEU A N 1
ATOM 2431 C CA . LEU A 1 327 ? 4.830 -9.136 -3.026 1.00 81.81 327 LEU A CA 1
ATOM 2432 C C . LEU A 1 327 ? 6.267 -9.577 -2.688 1.00 81.81 327 LEU A C 1
ATOM 2434 O O . LEU A 1 327 ? 6.488 -10.172 -1.640 1.00 81.81 327 LEU A O 1
ATOM 2438 N N . VAL A 1 328 ? 7.226 -9.321 -3.584 1.00 76.06 328 VAL A N 1
ATOM 2439 C CA . VAL A 1 328 ? 8.654 -9.637 -3.422 1.00 76.06 328 VAL A CA 1
ATOM 2440 C C . VAL A 1 328 ? 9.499 -8.366 -3.345 1.00 76.06 328 VAL A C 1
ATOM 2442 O O . VAL A 1 328 ? 10.472 -8.318 -2.601 1.00 76.06 328 VAL A O 1
ATOM 2445 N N . ARG A 1 329 ? 9.171 -7.323 -4.110 1.00 80.56 329 ARG A N 1
ATOM 2446 C CA . ARG A 1 329 ? 9.865 -6.031 -4.047 1.00 80.56 329 ARG A CA 1
ATOM 2447 C C . ARG A 1 329 ? 8.865 -4.897 -4.236 1.00 80.56 329 ARG A C 1
ATOM 2449 O O . ARG A 1 329 ? 8.334 -4.724 -5.328 1.00 80.56 329 ARG A O 1
ATOM 2456 N N . ALA A 1 330 ? 8.657 -4.106 -3.189 1.00 82.44 330 ALA A N 1
ATOM 2457 C CA . ALA A 1 330 ? 7.751 -2.961 -3.181 1.00 82.44 330 ALA A CA 1
ATOM 2458 C C . ALA A 1 330 ? 8.333 -1.762 -3.959 1.00 82.44 330 ALA A C 1
ATOM 2460 O O . ALA A 1 330 ? 8.775 -0.787 -3.367 1.00 82.44 330 ALA A O 1
ATOM 2461 N N . GLY A 1 331 ? 8.392 -1.840 -5.292 1.00 87.94 331 GLY A N 1
ATOM 2462 C CA . GLY A 1 331 ? 8.879 -0.748 -6.143 1.00 87.94 331 GLY A CA 1
ATOM 2463 C C . GLY A 1 331 ? 7.993 -0.490 -7.360 1.00 87.94 331 GLY A C 1
ATOM 2464 O O . GLY A 1 331 ? 7.251 -1.370 -7.806 1.00 87.94 331 GLY A O 1
ATOM 2465 N N . HIS A 1 332 ? 8.087 0.712 -7.943 1.00 94.25 332 HIS A N 1
ATOM 2466 C CA . HIS A 1 332 ? 7.267 1.116 -9.099 1.00 94.25 332 HIS A CA 1
ATOM 2467 C C . HIS A 1 332 ? 7.485 0.222 -10.326 1.00 94.25 332 HIS A C 1
ATOM 2469 O O . HIS A 1 332 ? 6.569 0.007 -11.124 1.00 94.25 332 HIS A O 1
ATOM 2475 N N . THR A 1 333 ? 8.684 -0.363 -10.447 1.00 95.00 333 THR A N 1
ATOM 2476 C CA . THR A 1 333 ? 9.009 -1.350 -11.489 1.00 95.00 333 THR A CA 1
ATOM 2477 C C . THR A 1 333 ? 8.094 -2.573 -11.412 1.00 95.00 333 THR A C 1
ATOM 2479 O O . THR A 1 333 ? 7.453 -2.941 -12.403 1.00 95.00 333 THR A O 1
ATOM 2482 N N . GLU A 1 334 ? 8.010 -3.190 -10.233 1.00 94.88 334 GLU A N 1
ATOM 2483 C CA . GLU A 1 334 ? 7.131 -4.323 -9.968 1.00 94.88 334 GLU A CA 1
ATOM 2484 C C . GLU A 1 334 ? 5.657 -3.925 -10.078 1.00 94.88 334 GLU A C 1
ATOM 2486 O O . GLU A 1 334 ? 4.890 -4.603 -10.768 1.00 94.88 334 GLU A O 1
ATOM 2491 N N . ALA A 1 335 ? 5.278 -2.792 -9.480 1.00 95.50 335 ALA A N 1
ATOM 2492 C CA . ALA A 1 335 ? 3.900 -2.312 -9.468 1.00 95.50 335 ALA A CA 1
ATOM 2493 C C . ALA A 1 335 ? 3.349 -2.101 -10.886 1.00 95.50 335 ALA A C 1
ATOM 2495 O O . ALA A 1 335 ? 2.218 -2.491 -11.181 1.00 95.50 335 ALA A O 1
ATOM 2496 N N . GLY A 1 336 ? 4.167 -1.567 -11.800 1.00 97.56 336 GLY A N 1
ATOM 2497 C CA . GLY A 1 336 ? 3.785 -1.389 -13.199 1.00 97.56 336 GLY A CA 1
ATOM 2498 C C . GLY A 1 336 ? 3.492 -2.708 -13.918 1.00 97.56 336 GLY A C 1
ATOM 2499 O O . GLY A 1 336 ? 2.492 -2.815 -14.631 1.00 97.56 336 GLY A O 1
ATOM 2500 N N . CYS A 1 337 ? 4.320 -3.737 -13.714 1.00 97.81 337 CYS A N 1
ATOM 2501 C CA . CYS A 1 337 ? 4.080 -5.059 -14.306 1.00 97.81 337 CYS A CA 1
ATOM 2502 C C . CYS A 1 337 ? 2.847 -5.743 -13.694 1.00 97.81 337 CYS A C 1
ATOM 2504 O O . CYS A 1 337 ? 2.071 -6.389 -14.401 1.00 97.81 337 CYS A O 1
ATOM 2506 N N . ASP A 1 338 ? 2.646 -5.593 -12.387 1.00 96.25 338 ASP A N 1
ATOM 2507 C CA . ASP A 1 338 ? 1.545 -6.230 -11.671 1.00 96.25 338 ASP A CA 1
ATOM 2508 C C . ASP A 1 338 ? 0.188 -5.623 -11.997 1.00 96.25 338 ASP A C 1
ATOM 2510 O O . ASP A 1 338 ? -0.748 -6.356 -12.310 1.00 96.25 338 ASP A O 1
ATOM 2514 N N . LEU A 1 339 ? 0.073 -4.297 -11.976 1.00 96.56 339 LEU A N 1
ATOM 2515 C CA . LEU A 1 339 ? -1.184 -3.621 -12.282 1.00 96.56 339 LEU A CA 1
ATOM 2516 C C . LEU A 1 339 ? -1.636 -3.869 -13.721 1.00 96.56 339 LEU A C 1
ATOM 2518 O O . LEU A 1 339 ? -2.820 -4.089 -13.975 1.00 96.56 339 LEU A O 1
ATOM 2522 N N . THR A 1 340 ? -0.702 -3.877 -14.672 1.00 97.50 340 THR A N 1
ATOM 2523 C CA . THR A 1 340 ? -1.017 -4.160 -16.080 1.00 97.50 340 THR A CA 1
ATOM 2524 C C . THR A 1 340 ? -1.422 -5.619 -16.288 1.00 97.50 340 THR A C 1
ATOM 2526 O O . THR A 1 340 ? -2.394 -5.890 -16.999 1.00 97.50 340 THR A O 1
ATOM 2529 N N . ARG A 1 341 ? -0.785 -6.560 -15.579 1.00 95.62 341 ARG A N 1
ATOM 2530 C CA . ARG A 1 341 ? -1.227 -7.961 -15.505 1.00 95.62 341 ARG A CA 1
ATOM 2531 C C . ARG A 1 341 ? -2.637 -8.086 -14.915 1.00 95.62 341 ARG A C 1
ATOM 2533 O O . ARG A 1 341 ? -3.471 -8.768 -15.508 1.00 95.62 341 ARG A O 1
ATOM 2540 N N . LEU A 1 342 ? -2.928 -7.416 -13.797 1.00 92.50 342 LEU A N 1
ATOM 2541 C CA . LEU A 1 342 ? -4.257 -7.398 -13.166 1.00 92.50 342 LEU A CA 1
ATOM 2542 C C . LEU A 1 342 ? -5.324 -6.769 -14.081 1.00 92.50 342 LEU A C 1
ATOM 2544 O O . LEU A 1 342 ? -6.469 -7.220 -14.105 1.00 92.50 342 LEU A O 1
ATOM 2548 N N . ALA A 1 343 ? -4.945 -5.791 -14.908 1.00 93.00 343 ALA A N 1
ATOM 2549 C CA . ALA A 1 343 ? -5.807 -5.202 -15.935 1.00 93.00 343 ALA A CA 1
ATOM 2550 C C . ALA A 1 343 ? -6.095 -6.148 -17.123 1.00 93.00 343 ALA A C 1
ATOM 2552 O O . ALA A 1 343 ? -6.967 -5.853 -17.951 1.00 93.00 343 ALA A O 1
ATOM 2553 N N . GLY A 1 344 ? -5.406 -7.293 -17.204 1.00 93.88 344 GLY A N 1
ATOM 2554 C CA . GLY A 1 344 ? -5.491 -8.244 -18.312 1.00 93.88 344 GLY A CA 1
ATOM 2555 C C . GLY A 1 344 ? -4.747 -7.783 -19.569 1.00 93.88 344 GLY A C 1
ATOM 2556 O O . GLY A 1 344 ? -5.148 -8.147 -20.676 1.00 93.88 344 GLY A O 1
ATOM 2557 N N . LEU A 1 345 ? -3.716 -6.952 -19.405 1.00 97.00 345 LEU A N 1
ATOM 2558 C CA . LEU A 1 345 ? -2.877 -6.403 -20.472 1.00 97.00 345 LEU A CA 1
ATOM 2559 C C . LEU A 1 345 ? -1.505 -7.092 -20.510 1.00 97.00 345 LEU A C 1
ATOM 2561 O O . LEU A 1 345 ? -1.245 -8.032 -19.753 1.00 97.00 345 LEU A O 1
ATOM 2565 N N . THR A 1 346 ? -0.622 -6.634 -21.401 1.00 97.44 346 THR A N 1
ATOM 2566 C CA . THR A 1 346 ? 0.781 -7.057 -21.377 1.00 97.44 346 THR A CA 1
ATOM 2567 C C . THR A 1 346 ? 1.392 -6.636 -20.032 1.00 97.44 346 THR A C 1
ATOM 2569 O O . THR A 1 346 ? 1.228 -5.475 -19.666 1.00 97.44 346 THR A O 1
ATOM 2572 N N . PRO A 1 347 ? 2.084 -7.527 -19.288 1.00 97.44 347 PRO A N 1
ATOM 2573 C CA . PRO A 1 347 ? 2.770 -7.193 -18.030 1.00 97.44 347 PRO A CA 1
ATOM 2574 C C . PRO A 1 347 ? 3.980 -6.260 -18.237 1.00 97.44 347 PRO A C 1
ATOM 2576 O O . PRO A 1 347 ? 5.133 -6.656 -18.068 1.00 97.44 347 PRO A O 1
ATOM 2579 N N . ALA A 1 348 ? 3.710 -5.039 -18.688 1.00 98.44 348 ALA A N 1
ATOM 2580 C CA . ALA A 1 348 ? 4.675 -4.007 -19.018 1.00 98.44 348 ALA A CA 1
ATOM 2581 C C . ALA A 1 348 ? 4.022 -2.624 -18.903 1.00 98.44 348 ALA A C 1
ATOM 2583 O O . ALA A 1 348 ? 2.952 -2.375 -19.466 1.00 98.44 348 ALA A O 1
ATOM 2584 N N . ALA A 1 349 ? 4.687 -1.696 -18.223 1.00 98.69 349 ALA A N 1
ATOM 2585 C CA . ALA A 1 349 ? 4.218 -0.327 -18.049 1.00 98.69 349 ALA A CA 1
ATOM 2586 C C . ALA A 1 349 ? 5.304 0.682 -18.418 1.00 98.69 349 ALA A C 1
ATOM 2588 O O . ALA A 1 349 ? 6.497 0.390 -18.386 1.00 98.69 349 ALA A O 1
ATOM 2589 N N . VAL A 1 350 ? 4.882 1.891 -18.762 1.00 98.81 350 VAL A N 1
ATOM 2590 C CA . VAL A 1 350 ? 5.782 3.037 -18.891 1.00 98.81 350 VAL A CA 1
ATOM 2591 C C . VAL A 1 350 ? 5.657 3.844 -17.611 1.00 98.81 350 VAL A C 1
ATOM 2593 O O . VAL A 1 350 ? 4.535 4.194 -17.246 1.00 98.81 350 VAL A O 1
ATOM 2596 N N . ILE A 1 351 ? 6.780 4.121 -16.954 1.00 98.50 351 ILE A N 1
ATOM 2597 C CA . ILE A 1 351 ? 6.848 4.892 -15.705 1.00 98.50 351 ILE A CA 1
ATOM 2598 C C . ILE A 1 351 ? 7.765 6.104 -15.883 1.00 98.50 351 ILE A C 1
ATOM 2600 O O . ILE A 1 351 ? 8.647 6.097 -16.750 1.00 98.50 351 ILE A O 1
ATOM 2604 N N . CYS A 1 352 ? 7.505 7.165 -15.126 1.00 98.19 352 CYS A N 1
ATOM 2605 C CA . CYS A 1 352 ? 8.290 8.392 -15.140 1.00 98.19 352 CYS A CA 1
ATOM 2606 C C . CYS A 1 352 ? 8.054 9.156 -13.833 1.00 98.19 352 CYS A C 1
ATOM 2608 O O . CYS A 1 352 ? 6.912 9.531 -13.548 1.00 98.19 352 CYS A O 1
ATOM 2610 N N . GLU A 1 353 ? 9.125 9.412 -13.090 1.00 96.38 353 GLU A N 1
ATOM 2611 C CA . GLU A 1 353 ? 9.087 10.135 -11.821 1.00 96.38 353 GLU A CA 1
ATOM 2612 C C . GLU A 1 353 ? 8.583 11.572 -12.043 1.00 96.38 353 GLU A C 1
ATOM 2614 O O . GLU A 1 353 ? 8.871 12.201 -13.074 1.00 96.38 353 GLU A O 1
ATOM 2619 N N . ILE A 1 354 ? 7.815 12.103 -11.087 1.00 97.44 354 ILE A N 1
ATOM 2620 C CA . ILE A 1 354 ? 7.245 13.454 -11.162 1.00 97.44 354 ILE A CA 1
ATOM 2621 C C . ILE A 1 354 ? 8.149 14.456 -10.430 1.00 97.44 354 ILE A C 1
ATOM 2623 O O . ILE A 1 354 ? 8.391 14.359 -9.229 1.00 97.44 354 ILE A O 1
ATOM 2627 N N . ILE A 1 355 ? 8.614 15.463 -11.169 1.00 96.69 355 ILE A N 1
ATOM 2628 C CA . ILE A 1 355 ? 9.506 16.525 -10.698 1.00 96.69 355 ILE A CA 1
ATOM 2629 C C . ILE A 1 355 ? 8.766 17.868 -10.733 1.00 96.69 355 ILE A C 1
ATOM 2631 O O . ILE A 1 355 ? 8.198 18.257 -11.762 1.00 96.69 355 ILE A O 1
ATOM 2635 N N . ASN A 1 356 ? 8.830 18.607 -9.627 1.00 93.75 356 ASN A N 1
ATOM 2636 C CA . ASN A 1 356 ? 8.278 19.950 -9.477 1.00 93.75 356 ASN A CA 1
ATOM 2637 C C . ASN A 1 356 ? 8.917 20.964 -10.453 1.00 93.75 356 ASN A C 1
ATOM 2639 O O . ASN A 1 356 ? 9.964 20.742 -11.069 1.00 93.75 356 ASN A O 1
ATOM 2643 N N . ASP A 1 357 ? 8.275 22.127 -10.609 1.00 93.31 357 ASP A N 1
ATOM 2644 C CA . ASP A 1 357 ? 8.756 23.233 -11.459 1.00 93.31 357 ASP A CA 1
ATOM 2645 C C . ASP A 1 357 ? 10.093 23.829 -11.013 1.00 93.31 357 ASP A C 1
ATOM 2647 O O . ASP A 1 357 ? 10.839 24.348 -11.846 1.00 93.31 357 ASP A O 1
ATOM 2651 N N . ASP A 1 358 ? 10.417 23.716 -9.731 1.00 94.12 358 ASP A N 1
ATOM 2652 C CA . ASP A 1 358 ? 11.688 24.155 -9.161 1.00 94.12 358 ASP A CA 1
ATOM 2653 C C . ASP A 1 358 ? 12.810 23.106 -9.273 1.00 94.12 358 ASP A C 1
ATOM 2655 O O . ASP A 1 358 ? 13.958 23.400 -8.937 1.00 94.12 358 ASP A O 1
ATOM 2659 N N . GLY A 1 359 ? 12.503 21.911 -9.794 1.00 92.25 359 GLY A N 1
ATOM 2660 C CA . GLY A 1 359 ? 13.440 20.800 -9.947 1.00 92.25 359 GLY A CA 1
ATOM 2661 C C . GLY A 1 359 ? 13.541 19.869 -8.736 1.00 92.25 359 GLY A C 1
ATOM 2662 O O . GLY A 1 359 ? 14.337 18.934 -8.782 1.00 92.25 359 GLY A O 1
ATOM 2663 N N . THR A 1 360 ? 12.766 20.099 -7.672 1.00 93.19 360 THR A N 1
ATOM 2664 C CA . THR A 1 360 ? 12.634 19.151 -6.554 1.00 93.19 360 THR A CA 1
ATOM 2665 C C . THR A 1 360 ? 11.723 17.979 -6.927 1.00 93.19 360 THR A C 1
ATOM 2667 O O . THR A 1 360 ? 10.915 18.077 -7.851 1.00 93.19 360 THR A O 1
ATOM 2670 N N . MET A 1 361 ? 11.848 16.851 -6.229 1.00 91.69 361 MET A N 1
ATOM 2671 C CA . MET A 1 361 ? 10.953 15.707 -6.427 1.00 91.69 361 MET A CA 1
ATOM 2672 C C . MET A 1 361 ? 9.584 15.995 -5.806 1.00 91.69 361 MET A C 1
ATOM 2674 O O . MET A 1 361 ? 9.520 16.475 -4.674 1.00 91.69 361 MET A O 1
ATOM 2678 N N . ALA A 1 362 ? 8.506 15.707 -6.540 1.00 90.44 362 ALA A N 1
ATOM 2679 C CA . ALA A 1 362 ? 7.149 15.924 -6.053 1.00 90.44 362 ALA A CA 1
ATOM 2680 C C . ALA A 1 362 ? 6.825 14.939 -4.921 1.00 90.44 362 ALA A C 1
ATOM 2682 O O . ALA A 1 362 ? 6.954 13.724 -5.089 1.00 90.44 362 ALA A O 1
ATOM 2683 N N . ARG A 1 363 ? 6.391 15.464 -3.772 1.00 86.44 363 ARG A N 1
ATOM 2684 C CA . ARG A 1 363 ? 5.953 14.658 -2.618 1.00 86.44 363 ARG A CA 1
ATOM 2685 C C . ARG A 1 363 ? 4.435 14.550 -2.582 1.00 86.44 363 ARG A C 1
ATOM 2687 O O . ARG A 1 363 ? 3.746 15.211 -3.354 1.00 86.44 363 ARG A O 1
ATOM 2694 N N . LEU A 1 364 ? 3.891 13.733 -1.678 1.00 81.75 364 LEU A N 1
ATOM 2695 C CA . LEU A 1 364 ? 2.452 13.443 -1.622 1.00 81.75 364 LEU A CA 1
ATOM 2696 C C . LEU A 1 364 ? 1.536 14.687 -1.729 1.00 81.75 364 LEU A C 1
ATOM 2698 O O . LEU A 1 364 ? 0.599 14.631 -2.529 1.00 81.75 364 LEU A O 1
ATOM 2702 N N . PRO A 1 365 ? 1.789 15.821 -1.038 1.00 81.00 365 PRO A N 1
ATOM 2703 C CA . PRO A 1 365 ? 0.979 17.030 -1.219 1.00 81.00 365 PRO A CA 1
ATOM 2704 C C . PRO A 1 365 ? 0.992 17.565 -2.662 1.00 81.00 365 PRO A C 1
ATOM 2706 O O . PRO A 1 365 ? -0.069 17.810 -3.235 1.00 81.00 365 PRO A O 1
ATOM 2709 N N . ASP A 1 366 ? 2.173 17.659 -3.280 1.00 88.44 366 ASP A N 1
ATOM 2710 C CA . ASP A 1 366 ? 2.342 18.109 -4.669 1.00 88.44 366 ASP A CA 1
ATOM 2711 C C . ASP A 1 366 ? 1.665 17.141 -5.652 1.00 88.44 366 ASP A C 1
ATOM 2713 O O . ASP A 1 366 ? 1.021 17.546 -6.623 1.00 88.44 366 ASP A O 1
ATOM 2717 N N . LEU A 1 367 ? 1.790 15.838 -5.388 1.00 88.12 367 LEU A N 1
ATOM 2718 C CA . LEU A 1 367 ? 1.224 14.770 -6.207 1.00 88.12 367 LEU A CA 1
ATOM 2719 C C . LEU A 1 367 ? -0.306 14.794 -6.189 1.00 88.12 367 LEU A C 1
ATOM 2721 O O . LEU A 1 367 ? -0.924 14.560 -7.227 1.00 88.12 367 LEU A O 1
ATOM 2725 N N . LEU A 1 368 ? -0.925 15.116 -5.050 1.00 81.62 368 LEU A N 1
ATOM 2726 C CA . LEU A 1 368 ? -2.375 15.297 -4.945 1.00 81.62 368 LEU A CA 1
ATOM 2727 C C . LEU A 1 368 ? -2.851 16.493 -5.782 1.00 81.62 368 LEU A C 1
ATOM 2729 O O . LEU A 1 368 ? -3.838 16.377 -6.515 1.00 81.62 368 LEU A O 1
ATOM 2733 N N . GLU A 1 369 ? -2.133 17.618 -5.741 1.00 85.94 369 GLU A N 1
ATOM 2734 C CA . GLU A 1 369 ? -2.432 18.776 -6.593 1.00 85.94 369 GLU A CA 1
ATOM 2735 C C . GLU A 1 369 ? -2.257 18.448 -8.082 1.00 85.94 369 GLU A C 1
ATOM 2737 O O . GLU A 1 369 ? -3.111 18.784 -8.913 1.00 85.94 369 GLU A O 1
ATOM 2742 N N . PHE A 1 370 ? -1.174 17.750 -8.432 1.00 91.56 370 PHE A N 1
ATOM 2743 C CA . PHE A 1 370 ? -0.893 17.306 -9.793 1.00 91.56 370 PHE A CA 1
ATOM 2744 C C . PHE A 1 370 ? -1.976 16.346 -10.307 1.00 91.56 370 PHE A C 1
ATOM 2746 O O . PHE A 1 370 ? -2.489 16.527 -11.419 1.00 91.56 370 PHE A O 1
ATOM 2753 N N . ALA A 1 371 ? -2.370 15.368 -9.487 1.00 89.12 371 ALA A N 1
ATOM 2754 C CA . ALA A 1 371 ? -3.439 14.420 -9.776 1.00 89.12 371 ALA A CA 1
ATOM 2755 C C . ALA A 1 371 ? -4.764 15.144 -10.026 1.00 89.12 371 ALA A C 1
ATOM 2757 O O . ALA A 1 371 ? -5.407 14.904 -11.048 1.00 89.12 371 ALA A O 1
ATOM 2758 N N . ALA A 1 372 ? -5.143 16.087 -9.159 1.00 83.81 372 ALA A N 1
ATOM 2759 C CA . ALA A 1 372 ? -6.370 16.865 -9.312 1.00 83.81 372 ALA A CA 1
ATOM 2760 C C . ALA A 1 372 ? -6.358 17.705 -10.600 1.00 83.81 372 ALA A C 1
ATOM 2762 O O . ALA A 1 372 ? -7.304 17.660 -11.392 1.00 83.81 372 ALA A O 1
ATOM 2763 N N . LYS A 1 373 ? -5.256 18.420 -10.859 1.00 92.38 373 LYS A N 1
ATOM 2764 C CA . LYS A 1 373 ? -5.076 19.277 -12.041 1.00 92.38 373 LYS A CA 1
ATOM 2765 C C . LYS A 1 373 ? -5.201 18.512 -13.357 1.00 92.38 373 LYS A C 1
ATOM 2767 O O . LYS A 1 373 ? -5.739 19.048 -14.327 1.00 92.38 373 LYS A O 1
ATOM 2772 N N . HIS A 1 374 ? -4.683 17.288 -13.402 1.00 94.12 374 HIS A N 1
ATOM 2773 C CA . HIS A 1 374 ? -4.674 16.451 -14.602 1.00 94.12 374 HIS A CA 1
ATOM 2774 C C . HIS A 1 374 ? -5.746 15.352 -14.599 1.00 94.12 374 HIS A C 1
ATOM 2776 O O . HIS A 1 374 ? -5.864 14.619 -15.578 1.00 94.12 374 HIS A O 1
ATOM 2782 N N . SER A 1 375 ? -6.571 15.299 -13.548 1.00 90.88 375 SER A N 1
ATOM 2783 C CA . SER A 1 375 ? -7.627 14.302 -13.345 1.00 90.88 375 SER A CA 1
ATOM 2784 C C . SER A 1 375 ? -7.112 12.857 -13.358 1.00 90.88 375 SER A C 1
ATOM 2786 O O . SER A 1 375 ? -7.755 11.971 -13.919 1.00 90.88 375 SER A O 1
ATOM 2788 N N . PHE A 1 376 ? -5.951 12.619 -12.745 1.00 93.44 376 PHE A N 1
ATOM 2789 C CA . PHE A 1 376 ? -5.403 11.278 -12.559 1.00 93.44 376 PHE A CA 1
ATOM 2790 C C . PHE A 1 376 ? -5.860 10.665 -11.242 1.00 93.44 376 PHE A C 1
ATOM 2792 O O . PHE A 1 376 ? -6.070 11.357 -10.246 1.00 93.44 376 PHE A O 1
ATOM 2799 N N . LYS A 1 377 ? -5.990 9.339 -11.244 1.00 89.75 377 LYS A N 1
ATOM 2800 C CA . LYS A 1 377 ? -6.091 8.563 -10.010 1.00 89.75 377 LYS A CA 1
ATOM 2801 C C . LYS A 1 377 ? -4.690 8.382 -9.434 1.00 89.75 377 LYS A C 1
ATOM 2803 O O . LYS A 1 377 ? -3.734 8.209 -10.187 1.00 89.75 377 LYS A O 1
ATOM 2808 N N . ILE A 1 378 ? -4.597 8.440 -8.116 1.00 88.50 378 ILE A N 1
ATOM 2809 C CA . ILE A 1 378 ? -3.376 8.244 -7.336 1.00 88.50 378 ILE A CA 1
ATOM 2810 C C . ILE A 1 378 ? -3.615 7.083 -6.377 1.00 88.50 378 ILE A C 1
ATOM 2812 O O . ILE A 1 378 ? -4.739 6.940 -5.911 1.00 88.50 378 ILE A O 1
ATOM 2816 N N . GLY A 1 379 ? -2.609 6.258 -6.110 1.00 87.56 379 GLY A N 1
ATOM 2817 C CA . GLY A 1 379 ? -2.664 5.182 -5.116 1.00 87.56 379 GLY A CA 1
ATOM 2818 C C . GLY A 1 379 ? -1.268 4.832 -4.616 1.00 87.56 379 GLY A C 1
ATOM 2819 O O . GLY A 1 379 ? -0.285 5.409 -5.090 1.00 87.56 379 GLY A O 1
ATOM 2820 N N . THR A 1 380 ? -1.170 3.901 -3.670 1.00 85.88 380 THR A N 1
ATOM 2821 C CA . THR A 1 380 ? 0.120 3.505 -3.092 1.00 85.88 380 THR A CA 1
ATOM 2822 C C . THR A 1 380 ? 0.518 2.083 -3.486 1.00 85.88 380 THR A C 1
ATOM 2824 O O . THR A 1 380 ? -0.321 1.242 -3.820 1.00 85.88 380 THR A O 1
ATOM 2827 N N . ILE A 1 381 ? 1.820 1.795 -3.459 1.00 86.38 381 ILE A N 1
ATOM 2828 C CA . ILE A 1 381 ? 2.322 0.422 -3.623 1.00 86.38 381 ILE A CA 1
ATOM 2829 C C . ILE A 1 381 ? 1.865 -0.460 -2.452 1.00 86.38 381 ILE A C 1
ATOM 2831 O O . ILE A 1 381 ? 1.551 -1.629 -2.677 1.00 86.38 381 ILE A O 1
ATOM 2835 N N . ALA A 1 382 ? 1.762 0.095 -1.242 1.00 79.12 382 ALA A N 1
ATOM 2836 C CA . ALA A 1 382 ? 1.235 -0.604 -0.073 1.00 79.12 382 ALA A CA 1
ATOM 2837 C C . ALA A 1 382 ? -0.200 -1.113 -0.313 1.00 79.12 382 ALA A C 1
ATOM 2839 O O . ALA A 1 382 ? -0.461 -2.302 -0.126 1.00 79.12 382 ALA A O 1
ATOM 2840 N N . ASP A 1 383 ? -1.090 -0.272 -0.857 1.00 79.56 383 ASP A N 1
ATOM 2841 C CA . ASP A 1 383 ? -2.459 -0.685 -1.213 1.00 79.56 383 ASP A CA 1
ATOM 2842 C C . ASP A 1 383 ? -2.456 -1.814 -2.252 1.00 79.56 383 ASP A C 1
ATOM 2844 O O . ASP A 1 383 ? -3.261 -2.743 -2.198 1.00 79.56 383 ASP A O 1
ATOM 2848 N N . LEU A 1 384 ? -1.537 -1.765 -3.224 1.00 86.75 384 LEU A N 1
ATOM 2849 C CA . LEU A 1 384 ? -1.414 -2.816 -4.233 1.00 86.75 384 LEU A CA 1
ATOM 2850 C C . LEU A 1 384 ? -0.928 -4.140 -3.625 1.00 86.75 384 LEU A C 1
ATOM 2852 O O . LEU A 1 384 ? -1.389 -5.208 -4.041 1.00 86.75 384 LEU A O 1
ATOM 2856 N N . ILE A 1 385 ? -0.002 -4.083 -2.665 1.00 80.81 385 ILE A N 1
ATOM 2857 C CA . ILE A 1 385 ? 0.460 -5.251 -1.908 1.00 80.81 385 ILE A CA 1
ATOM 2858 C C . ILE A 1 385 ? -0.712 -5.854 -1.140 1.00 80.81 385 ILE A C 1
ATOM 2860 O O . ILE A 1 385 ? -0.947 -7.059 -1.258 1.00 80.81 385 ILE A O 1
ATOM 2864 N N . GLU A 1 386 ? -1.485 -5.034 -0.427 1.00 76.38 386 GLU A N 1
ATOM 2865 C CA . GLU A 1 386 ? -2.673 -5.480 0.300 1.00 76.38 386 GLU A CA 1
ATOM 2866 C C . GLU A 1 386 ? -3.682 -6.134 -0.655 1.00 76.38 386 GLU A C 1
ATOM 2868 O O . GLU A 1 386 ? -4.015 -7.312 -0.485 1.00 76.38 386 GLU A O 1
ATOM 2873 N N . TYR A 1 387 ? -4.067 -5.431 -1.726 1.00 80.38 387 TYR A N 1
ATOM 2874 C CA . TYR A 1 387 ? -5.009 -5.898 -2.745 1.00 80.38 387 TYR A CA 1
ATOM 2875 C C . TYR A 1 387 ? -4.604 -7.255 -3.341 1.00 80.38 387 TYR A C 1
ATOM 2877 O O . TYR A 1 387 ? -5.425 -8.173 -3.473 1.00 80.38 387 TYR A O 1
ATOM 2885 N N . ARG A 1 388 ? -3.318 -7.426 -3.682 1.00 84.31 388 ARG A N 1
ATOM 2886 C CA . ARG A 1 388 ? 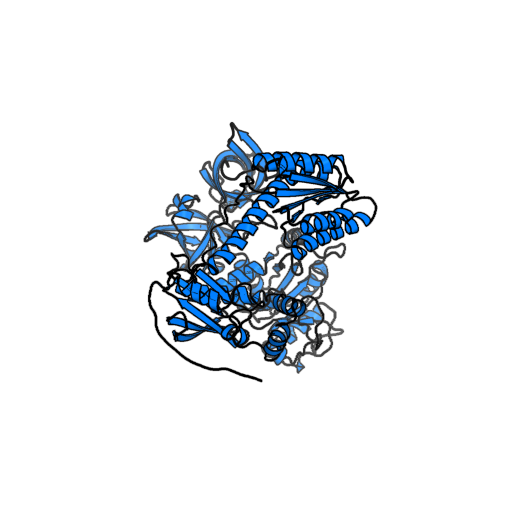-2.798 -8.710 -4.174 1.00 84.31 388 ARG A CA 1
ATOM 2887 C C . ARG A 1 388 ? -2.777 -9.767 -3.078 1.00 84.31 388 ARG A C 1
ATOM 2889 O O . ARG A 1 388 ? -3.165 -10.896 -3.347 1.00 84.31 388 ARG A O 1
ATOM 2896 N N . SER A 1 389 ? -2.378 -9.436 -1.853 1.00 76.25 389 SER A N 1
ATOM 2897 C CA . SER A 1 389 ? -2.277 -10.403 -0.751 1.00 76.25 389 SER A CA 1
ATOM 2898 C C . SER A 1 389 ? -3.627 -10.997 -0.328 1.00 76.25 389 SER A C 1
ATOM 2900 O O . SER A 1 389 ? -3.664 -12.089 0.241 1.00 76.25 389 SER A O 1
ATOM 2902 N N . LEU A 1 390 ? -4.735 -10.296 -0.595 1.00 69.81 390 LEU A N 1
ATOM 2903 C CA . LEU A 1 390 ? -6.097 -10.770 -0.331 1.00 69.81 390 LEU A CA 1
ATOM 2904 C C . LEU A 1 390 ? -6.575 -11.813 -1.351 1.00 69.81 390 LEU A C 1
ATOM 2906 O O . LEU A 1 390 ? -7.461 -12.614 -1.048 1.00 69.81 390 LEU A O 1
ATOM 2910 N N . THR A 1 391 ? -6.016 -11.799 -2.562 1.00 66.88 391 THR A N 1
ATOM 2911 C CA . THR A 1 391 ? -6.518 -12.575 -3.711 1.00 66.88 391 THR A CA 1
ATOM 2912 C C . THR A 1 391 ? -5.502 -13.562 -4.279 1.00 66.88 391 THR A C 1
ATOM 2914 O O . THR A 1 391 ? -5.874 -14.522 -4.954 1.00 66.88 391 THR A O 1
ATOM 2917 N N . GLU A 1 392 ? -4.223 -13.362 -3.986 1.00 78.50 392 GLU A N 1
ATOM 2918 C CA . GLU A 1 392 ? -3.105 -14.151 -4.470 1.00 78.50 392 GLU A CA 1
ATOM 2919 C C . GLU A 1 392 ? -2.303 -14.712 -3.288 1.00 78.50 392 GLU A C 1
ATOM 2921 O O . GLU A 1 392 ? -2.194 -14.103 -2.227 1.00 78.50 392 GLU A O 1
ATOM 2926 N N . SER A 1 393 ? -1.704 -15.885 -3.492 1.00 78.44 393 SER A N 1
ATOM 2927 C CA . SER A 1 393 ? -0.764 -16.477 -2.544 1.00 78.44 393 SER A CA 1
ATOM 2928 C C . SER A 1 393 ? 0.529 -16.840 -3.261 1.00 78.44 393 SER A C 1
ATOM 2930 O O . SER A 1 393 ? 0.507 -17.543 -4.283 1.00 78.44 393 SER A O 1
ATOM 2932 N N . ILE A 1 394 ? 1.654 -16.380 -2.717 1.00 81.25 394 ILE A N 1
ATOM 2933 C CA . ILE A 1 394 ? 3.003 -16.698 -3.211 1.00 81.25 394 ILE A CA 1
ATOM 2934 C C . ILE A 1 394 ? 3.583 -17.962 -2.576 1.00 81.25 394 ILE A C 1
ATOM 2936 O O . ILE A 1 394 ? 4.679 -18.365 -2.943 1.00 81.25 394 ILE A O 1
ATOM 2940 N N . ILE A 1 395 ? 2.830 -18.638 -1.710 1.00 87.75 395 ILE A N 1
ATOM 2941 C CA . ILE A 1 395 ? 3.206 -19.934 -1.145 1.00 87.75 395 ILE A CA 1
ATOM 2942 C C . ILE A 1 395 ? 2.395 -21.074 -1.765 1.00 87.75 395 ILE A C 1
ATOM 2944 O O . ILE A 1 395 ? 1.277 -20.906 -2.262 1.00 87.75 395 ILE A O 1
ATOM 2948 N N . GLU A 1 396 ? 2.987 -22.259 -1.770 1.00 89.88 396 GLU A N 1
ATOM 2949 C CA . GLU A 1 396 ? 2.354 -23.515 -2.159 1.00 89.88 396 GLU A CA 1
ATOM 2950 C C . GLU A 1 396 ? 2.604 -24.558 -1.071 1.00 89.88 396 GLU A C 1
ATOM 2952 O O . GLU A 1 396 ? 3.756 -24.860 -0.765 1.00 89.88 396 GLU A O 1
ATOM 2957 N N . ARG A 1 397 ? 1.541 -25.137 -0.503 1.00 93.44 397 ARG A N 1
ATOM 2958 C CA . ARG A 1 397 ? 1.646 -26.273 0.420 1.00 93.44 397 ARG A CA 1
ATOM 2959 C C . ARG A 1 397 ? 2.082 -27.512 -0.362 1.00 93.44 397 ARG A C 1
ATOM 2961 O O . ARG A 1 397 ? 1.342 -27.995 -1.216 1.00 93.44 397 ARG A O 1
ATOM 2968 N N . VAL A 1 398 ? 3.283 -28.019 -0.095 1.00 94.94 398 VAL A N 1
ATOM 2969 C CA . VAL A 1 398 ? 3.877 -29.127 -0.864 1.00 94.94 398 VAL A CA 1
ATOM 2970 C C . VAL A 1 398 ? 3.575 -30.478 -0.226 1.00 94.94 398 VAL A C 1
ATOM 2972 O O . VAL A 1 398 ? 3.242 -31.432 -0.929 1.00 94.94 398 VAL A O 1
ATOM 2975 N N . ALA A 1 399 ? 3.722 -30.583 1.094 1.00 93.69 399 ALA A N 1
ATOM 2976 C CA . ALA A 1 399 ? 3.467 -31.811 1.839 1.00 93.69 399 ALA A CA 1
ATOM 2977 C C . ALA A 1 399 ? 3.232 -31.515 3.323 1.00 93.69 399 ALA A C 1
ATOM 2979 O O . ALA A 1 399 ? 3.614 -30.461 3.828 1.00 93.69 399 ALA A O 1
ATOM 2980 N N . GLU A 1 400 ? 2.656 -32.481 4.031 1.00 96.75 400 GLU A N 1
ATOM 2981 C CA . GLU A 1 400 ? 2.503 -32.430 5.481 1.00 96.75 400 GLU A CA 1
ATOM 2982 C C . GLU A 1 400 ? 2.681 -33.812 6.114 1.00 96.75 400 GLU A C 1
ATOM 2984 O O . GLU A 1 400 ? 2.514 -34.842 5.453 1.00 96.75 400 GLU A O 1
ATOM 2989 N N . ARG A 1 401 ? 3.075 -33.835 7.389 1.00 95.62 401 ARG A N 1
ATOM 2990 C CA . ARG A 1 401 ? 3.250 -35.051 8.191 1.00 95.62 401 ARG A CA 1
ATOM 2991 C C . ARG A 1 401 ? 3.266 -34.726 9.679 1.00 95.62 401 ARG A C 1
ATOM 2993 O O . ARG A 1 401 ? 3.697 -33.649 10.066 1.00 95.62 401 ARG A O 1
ATOM 3000 N N . THR A 1 402 ? 2.966 -35.708 10.522 1.00 96.75 402 THR A N 1
ATOM 3001 C CA . THR A 1 402 ? 3.375 -35.641 11.930 1.00 96.75 402 THR A CA 1
ATOM 3002 C C . THR A 1 402 ? 4.893 -35.794 12.020 1.00 96.75 402 THR A C 1
ATOM 3004 O O . THR A 1 402 ? 5.460 -36.768 11.515 1.00 96.75 402 THR A O 1
ATOM 3007 N N . MET A 1 403 ? 5.557 -34.830 12.644 1.00 95.38 403 MET A N 1
ATOM 3008 C CA . MET A 1 403 ? 6.987 -34.836 12.921 1.00 95.38 403 MET A CA 1
ATOM 3009 C C . MET A 1 403 ? 7.199 -35.081 14.412 1.00 95.38 403 MET A C 1
ATOM 3011 O O . MET A 1 403 ? 6.592 -34.410 15.237 1.00 95.38 403 MET A O 1
ATOM 3015 N N . GLN A 1 404 ? 8.047 -36.052 14.745 1.00 95.56 404 GLN A N 1
ATOM 3016 C CA . GLN A 1 404 ? 8.479 -36.279 16.122 1.00 95.56 404 GLN A CA 1
ATOM 3017 C C . GLN A 1 404 ? 9.682 -35.381 16.396 1.00 95.56 404 GLN A C 1
ATOM 3019 O O . GLN A 1 404 ? 10.685 -35.484 15.685 1.00 95.56 404 GLN A O 1
ATOM 3024 N N . THR A 1 405 ? 9.564 -34.503 17.385 1.00 92.62 405 THR A N 1
ATOM 3025 C CA . THR A 1 405 ? 10.650 -33.650 17.877 1.00 92.62 405 THR A CA 1
ATOM 3026 C C . THR A 1 405 ? 10.987 -34.053 19.320 1.00 92.62 405 THR A C 1
ATOM 3028 O O . THR A 1 405 ? 10.231 -34.819 19.929 1.00 92.62 405 THR A O 1
ATOM 3031 N N . PRO A 1 406 ? 12.105 -33.573 19.892 1.00 90.44 406 PRO A N 1
ATOM 3032 C CA . PRO A 1 406 ? 12.407 -33.782 21.310 1.00 90.44 406 PRO A CA 1
ATOM 3033 C C . PRO A 1 406 ? 11.304 -33.297 22.270 1.00 90.44 406 PRO A C 1
ATOM 3035 O O . PRO A 1 406 ? 11.146 -33.879 23.335 1.00 90.44 406 PRO A O 1
ATOM 3038 N N . TYR A 1 407 ? 10.492 -32.315 21.864 1.00 92.38 407 TYR A N 1
ATOM 3039 C CA . TYR A 1 407 ? 9.391 -31.734 22.658 1.00 92.38 407 TYR A CA 1
ATOM 3040 C C . TYR A 1 407 ? 8.030 -32.359 22.347 1.00 92.38 407 TYR A C 1
ATOM 3042 O O . TYR A 1 407 ? 6.994 -31.856 22.768 1.00 92.38 407 TYR A O 1
ATOM 3050 N N . GLY A 1 408 ? 8.015 -33.450 21.578 1.00 92.25 408 GLY A N 1
ATOM 3051 C CA . GLY A 1 408 ? 6.804 -34.183 21.238 1.00 92.25 408 GLY A CA 1
ATOM 3052 C C . GLY A 1 408 ? 6.364 -34.036 19.778 1.00 92.25 408 GLY A C 1
ATOM 3053 O O . GLY A 1 408 ? 7.135 -33.646 18.897 1.00 92.25 408 GLY A O 1
ATOM 3054 N N . PRO A 1 409 ? 5.131 -34.462 19.466 1.00 95.62 409 PRO A N 1
ATOM 3055 C CA . PRO A 1 409 ? 4.638 -34.497 18.100 1.00 95.62 409 PRO A CA 1
ATOM 3056 C C . PRO A 1 409 ? 4.141 -33.124 17.634 1.00 95.62 409 PRO A C 1
ATOM 3058 O O . PRO A 1 409 ? 3.278 -32.517 18.258 1.00 95.62 409 PRO A O 1
ATOM 3061 N N . PHE A 1 410 ? 4.591 -32.707 16.455 1.00 97.25 410 PHE A N 1
ATOM 3062 C CA . PHE A 1 410 ? 4.087 -31.528 15.752 1.00 97.25 410 PHE A CA 1
ATOM 3063 C C . PHE A 1 410 ? 3.455 -31.927 14.420 1.00 97.25 410 PHE A C 1
ATOM 3065 O O . PHE A 1 410 ? 3.938 -32.836 13.736 1.00 97.25 410 PHE A O 1
ATOM 3072 N N . HIS A 1 411 ? 2.404 -31.228 13.996 1.00 97.19 411 HIS A N 1
ATOM 3073 C CA . HIS A 1 411 ? 1.960 -31.277 12.604 1.00 97.19 411 HIS A CA 1
ATOM 3074 C C . HIS A 1 411 ? 2.873 -30.385 11.767 1.00 97.19 411 HIS A C 1
ATOM 3076 O O . HIS A 1 411 ? 2.844 -29.163 11.880 1.00 97.19 411 HIS A O 1
ATOM 3082 N N . ALA A 1 412 ? 3.724 -31.003 10.956 1.00 97.00 412 ALA A N 1
ATOM 3083 C CA . ALA A 1 412 ? 4.690 -30.313 10.122 1.00 97.00 412 ALA A CA 1
ATOM 3084 C C . ALA A 1 412 ? 4.152 -30.146 8.704 1.00 97.00 412 ALA A C 1
ATOM 3086 O O . ALA A 1 412 ? 3.769 -31.124 8.058 1.00 97.00 412 ALA A O 1
ATOM 3087 N N . VAL A 1 413 ? 4.212 -28.925 8.189 1.00 97.38 413 VAL A N 1
ATOM 3088 C CA . VAL A 1 413 ? 3.796 -28.570 6.835 1.00 97.38 413 VAL A CA 1
ATOM 3089 C C . VAL A 1 413 ? 4.964 -27.904 6.125 1.00 97.38 413 VAL A C 1
ATOM 3091 O O . VAL A 1 413 ? 5.551 -26.966 6.653 1.00 97.38 413 VAL A O 1
ATOM 3094 N N . ILE A 1 414 ? 5.312 -28.380 4.930 1.00 94.88 414 ILE A N 1
ATOM 3095 C CA . ILE A 1 414 ? 6.342 -27.754 4.097 1.00 94.88 414 ILE A CA 1
ATOM 3096 C C . ILE A 1 414 ? 5.693 -26.962 2.964 1.00 94.88 414 ILE A C 1
ATOM 3098 O O . ILE A 1 414 ? 4.855 -27.475 2.215 1.00 94.88 414 ILE A O 1
ATOM 3102 N N . TYR A 1 415 ? 6.120 -25.713 2.833 1.00 93.75 415 TYR A N 1
ATOM 3103 C CA . TYR A 1 415 ? 5.691 -24.765 1.820 1.00 93.75 415 TYR A CA 1
ATOM 3104 C C . TYR A 1 415 ? 6.826 -24.480 0.841 1.00 93.75 415 TYR A C 1
ATOM 3106 O O . TYR A 1 415 ? 8.000 -24.527 1.203 1.00 93.75 415 TYR A O 1
ATOM 3114 N N . ARG A 1 416 ? 6.467 -24.167 -0.402 1.00 90.19 416 ARG A N 1
ATOM 3115 C CA . ARG A 1 416 ? 7.371 -23.654 -1.433 1.00 90.19 416 ARG A CA 1
ATOM 3116 C C . ARG A 1 416 ? 6.993 -22.217 -1.759 1.00 90.19 416 ARG A C 1
ATOM 3118 O O . ARG A 1 416 ? 5.841 -21.958 -2.104 1.00 90.19 416 ARG A O 1
ATOM 3125 N N . ASP A 1 417 ? 7.964 -21.317 -1.707 1.00 86.94 417 ASP A N 1
ATOM 3126 C CA . ASP A 1 417 ? 7.839 -19.973 -2.264 1.00 86.94 417 ASP A CA 1
ATOM 3127 C C . ASP A 1 417 ? 7.819 -20.059 -3.801 1.00 86.94 417 ASP A C 1
ATOM 3129 O O . ASP A 1 417 ? 8.730 -20.595 -4.436 1.00 86.94 417 ASP A O 1
ATOM 3133 N N . LYS A 1 418 ? 6.751 -19.557 -4.425 1.00 82.00 418 LYS A N 1
ATOM 3134 C CA . LYS A 1 418 ? 6.562 -19.569 -5.883 1.00 82.00 418 LYS A CA 1
ATOM 3135 C C . LYS A 1 418 ? 7.496 -18.602 -6.611 1.00 82.00 418 LYS A C 1
ATOM 3137 O O . LYS A 1 418 ? 7.664 -18.742 -7.821 1.00 82.00 418 LYS A O 1
ATOM 3142 N N . SER A 1 419 ? 8.064 -17.619 -5.915 1.00 75.12 419 SER A N 1
ATOM 3143 C CA . SER A 1 419 ? 8.924 -16.591 -6.504 1.00 75.12 419 SER A CA 1
ATOM 3144 C C . SER A 1 419 ? 10.350 -17.088 -6.750 1.00 75.12 419 SER A C 1
ATOM 3146 O O . SER A 1 419 ? 10.906 -16.853 -7.823 1.00 75.12 419 SER A O 1
ATOM 3148 N N . ASN A 1 420 ? 10.922 -17.818 -5.790 1.00 75.69 420 ASN A N 1
ATOM 3149 C CA . ASN A 1 420 ? 12.325 -18.247 -5.798 1.00 75.69 420 ASN A CA 1
ATOM 3150 C C . ASN A 1 420 ? 12.504 -19.768 -5.589 1.00 75.69 420 ASN A C 1
ATOM 3152 O O . ASN A 1 420 ? 13.597 -20.291 -5.809 1.00 75.69 420 ASN A O 1
ATOM 3156 N N . GLY A 1 421 ? 11.446 -20.498 -5.220 1.00 82.00 421 GLY A N 1
ATOM 3157 C CA . GLY A 1 421 ? 11.473 -21.936 -4.955 1.00 82.00 421 GLY A CA 1
ATOM 3158 C C . GLY A 1 421 ? 11.932 -22.340 -3.550 1.00 82.00 421 GLY A C 1
ATOM 3159 O O . GLY A 1 421 ? 12.065 -23.544 -3.314 1.00 82.00 421 GLY A O 1
ATOM 3160 N N . ALA A 1 422 ? 12.179 -21.389 -2.645 1.00 84.75 422 ALA A N 1
ATOM 3161 C CA . ALA A 1 422 ? 12.667 -21.641 -1.294 1.00 84.75 422 ALA A CA 1
ATOM 3162 C C . ALA A 1 422 ? 11.662 -22.474 -0.470 1.00 84.75 422 ALA A C 1
ATOM 3164 O O . ALA A 1 422 ? 10.446 -22.276 -0.584 1.00 84.75 422 ALA A O 1
ATOM 3165 N N . PRO A 1 423 ? 12.141 -23.434 0.341 1.00 89.81 423 PRO A N 1
ATOM 3166 C CA . PRO A 1 423 ? 11.311 -24.188 1.261 1.00 89.81 423 PRO A CA 1
ATOM 3167 C C . PRO A 1 423 ? 11.143 -23.447 2.594 1.00 89.81 423 PRO A C 1
ATOM 3169 O O . PRO A 1 423 ? 12.117 -22.988 3.191 1.00 89.81 423 PRO A O 1
ATOM 3172 N N . HIS A 1 424 ? 9.915 -23.429 3.102 1.00 91.50 424 HIS A N 1
ATOM 3173 C CA . HIS A 1 424 ? 9.578 -22.999 4.463 1.00 91.50 424 HIS A CA 1
ATOM 3174 C C . HIS A 1 424 ? 8.889 -24.152 5.184 1.00 91.50 424 HIS A C 1
ATOM 3176 O O . HIS A 1 424 ? 8.179 -24.936 4.550 1.00 91.50 424 HIS A O 1
ATOM 3182 N N . ILE A 1 425 ? 9.070 -24.272 6.495 1.00 94.31 425 ILE A N 1
ATOM 3183 C CA . ILE A 1 425 ? 8.428 -25.327 7.286 1.00 94.31 425 ILE A CA 1
ATOM 3184 C C . ILE A 1 425 ? 7.646 -24.680 8.418 1.00 94.31 425 ILE A C 1
ATOM 3186 O O . ILE A 1 425 ? 8.210 -23.917 9.187 1.00 94.31 425 ILE A O 1
ATOM 3190 N N . ALA A 1 426 ? 6.368 -25.014 8.554 1.00 96.00 426 ALA A N 1
ATOM 3191 C CA . ALA A 1 426 ? 5.595 -24.694 9.744 1.00 96.00 426 ALA A CA 1
ATOM 3192 C C . ALA A 1 426 ? 5.447 -25.944 10.612 1.00 96.00 426 ALA A C 1
ATOM 3194 O O . ALA A 1 426 ? 5.094 -27.008 10.099 1.00 96.00 426 ALA A O 1
ATOM 3195 N N . LEU A 1 427 ? 5.704 -25.820 11.911 1.00 96.44 427 LEU A N 1
ATOM 3196 C CA . LEU A 1 427 ? 5.431 -26.854 12.904 1.00 96.44 427 LEU A CA 1
ATOM 3197 C C . LEU A 1 427 ? 4.296 -26.358 13.796 1.00 96.44 427 LEU A C 1
ATOM 3199 O O . LEU A 1 427 ? 4.401 -25.299 14.409 1.00 96.44 427 LEU A O 1
ATOM 3203 N N . VAL A 1 428 ? 3.207 -27.119 13.832 1.00 96.44 428 VAL A N 1
ATOM 3204 C CA . VAL A 1 428 ? 1.973 -26.761 14.532 1.00 96.44 428 VAL A CA 1
ATOM 3205 C C . VAL A 1 428 ? 1.759 -27.708 15.707 1.00 96.44 428 VAL A C 1
ATOM 3207 O O . VAL A 1 428 ? 1.728 -28.928 15.521 1.00 96.44 428 VAL A O 1
ATOM 3210 N N . HIS A 1 429 ? 1.593 -27.141 16.897 1.00 95.06 429 HIS A N 1
ATOM 3211 C CA . HIS A 1 429 ? 1.101 -27.824 18.087 1.00 95.06 429 HIS A CA 1
ATOM 3212 C C . HIS A 1 429 ? -0.371 -27.447 18.306 1.00 95.06 429 HIS A C 1
ATOM 3214 O O . HIS A 1 429 ? -0.745 -26.283 18.166 1.00 95.06 429 HIS A O 1
ATOM 3220 N N . GLY A 1 430 ? -1.223 -28.427 18.608 1.00 90.50 430 GLY A N 1
ATOM 3221 C CA . GLY A 1 430 ? -2.669 -28.211 18.718 1.00 90.50 430 GLY A CA 1
ATOM 3222 C C . GLY A 1 430 ? -3.376 -28.027 17.366 1.00 90.50 430 GLY A C 1
ATOM 3223 O O . GLY A 1 430 ? -2.983 -28.592 16.344 1.00 90.50 430 GLY A O 1
ATOM 3224 N N . THR A 1 431 ? -4.492 -27.297 17.358 1.00 88.06 431 THR A N 1
ATOM 3225 C CA . THR A 1 431 ? -5.273 -26.990 16.146 1.00 88.06 431 THR A CA 1
ATOM 3226 C C . THR A 1 431 ? -5.627 -25.508 16.147 1.00 88.06 431 THR A C 1
ATOM 3228 O O . THR A 1 431 ? -6.534 -25.124 16.889 1.00 88.06 431 THR A O 1
ATOM 3231 N N . PRO A 1 432 ? -4.949 -24.682 15.328 1.00 85.94 432 PRO A N 1
ATOM 3232 C CA . PRO A 1 432 ? -5.256 -23.265 15.241 1.00 85.94 432 PRO A CA 1
ATOM 3233 C C . PRO A 1 432 ? -6.705 -23.051 14.807 1.00 85.94 432 PRO A C 1
ATOM 3235 O O . PRO A 1 432 ? -7.231 -23.758 13.943 1.00 85.94 432 PRO A O 1
ATOM 3238 N N . GLN A 1 433 ? -7.366 -22.094 15.449 1.00 76.56 433 GLN A N 1
ATOM 3239 C CA . GLN A 1 433 ? -8.726 -21.696 15.117 1.00 76.56 433 GLN A CA 1
ATOM 3240 C C . GLN A 1 433 ? -8.777 -20.176 14.978 1.00 76.56 433 GLN A C 1
ATOM 3242 O O . GLN A 1 433 ? -8.282 -19.485 15.867 1.00 76.56 433 GLN A O 1
ATOM 3247 N N . PRO A 1 434 ? -9.473 -19.623 13.968 1.00 66.94 434 PRO A N 1
ATOM 3248 C CA . PRO A 1 434 ? -9.554 -18.172 13.782 1.00 66.94 434 PRO A CA 1
ATOM 3249 C C . PRO A 1 434 ? -10.160 -17.410 14.973 1.00 66.94 434 PRO A C 1
ATOM 3251 O O . PRO A 1 434 ? -9.981 -16.200 15.097 1.00 66.94 434 PRO A O 1
ATOM 3254 N N . ALA A 1 435 ? -10.911 -18.101 15.837 1.00 64.50 435 ALA A N 1
ATOM 3255 C CA . ALA A 1 435 ? -11.538 -17.532 17.026 1.00 64.50 435 ALA A CA 1
ATOM 3256 C C . ALA A 1 435 ? -10.591 -17.421 18.237 1.00 64.50 435 ALA A C 1
ATOM 3258 O O . ALA A 1 435 ? -10.887 -16.654 19.153 1.00 64.50 435 ALA A O 1
ATOM 3259 N N . CYS A 1 436 ? -9.472 -18.148 18.246 1.00 66.56 436 CYS A N 1
ATOM 3260 C CA . CYS A 1 436 ? -8.560 -18.258 19.384 1.00 66.56 436 CYS A CA 1
ATOM 3261 C C . CYS A 1 436 ? -7.191 -17.671 19.028 1.00 66.56 436 CYS A C 1
ATOM 3263 O O . CYS A 1 436 ? -6.720 -17.810 17.901 1.00 66.56 436 CYS A O 1
ATOM 3265 N N . THR A 1 437 ? -6.544 -17.008 19.983 1.00 70.69 437 THR A N 1
ATOM 3266 C CA . THR A 1 437 ? -5.156 -16.569 19.821 1.00 70.69 437 THR A CA 1
ATOM 3267 C C . THR A 1 437 ? -4.241 -17.787 19.759 1.00 70.69 437 THR A C 1
ATOM 3269 O O . THR A 1 437 ? -4.391 -18.740 20.517 1.00 70.69 437 THR A O 1
ATOM 3272 N N . THR A 1 438 ? -3.320 -17.781 18.802 1.00 77.25 438 THR A N 1
ATOM 3273 C CA . THR A 1 438 ? -2.320 -18.831 18.603 1.00 77.25 438 THR A CA 1
ATOM 3274 C C . THR A 1 438 ? -0.956 -18.246 18.931 1.00 77.25 438 THR A C 1
ATOM 3276 O O . THR A 1 438 ? -0.613 -17.180 18.409 1.00 77.25 438 THR A O 1
ATOM 3279 N N . LEU A 1 439 ? -0.178 -18.923 19.777 1.00 82.69 439 LEU A N 1
ATOM 3280 C CA . LEU A 1 439 ? 1.202 -18.523 20.039 1.00 82.69 439 LEU A CA 1
ATOM 3281 C C . LEU A 1 439 ? 2.025 -18.741 18.766 1.00 82.69 439 LEU A C 1
ATOM 3283 O O . LEU A 1 439 ? 2.020 -19.835 18.202 1.00 82.69 439 LEU A O 1
ATOM 3287 N N . VAL A 1 440 ? 2.697 -17.704 18.270 1.00 83.06 440 VAL A N 1
ATOM 3288 C CA . VAL A 1 440 ? 3.400 -17.766 16.984 1.00 83.06 440 VAL A CA 1
ATOM 3289 C C . VAL A 1 440 ? 4.845 -17.321 17.128 1.00 83.06 440 VAL A C 1
ATOM 3291 O O . VAL A 1 440 ? 5.120 -16.242 17.646 1.00 83.06 440 VAL A O 1
ATOM 3294 N N . ARG A 1 441 ? 5.764 -18.100 16.551 1.00 83.56 441 ARG A N 1
ATOM 3295 C CA . ARG A 1 441 ? 7.152 -17.689 16.317 1.00 83.56 441 ARG A CA 1
ATOM 3296 C C . ARG A 1 441 ? 7.480 -17.791 14.834 1.00 83.56 441 ARG A C 1
ATOM 3298 O O . ARG A 1 441 ? 7.357 -18.856 14.242 1.00 83.56 441 ARG A O 1
ATOM 3305 N N . VAL A 1 442 ? 7.960 -16.708 14.234 1.00 82.69 442 VAL A N 1
ATOM 3306 C CA . VAL A 1 442 ? 8.653 -16.774 12.940 1.00 82.69 442 VAL A CA 1
ATOM 3307 C C . VAL A 1 442 ? 10.148 -16.819 13.238 1.00 82.69 442 VAL A C 1
ATOM 3309 O O . VAL A 1 442 ? 10.669 -15.941 13.921 1.00 82.69 442 VAL A O 1
ATOM 3312 N N . HIS A 1 443 ? 10.818 -17.878 12.798 1.00 82.94 443 HIS A N 1
ATOM 3313 C CA . HIS A 1 443 ? 12.233 -18.122 13.048 1.00 82.94 443 HIS A CA 1
ATOM 3314 C C . HIS A 1 443 ? 13.016 -17.920 11.747 1.00 82.94 443 HIS A C 1
ATOM 3316 O O . HIS A 1 443 ? 12.874 -18.691 10.792 1.00 82.94 443 HIS A O 1
ATOM 3322 N N . GLU A 1 444 ? 13.802 -16.847 11.712 1.00 76.25 444 GLU A N 1
ATOM 3323 C CA . GLU A 1 444 ? 14.665 -16.467 10.598 1.00 76.25 444 GLU A CA 1
ATOM 3324 C C . GLU A 1 444 ? 15.924 -15.751 11.123 1.00 76.25 444 GLU A C 1
ATOM 3326 O O . GLU A 1 444 ? 15.821 -14.992 12.093 1.00 76.25 444 GLU A O 1
ATOM 3331 N N . PRO A 1 445 ? 17.087 -15.924 10.469 1.00 70.25 445 PRO A N 1
ATOM 3332 C CA . PRO A 1 445 ? 17.404 -16.978 9.488 1.00 70.25 445 PRO A CA 1
ATOM 3333 C C . PRO A 1 445 ? 17.321 -18.383 10.101 1.00 70.25 445 PRO A C 1
ATOM 3335 O O . PRO A 1 445 ? 17.447 -18.525 11.305 1.00 70.25 445 PRO A O 1
ATOM 3338 N N . MET A 1 446 ? 17.061 -19.414 9.291 1.00 80.44 446 MET A N 1
ATOM 3339 C CA . MET A 1 446 ? 17.116 -20.809 9.745 1.00 80.44 446 MET A CA 1
ATOM 3340 C C . MET A 1 446 ? 18.392 -21.471 9.233 1.00 80.44 446 MET A C 1
ATOM 3342 O O . MET A 1 446 ? 18.672 -21.475 8.033 1.00 80.44 446 MET A O 1
ATOM 3346 N N . SER A 1 447 ? 19.136 -22.087 10.143 1.00 81.25 447 SER A N 1
ATOM 3347 C CA . SER A 1 447 ? 20.352 -22.837 9.872 1.00 81.25 447 SER A CA 1
ATOM 3348 C C . SER A 1 447 ? 20.279 -24.250 10.446 1.00 81.25 447 SER A C 1
ATOM 3350 O O . SER A 1 447 ? 19.470 -24.590 11.306 1.00 81.25 447 SER A O 1
ATOM 3352 N N . VAL A 1 448 ? 21.195 -25.106 9.987 1.00 83.75 448 VAL A N 1
ATOM 3353 C CA . VAL A 1 448 ? 21.452 -26.391 10.651 1.00 83.75 448 VAL A CA 1
ATOM 3354 C C . VAL A 1 448 ? 22.043 -26.194 12.052 1.00 83.75 448 VAL A C 1
ATOM 3356 O O . VAL A 1 448 ? 21.915 -27.088 12.882 1.00 83.75 448 VAL A O 1
ATOM 3359 N N . LEU A 1 449 ? 22.674 -25.043 12.320 1.00 83.75 449 LEU A N 1
ATOM 3360 C CA . LEU A 1 449 ? 23.244 -24.725 13.631 1.00 83.75 449 LEU A CA 1
ATOM 3361 C C . LEU A 1 449 ? 22.154 -24.593 14.702 1.00 83.75 449 LEU A C 1
ATOM 3363 O O . LEU A 1 449 ? 22.336 -25.132 15.786 1.00 83.75 449 LEU A O 1
ATOM 3367 N N . ASP A 1 450 ? 20.981 -24.047 14.364 1.00 82.69 450 ASP A N 1
ATOM 3368 C CA . ASP A 1 450 ? 19.835 -23.919 15.284 1.00 82.69 450 ASP A CA 1
ATOM 3369 C C . ASP A 1 450 ? 19.278 -25.268 15.762 1.00 82.69 450 ASP A C 1
ATOM 3371 O O . ASP A 1 450 ? 18.550 -25.342 16.749 1.00 82.69 450 ASP A O 1
ATOM 3375 N N . LEU A 1 451 ? 19.597 -26.355 15.050 1.00 83.00 451 LEU A N 1
ATOM 3376 C CA . LEU A 1 451 ? 19.229 -27.718 15.440 1.00 83.00 451 LEU A CA 1
ATOM 3377 C C . LEU A 1 451 ? 20.250 -28.363 16.387 1.00 83.00 451 LEU A C 1
ATOM 3379 O O . LEU A 1 451 ? 19.940 -29.386 16.996 1.00 83.00 451 LEU A O 1
ATOM 3383 N N . LEU A 1 452 ? 21.477 -27.841 16.430 1.00 82.81 452 LEU A N 1
ATOM 3384 C CA . LEU A 1 452 ? 22.613 -28.434 17.139 1.00 82.81 452 LEU A CA 1
ATOM 3385 C C . LEU A 1 452 ? 23.005 -27.630 18.382 1.00 82.81 452 LEU A C 1
ATOM 3387 O O . LEU A 1 452 ? 23.409 -28.230 19.374 1.00 82.81 452 LEU A O 1
ATOM 3391 N N . GLU A 1 453 ? 22.912 -26.304 18.316 1.00 77.69 453 GLU A N 1
ATOM 3392 C CA . GLU A 1 453 ? 23.311 -25.385 19.379 1.00 77.69 453 GLU A CA 1
ATOM 3393 C C . GLU A 1 453 ? 22.095 -24.981 20.215 1.00 77.69 453 GLU A C 1
ATOM 3395 O O . GLU A 1 453 ? 21.110 -24.452 19.702 1.00 77.69 453 GLU A O 1
ATOM 3400 N N . THR A 1 454 ? 22.166 -25.240 21.519 1.00 72.88 454 THR A N 1
ATOM 3401 C CA . THR A 1 454 ? 21.125 -24.873 22.492 1.00 72.88 454 THR A CA 1
ATOM 3402 C C . THR A 1 454 ? 21.401 -23.541 23.182 1.00 72.88 454 THR A C 1
ATOM 3404 O O . THR A 1 454 ? 20.489 -22.979 23.772 1.00 72.88 454 THR A O 1
ATOM 3407 N N . ASP A 1 455 ? 22.629 -23.033 23.075 1.00 67.56 455 ASP A N 1
ATOM 3408 C CA . ASP A 1 455 ? 23.089 -21.760 23.627 1.00 67.56 455 ASP A CA 1
ATOM 3409 C C . ASP A 1 455 ? 23.748 -20.964 22.491 1.00 67.56 455 ASP A C 1
ATOM 3411 O O . ASP A 1 455 ? 24.913 -21.175 22.147 1.00 67.56 455 ASP A O 1
ATOM 3415 N N . THR A 1 456 ? 22.953 -20.146 21.794 1.00 65.19 456 THR A N 1
ATOM 3416 C CA . THR A 1 456 ? 23.415 -19.383 20.628 1.00 65.19 456 THR A CA 1
ATOM 3417 C C . THR A 1 456 ? 23.101 -17.906 20.770 1.00 65.19 456 THR A C 1
ATOM 3419 O O . THR A 1 456 ? 21.957 -17.496 20.957 1.00 65.19 456 THR A O 1
ATOM 3422 N N . ALA A 1 457 ? 24.123 -17.076 20.569 1.00 59.03 457 ALA A N 1
ATOM 3423 C CA . ALA A 1 457 ? 23.971 -15.631 20.523 1.00 59.03 457 ALA A CA 1
ATOM 3424 C C . ALA A 1 457 ? 23.381 -15.133 19.190 1.00 59.03 457 ALA A C 1
ATOM 3426 O O . ALA A 1 457 ? 23.256 -13.922 19.023 1.00 59.03 457 ALA A O 1
ATOM 3427 N N . MET A 1 458 ? 23.055 -15.996 18.211 1.00 61.50 458 MET A N 1
ATOM 3428 C CA . MET A 1 458 ? 22.566 -15.568 16.886 1.00 61.50 458 MET A CA 1
ATOM 3429 C C . MET A 1 458 ? 21.082 -15.178 16.863 1.00 61.50 458 MET A C 1
ATOM 3431 O O . MET A 1 458 ? 20.699 -14.335 16.051 1.00 61.50 458 MET A O 1
ATOM 3435 N N . HIS A 1 459 ? 20.268 -15.697 17.783 1.00 64.50 459 HIS A N 1
ATOM 3436 C CA . HIS A 1 459 ? 18.842 -15.378 17.890 1.00 64.50 459 HIS A CA 1
ATOM 3437 C C . HIS A 1 459 ? 18.500 -14.851 19.282 1.00 64.50 459 HIS A C 1
ATOM 3439 O O . HIS A 1 459 ? 19.160 -15.190 20.253 1.00 64.50 459 HIS A O 1
ATOM 3445 N N . SER A 1 460 ? 17.455 -14.022 19.384 1.00 63.38 460 SER A N 1
ATOM 3446 C CA . SER A 1 460 ? 16.927 -13.595 20.689 1.00 63.38 460 SER A CA 1
ATOM 3447 C C . SER A 1 460 ? 16.309 -14.751 21.476 1.00 63.38 460 SER A C 1
ATOM 3449 O O . SER A 1 460 ? 16.292 -14.712 22.695 1.00 63.38 460 SER A O 1
ATOM 3451 N N . TRP A 1 461 ? 15.790 -15.756 20.767 1.00 66.56 461 TRP A N 1
ATOM 3452 C CA . TRP A 1 461 ? 15.263 -17.005 21.307 1.00 66.56 461 TRP A CA 1
ATOM 3453 C C . TRP A 1 461 ? 15.800 -18.144 20.456 1.00 66.56 461 TRP A C 1
ATOM 3455 O O . TRP A 1 461 ? 15.682 -18.094 19.223 1.00 66.56 461 TRP A O 1
ATOM 3465 N N . THR A 1 462 ? 16.350 -19.168 21.100 1.00 81.94 462 THR A N 1
ATOM 3466 C CA . THR A 1 462 ? 16.819 -20.366 20.403 1.00 81.94 462 THR A CA 1
ATOM 3467 C C . THR A 1 462 ? 15.632 -21.140 19.826 1.00 81.94 462 THR A C 1
ATOM 3469 O O . THR A 1 462 ? 14.486 -21.014 20.275 1.00 81.94 462 THR A O 1
ATOM 3472 N N . LEU A 1 463 ? 15.887 -21.955 18.801 1.00 84.69 463 LEU A N 1
ATOM 3473 C CA . LEU A 1 463 ? 14.853 -22.827 18.244 1.00 84.69 463 LEU A CA 1
ATOM 3474 C C . LEU A 1 463 ? 14.350 -23.843 19.288 1.00 84.69 463 LEU A C 1
ATOM 3476 O O . LEU A 1 463 ? 13.166 -24.177 19.284 1.00 84.69 463 LEU A O 1
ATOM 3480 N N . HIS A 1 464 ? 15.231 -24.291 20.189 1.00 87.81 464 HIS A N 1
ATOM 3481 C CA . HIS A 1 464 ? 14.921 -25.220 21.277 1.00 87.81 464 HIS A CA 1
ATOM 3482 C C . HIS A 1 464 ? 13.871 -24.627 22.225 1.00 87.81 464 HIS A C 1
ATOM 3484 O O . HIS A 1 464 ? 12.789 -25.198 22.362 1.00 87.81 464 HIS A O 1
ATOM 3490 N N . SER A 1 465 ? 14.147 -23.446 22.790 1.00 83.75 465 SER A N 1
ATOM 3491 C CA . SER A 1 465 ? 13.252 -22.766 23.736 1.00 83.75 465 SER A CA 1
ATOM 3492 C C . SER A 1 465 ? 11.911 -22.421 23.085 1.00 83.75 465 SER A C 1
ATOM 3494 O O . SER A 1 465 ? 10.854 -22.649 23.663 1.00 83.75 465 SER A O 1
ATOM 3496 N N . ALA A 1 466 ? 11.926 -21.966 21.827 1.00 86.38 466 ALA A N 1
ATOM 3497 C CA . ALA A 1 466 ? 10.693 -21.669 21.101 1.00 86.38 466 ALA A CA 1
ATOM 3498 C C . ALA A 1 466 ? 9.827 -22.919 20.848 1.00 86.38 466 ALA A C 1
ATOM 3500 O O . ALA A 1 466 ? 8.600 -22.847 20.913 1.00 86.38 466 ALA A O 1
ATOM 3501 N N . LEU A 1 467 ? 10.439 -24.067 20.537 1.00 90.00 467 LEU A N 1
ATOM 3502 C CA . LEU A 1 467 ? 9.710 -25.323 20.347 1.00 90.00 467 LEU A CA 1
ATOM 3503 C C . LEU A 1 467 ? 9.151 -25.874 21.659 1.00 90.00 467 LEU A C 1
ATOM 3505 O O . LEU A 1 467 ? 8.039 -26.399 21.655 1.00 90.00 467 LEU A O 1
ATOM 3509 N N . GLN A 1 468 ? 9.904 -25.748 22.750 1.00 90.12 468 GLN A N 1
ATOM 3510 C CA . GLN A 1 468 ? 9.466 -26.136 24.087 1.00 90.12 468 GLN A CA 1
ATOM 3511 C C . GLN A 1 468 ? 8.251 -25.315 24.528 1.00 90.12 468 GLN A C 1
ATOM 3513 O O . GLN A 1 468 ? 7.235 -25.898 24.900 1.00 90.12 468 GLN A O 1
ATOM 3518 N N . GLU A 1 469 ? 8.309 -23.993 24.374 1.00 86.44 469 GLU A N 1
ATOM 3519 C CA . GLU A 1 469 ? 7.209 -23.096 24.742 1.00 86.44 469 GLU A CA 1
ATOM 3520 C C . GLU A 1 469 ? 5.957 -23.319 23.877 1.00 86.44 469 GLU A C 1
ATOM 3522 O O . GLU A 1 469 ? 4.816 -23.319 24.337 1.00 86.44 469 GLU A O 1
ATOM 3527 N N . ILE A 1 470 ? 6.132 -23.603 22.587 1.00 88.62 470 ILE A N 1
ATOM 3528 C CA . ILE A 1 470 ? 4.984 -23.944 21.741 1.00 88.62 470 ILE A CA 1
ATOM 3529 C C . ILE A 1 470 ? 4.382 -25.299 22.136 1.00 88.62 470 ILE A C 1
ATOM 3531 O O . ILE A 1 470 ? 3.159 -25.455 22.073 1.00 88.62 470 ILE A O 1
ATOM 3535 N N . ALA A 1 471 ? 5.202 -26.270 22.541 1.00 90.62 471 ALA A N 1
ATOM 3536 C CA . ALA A 1 471 ? 4.723 -27.568 23.005 1.00 90.62 471 ALA A CA 1
ATOM 3537 C C . ALA A 1 471 ? 3.997 -27.487 24.361 1.00 90.62 471 ALA A C 1
ATOM 3539 O O . ALA A 1 471 ? 3.073 -28.268 24.588 1.00 90.62 471 ALA A O 1
ATOM 3540 N N . SER A 1 472 ? 4.378 -26.553 25.242 1.00 89.50 472 SER A N 1
ATOM 3541 C CA . SER A 1 472 ? 3.685 -26.302 26.516 1.00 89.50 472 SER A CA 1
ATOM 3542 C C . SER A 1 472 ? 2.363 -25.541 26.324 1.00 89.50 472 SER A C 1
ATOM 3544 O O . SER A 1 472 ? 1.437 -25.701 27.122 1.00 89.50 472 SER A O 1
ATOM 3546 N N . SER A 1 473 ? 2.233 -24.767 25.241 1.00 85.69 473 SER A N 1
ATOM 3547 C CA . SER A 1 473 ? 1.009 -24.029 24.909 1.00 85.69 473 SER A CA 1
ATOM 3548 C C . SER A 1 473 ? -0.151 -24.927 24.442 1.00 85.69 473 SER A C 1
ATOM 3550 O O . SER A 1 473 ? 0.048 -25.967 23.809 1.00 85.69 473 SER A O 1
ATOM 3552 N N . GLU A 1 474 ? -1.401 -24.491 24.662 1.00 86.50 474 GLU A N 1
ATOM 3553 C CA . GLU A 1 474 ? -2.589 -25.194 24.140 1.00 86.50 474 GLU A CA 1
ATOM 3554 C C . GLU A 1 474 ? -2.598 -25.275 22.602 1.00 86.50 474 GLU A C 1
ATOM 3556 O O . GLU A 1 474 ? -3.074 -26.253 22.016 1.00 86.50 474 GLU A O 1
ATOM 3561 N N . CYS A 1 475 ? -2.092 -24.232 21.939 1.00 88.25 475 CYS A N 1
ATOM 3562 C CA . CYS A 1 475 ? -1.988 -24.153 20.492 1.00 88.25 475 CYS A CA 1
ATOM 3563 C C . CYS A 1 475 ? -0.908 -23.149 20.080 1.00 88.25 475 CYS A C 1
ATOM 3565 O O . CYS A 1 475 ? -0.969 -21.970 20.442 1.00 88.25 475 CYS A O 1
ATOM 3567 N N . GLY A 1 476 ? 0.007 -23.580 19.215 1.00 89.88 476 GLY A N 1
ATOM 3568 C CA . GLY A 1 476 ? 1.047 -22.700 18.707 1.00 89.88 476 GLY A CA 1
ATOM 3569 C C . GLY A 1 476 ? 1.648 -23.146 17.382 1.00 89.88 476 GLY A C 1
ATOM 3570 O O . GLY A 1 476 ? 1.501 -24.290 16.946 1.00 89.88 476 GLY A O 1
ATOM 3571 N N . VAL A 1 477 ? 2.301 -22.205 16.707 1.00 92.94 477 VAL A N 1
ATOM 3572 C CA . VAL A 1 477 ? 2.911 -22.393 15.390 1.00 92.94 477 VAL A CA 1
ATOM 3573 C C . VAL A 1 477 ? 4.301 -21.777 15.380 1.00 92.94 477 VAL A C 1
ATOM 3575 O O . VAL A 1 477 ? 4.459 -20.587 15.639 1.00 92.94 477 VAL A O 1
ATOM 3578 N N . ILE A 1 478 ? 5.304 -22.559 14.988 1.00 92.62 478 ILE A N 1
ATOM 3579 C CA . ILE A 1 478 ? 6.610 -22.021 14.601 1.00 92.62 478 ILE A CA 1
ATOM 3580 C C . ILE A 1 478 ? 6.786 -22.126 13.093 1.00 92.62 478 ILE A C 1
ATOM 3582 O O . ILE A 1 478 ? 6.619 -23.195 12.507 1.00 92.62 478 ILE A O 1
ATOM 3586 N N . VAL A 1 479 ? 7.114 -21.007 12.457 1.00 91.44 479 VAL A N 1
ATOM 3587 C CA . VAL A 1 479 ? 7.405 -20.920 11.028 1.00 91.44 479 VAL A CA 1
ATOM 3588 C C . VAL A 1 479 ? 8.910 -20.772 10.852 1.00 91.44 479 VAL A C 1
ATOM 3590 O O . VAL A 1 479 ? 9.481 -19.738 11.181 1.00 91.44 479 VAL A O 1
ATOM 3593 N N . LEU A 1 480 ? 9.547 -21.808 10.321 1.00 90.56 480 LEU A N 1
ATOM 3594 C CA . LEU A 1 480 ? 10.952 -21.829 9.936 1.00 90.56 480 LEU A CA 1
ATOM 3595 C C . LEU A 1 480 ? 11.077 -21.277 8.516 1.00 90.56 480 LEU A C 1
ATOM 3597 O O . LEU A 1 480 ? 10.570 -21.872 7.555 1.00 90.56 480 LEU A O 1
ATOM 3601 N N . MET A 1 481 ? 11.732 -20.128 8.388 1.00 85.50 481 MET A N 1
ATOM 3602 C CA . MET A 1 481 ? 11.869 -19.433 7.113 1.00 85.50 481 MET A CA 1
ATOM 3603 C C . MET A 1 481 ? 13.157 -19.831 6.400 1.00 85.50 481 MET A C 1
ATOM 3605 O O . MET A 1 481 ? 14.192 -19.997 7.034 1.00 85.50 481 MET A O 1
ATOM 3609 N N . ASN A 1 482 ? 13.095 -19.954 5.069 1.00 79.12 482 ASN A N 1
ATOM 3610 C CA . ASN A 1 482 ? 14.264 -20.157 4.216 1.00 79.12 482 ASN A CA 1
ATOM 3611 C C . ASN A 1 482 ? 15.115 -21.374 4.626 1.00 79.12 482 ASN A C 1
ATOM 3613 O O . ASN A 1 482 ? 16.335 -21.288 4.719 1.00 79.12 482 ASN A O 1
ATOM 3617 N N . CYS A 1 483 ? 14.490 -22.549 4.792 1.00 77.69 483 CYS A N 1
ATOM 3618 C CA . CYS A 1 483 ? 15.138 -23.793 5.247 1.00 77.69 483 CYS A CA 1
ATOM 3619 C C . CYS A 1 483 ? 16.170 -24.393 4.262 1.00 77.69 483 CYS A C 1
ATOM 3621 O O . CYS A 1 483 ? 16.527 -25.570 4.354 1.00 77.69 483 CYS A O 1
ATOM 3623 N N . SER A 1 484 ? 16.614 -23.623 3.272 1.00 69.62 484 SER A N 1
ATOM 3624 C CA . SER A 1 484 ? 17.694 -23.971 2.355 1.00 69.62 484 SER A CA 1
ATOM 3625 C C . SER A 1 484 ? 18.508 -22.724 2.008 1.00 69.62 484 SER A C 1
ATOM 3627 O O . SER A 1 484 ? 18.565 -22.317 0.843 1.00 69.62 484 SER A O 1
ATOM 3629 N N . ASP A 1 485 ? 19.085 -22.091 3.024 1.00 67.75 485 ASP A N 1
ATOM 3630 C CA . ASP A 1 485 ? 19.932 -20.918 2.832 1.00 67.75 485 ASP A CA 1
ATOM 3631 C C . ASP A 1 485 ? 21.205 -21.245 2.014 1.00 67.75 485 ASP A C 1
ATOM 3633 O O . ASP A 1 485 ? 21.542 -22.406 1.741 1.00 67.75 485 ASP A O 1
ATOM 3637 N N . SER A 1 486 ? 21.909 -20.205 1.568 1.00 68.12 486 SER A N 1
ATOM 3638 C CA . SER A 1 486 ? 23.138 -20.333 0.779 1.00 68.12 486 SER A CA 1
ATOM 3639 C C . SER A 1 486 ? 24.249 -21.055 1.554 1.00 68.12 486 SER A C 1
ATOM 3641 O O . SER A 1 486 ? 24.364 -20.953 2.774 1.00 68.12 486 SER A O 1
ATOM 3643 N N . LYS A 1 487 ? 25.126 -21.770 0.837 1.00 74.50 487 LYS A N 1
ATOM 3644 C CA . LYS A 1 487 ? 26.283 -22.451 1.453 1.00 74.50 487 LYS A CA 1
ATOM 3645 C C . LYS A 1 487 ? 27.198 -21.450 2.155 1.00 74.50 487 LYS A C 1
ATOM 3647 O O . LYS A 1 487 ? 27.797 -21.765 3.174 1.00 74.50 487 LYS A O 1
ATOM 3652 N N . GLU A 1 488 ? 27.290 -20.259 1.582 1.00 76.31 488 GLU A N 1
ATOM 3653 C CA . GLU A 1 488 ? 28.049 -19.118 2.068 1.00 76.31 488 GLU A CA 1
ATOM 3654 C C . GLU A 1 488 ? 27.527 -18.643 3.426 1.00 76.31 488 GLU A C 1
ATOM 3656 O O . GLU A 1 488 ? 28.330 -18.439 4.331 1.00 76.31 488 GLU A O 1
ATOM 3661 N N . TYR A 1 489 ? 26.203 -18.579 3.606 1.00 74.19 489 TYR A N 1
ATOM 3662 C CA . TYR A 1 489 ? 25.605 -18.210 4.888 1.00 74.19 489 TYR A CA 1
ATOM 3663 C C . TYR A 1 489 ? 26.022 -19.159 6.018 1.00 74.19 489 TYR A C 1
ATOM 3665 O O . TYR A 1 489 ? 26.380 -18.696 7.095 1.00 74.19 489 TYR A O 1
ATOM 3673 N N . LEU A 1 490 ? 26.060 -20.473 5.771 1.00 78.50 490 LEU A N 1
ATOM 3674 C CA . LEU A 1 490 ? 26.508 -21.432 6.784 1.00 78.50 490 LEU A CA 1
ATOM 3675 C C . LEU A 1 490 ? 27.967 -21.194 7.208 1.00 78.50 490 LEU A C 1
ATOM 3677 O O . LEU A 1 490 ? 28.279 -21.292 8.392 1.00 78.50 490 LEU A O 1
ATOM 3681 N N . PHE A 1 491 ? 28.860 -20.874 6.263 1.00 82.38 491 PHE A N 1
ATOM 3682 C CA . PHE A 1 491 ? 30.245 -20.525 6.596 1.00 82.38 491 PHE A CA 1
ATOM 3683 C C . PHE A 1 491 ? 30.317 -19.224 7.402 1.00 82.38 491 PHE A C 1
ATOM 3685 O O . PHE A 1 491 ? 31.020 -19.173 8.409 1.00 82.38 491 PHE A O 1
ATOM 3692 N N . ASP A 1 492 ? 29.564 -18.201 6.995 1.00 77.38 492 ASP A N 1
ATOM 3693 C CA . ASP A 1 492 ? 29.539 -16.908 7.677 1.00 77.38 492 ASP A CA 1
ATOM 3694 C C . ASP A 1 492 ? 28.988 -17.021 9.107 1.00 77.38 492 ASP A C 1
ATOM 3696 O O . ASP A 1 492 ? 29.595 -16.480 10.033 1.00 77.38 492 ASP A O 1
ATOM 3700 N N . ALA A 1 493 ? 27.882 -17.748 9.294 1.00 76.06 493 ALA A N 1
ATOM 3701 C CA . ALA A 1 493 ? 27.262 -17.999 10.594 1.00 76.06 493 ALA A CA 1
ATOM 3702 C C . ALA A 1 493 ? 28.209 -18.763 11.530 1.00 76.06 493 ALA A C 1
ATOM 3704 O O . ALA A 1 493 ? 28.407 -18.362 12.674 1.00 76.06 493 ALA A O 1
ATOM 3705 N N . PHE A 1 494 ? 28.876 -19.804 11.023 1.00 81.50 494 PHE A N 1
ATOM 3706 C CA . PHE A 1 494 ? 29.838 -20.576 11.809 1.00 81.50 494 PHE A CA 1
ATOM 3707 C C . PHE A 1 494 ? 31.054 -19.736 12.238 1.00 81.50 494 PHE A C 1
ATOM 3709 O O . PHE A 1 494 ? 31.531 -19.846 13.365 1.00 81.50 494 PHE A O 1
ATOM 3716 N N . GLU A 1 495 ? 31.561 -18.859 11.365 1.00 80.75 495 GLU A N 1
ATOM 3717 C CA . GLU A 1 495 ? 32.658 -17.945 11.716 1.00 80.75 495 GLU A CA 1
ATOM 3718 C C . GLU A 1 495 ? 32.246 -16.869 12.733 1.00 80.75 495 GLU A C 1
ATOM 3720 O O . GLU A 1 495 ? 33.090 -16.374 13.485 1.00 80.75 495 GLU A O 1
ATOM 3725 N N . ALA A 1 496 ? 30.966 -16.498 12.756 1.00 75.81 496 ALA A N 1
ATOM 3726 C CA . ALA A 1 496 ? 30.439 -15.454 13.623 1.00 75.81 496 ALA A CA 1
ATOM 3727 C C . ALA A 1 496 ? 30.291 -15.874 15.091 1.00 75.81 496 ALA A C 1
ATOM 3729 O O . ALA A 1 496 ? 30.226 -14.995 15.948 1.00 75.81 496 ALA A O 1
ATOM 3730 N N . TYR A 1 497 ? 30.314 -17.177 15.390 1.00 70.56 497 TYR A N 1
ATOM 3731 C CA . TYR A 1 497 ? 30.118 -17.733 16.736 1.00 70.56 497 TYR A CA 1
ATOM 3732 C C . TYR A 1 497 ? 30.995 -17.061 17.812 1.00 70.56 497 TYR A C 1
ATOM 3734 O O . TYR A 1 497 ? 30.515 -16.683 18.872 1.00 70.56 497 TYR A O 1
ATOM 3742 N N . ASN A 1 498 ? 32.279 -16.824 17.514 1.00 69.38 498 ASN A N 1
ATOM 3743 C CA . ASN A 1 498 ? 33.226 -16.177 18.438 1.00 69.38 498 ASN A CA 1
ATOM 3744 C C . ASN A 1 498 ? 33.480 -14.692 18.116 1.00 69.38 498 ASN A C 1
ATOM 3746 O O . ASN A 1 498 ? 34.475 -14.118 18.562 1.00 69.38 498 ASN A O 1
ATOM 3750 N N . GLN A 1 499 ? 32.649 -14.075 17.275 1.00 76.06 499 GLN A N 1
ATOM 3751 C CA . GLN A 1 499 ? 32.851 -12.714 16.777 1.00 76.06 499 GLN A CA 1
ATOM 3752 C C . GLN A 1 499 ? 31.556 -11.904 16.918 1.00 76.06 499 GLN A C 1
ATOM 3754 O O . GLN A 1 499 ? 30.804 -11.793 15.948 1.00 76.06 499 GLN A O 1
ATOM 3759 N N . PRO A 1 500 ? 31.310 -11.283 18.088 1.00 66.62 500 PRO A N 1
ATOM 3760 C CA . PRO A 1 500 ? 30.076 -10.543 18.365 1.00 66.62 500 PRO A CA 1
ATOM 3761 C C . PRO A 1 500 ? 29.758 -9.476 17.309 1.00 66.62 500 PRO A C 1
ATOM 3763 O O . PRO A 1 500 ? 28.614 -9.340 16.886 1.00 66.62 500 PRO A O 1
ATOM 3766 N N . GLU A 1 501 ? 30.780 -8.779 16.799 1.00 67.31 501 GLU A N 1
ATOM 3767 C CA . GLU A 1 501 ? 30.627 -7.788 15.723 1.00 67.31 501 GLU A CA 1
ATOM 3768 C C . GLU A 1 501 ? 30.160 -8.412 14.397 1.00 67.31 501 GLU A C 1
ATOM 3770 O O . GLU A 1 501 ? 29.330 -7.837 13.693 1.00 67.31 501 GLU A O 1
ATOM 3775 N N . LYS A 1 502 ? 30.666 -9.602 14.049 1.00 64.19 502 LYS A N 1
ATOM 3776 C CA . LYS A 1 502 ? 30.287 -10.325 12.826 1.00 64.19 502 LYS A CA 1
ATOM 3777 C C . LYS A 1 502 ? 28.902 -10.965 12.972 1.00 64.19 502 LYS A C 1
ATOM 3779 O O . LYS A 1 502 ? 28.120 -10.936 12.024 1.00 64.19 502 LYS A O 1
ATOM 3784 N N . ALA A 1 503 ? 28.569 -11.464 14.164 1.00 60.75 503 ALA A N 1
ATOM 3785 C CA . ALA A 1 503 ? 27.233 -11.948 14.501 1.00 60.75 503 ALA A CA 1
ATOM 3786 C C . ALA A 1 503 ? 26.194 -10.821 14.421 1.00 60.75 503 ALA A C 1
ATOM 3788 O O . ALA A 1 503 ? 25.151 -11.005 13.799 1.00 60.75 503 ALA A O 1
ATOM 3789 N N . ALA A 1 504 ? 26.503 -9.631 14.945 1.00 60.12 504 ALA A N 1
ATOM 3790 C CA . ALA A 1 504 ? 25.658 -8.449 14.798 1.00 60.12 504 ALA A CA 1
ATOM 3791 C C . ALA A 1 504 ? 25.466 -8.070 13.319 1.00 60.12 504 ALA A C 1
ATOM 3793 O O . ALA A 1 504 ? 24.343 -7.855 12.883 1.00 60.12 504 ALA A O 1
ATOM 3794 N N . GLN A 1 505 ? 26.523 -8.071 12.501 1.00 60.19 505 GLN A N 1
ATOM 3795 C CA . GLN A 1 505 ? 26.405 -7.793 11.060 1.00 60.19 505 GLN A CA 1
ATOM 3796 C C . GLN A 1 505 ? 25.542 -8.818 10.304 1.00 60.19 505 GLN A C 1
ATOM 3798 O O . GLN A 1 505 ? 24.835 -8.443 9.370 1.00 60.19 505 GLN A O 1
ATOM 3803 N N . LEU A 1 506 ? 25.571 -10.095 10.702 1.00 60.69 506 LEU A N 1
ATOM 3804 C CA . LEU A 1 506 ? 24.713 -11.143 10.136 1.00 60.69 506 LEU A CA 1
ATOM 3805 C C . LEU A 1 506 ? 23.258 -11.029 10.607 1.00 60.69 506 LEU A C 1
ATOM 3807 O O . LEU A 1 506 ? 22.362 -11.198 9.783 1.00 60.69 506 LEU A O 1
ATOM 3811 N N . LYS A 1 507 ? 23.024 -10.681 11.881 1.00 54.31 507 LYS A N 1
ATOM 3812 C CA . LYS A 1 507 ? 21.694 -10.334 12.422 1.00 54.31 507 LYS A CA 1
ATOM 3813 C C . LYS A 1 507 ? 21.095 -9.107 11.732 1.00 54.31 507 LYS A C 1
ATOM 3815 O O . LYS A 1 507 ? 19.892 -9.046 11.518 1.00 54.31 507 LYS A O 1
ATOM 3820 N N . HIS A 1 508 ? 21.940 -8.135 11.389 1.00 44.78 508 HIS A N 1
ATOM 3821 C CA . HIS A 1 508 ? 21.572 -6.880 10.734 1.00 44.78 508 HIS A CA 1
ATOM 3822 C C . HIS A 1 508 ? 21.652 -6.939 9.204 1.00 44.78 508 HIS A C 1
ATOM 3824 O O . HIS A 1 508 ? 21.626 -5.886 8.557 1.00 44.78 508 HIS A O 1
ATOM 3830 N N . ARG A 1 509 ? 21.706 -8.132 8.585 1.00 48.16 509 ARG A N 1
ATOM 3831 C CA . ARG A 1 509 ? 21.286 -8.216 7.180 1.00 48.16 509 ARG A CA 1
ATOM 3832 C C . ARG A 1 509 ? 19.875 -7.630 7.132 1.00 48.16 509 ARG A C 1
ATOM 3834 O O . ARG A 1 509 ? 19.059 -8.052 7.948 1.00 48.16 509 ARG A O 1
ATOM 3841 N N . PRO A 1 510 ? 19.604 -6.638 6.264 1.00 36.56 510 PRO A N 1
ATOM 3842 C CA . PRO A 1 510 ? 18.294 -6.013 6.220 1.00 36.56 510 PRO A CA 1
ATOM 3843 C C . PRO A 1 510 ? 17.268 -7.130 6.102 1.00 36.56 510 PRO A C 1
ATOM 3845 O O . PRO A 1 510 ? 17.347 -7.919 5.157 1.00 36.56 510 PRO A O 1
ATOM 3848 N N . ALA A 1 511 ? 16.396 -7.236 7.111 1.00 39.44 511 ALA A N 1
ATOM 3849 C CA . ALA A 1 511 ? 15.283 -8.160 7.079 1.00 39.44 511 ALA A CA 1
ATOM 3850 C C . ALA A 1 511 ? 14.587 -7.900 5.750 1.00 39.44 511 ALA A C 1
ATOM 3852 O O . ALA A 1 511 ? 14.152 -6.781 5.471 1.00 39.44 511 ALA A O 1
ATOM 3853 N N . ASP A 1 512 ? 14.605 -8.892 4.870 1.00 45.28 512 ASP A N 1
ATOM 3854 C CA . ASP A 1 512 ? 13.952 -8.745 3.591 1.00 45.28 512 ASP A CA 1
ATOM 3855 C C . ASP A 1 512 ? 12.471 -8.604 3.955 1.00 45.28 512 ASP A C 1
ATOM 3857 O O . ASP A 1 512 ? 11.884 -9.537 4.502 1.00 45.28 512 ASP A O 1
ATOM 3861 N N . PHE A 1 513 ? 11.852 -7.440 3.719 1.00 39.12 513 PHE A N 1
ATOM 3862 C CA . PHE A 1 513 ? 10.418 -7.217 3.989 1.00 39.12 513 PHE A CA 1
ATOM 3863 C C . PHE A 1 513 ? 9.533 -8.332 3.364 1.00 39.12 513 PHE A C 1
ATOM 3865 O O . PHE A 1 513 ? 8.392 -8.547 3.775 1.00 39.12 513 PHE A O 1
ATOM 3872 N N . LYS A 1 514 ? 10.106 -9.109 2.428 1.00 51.75 514 LYS A N 1
ATOM 3873 C CA . LYS A 1 514 ? 9.654 -10.402 1.889 1.00 51.75 514 LYS A CA 1
ATOM 3874 C C . LYS A 1 514 ? 9.260 -11.444 2.944 1.00 51.75 514 LYS A C 1
ATOM 3876 O O . LYS A 1 514 ? 8.259 -12.135 2.750 1.00 51.75 514 LYS A O 1
ATOM 3881 N N . THR A 1 515 ? 10.007 -11.590 4.038 1.00 51.59 515 THR A N 1
ATOM 3882 C CA . THR A 1 515 ? 9.803 -12.696 4.988 1.00 51.59 515 THR A CA 1
ATOM 3883 C C . THR A 1 515 ? 8.531 -12.508 5.810 1.00 51.59 515 THR A C 1
ATOM 3885 O O . THR A 1 515 ? 7.768 -13.461 5.980 1.00 51.59 515 THR A O 1
ATOM 3888 N N . TYR A 1 516 ? 8.224 -11.278 6.237 1.00 52.25 516 TYR A N 1
ATOM 3889 C CA . TYR A 1 516 ? 6.993 -10.990 6.981 1.00 52.25 516 TYR A CA 1
ATOM 3890 C C . TYR A 1 516 ? 5.736 -11.295 6.152 1.00 52.25 516 TYR A C 1
ATOM 3892 O O . TYR A 1 516 ? 4.790 -11.898 6.662 1.00 52.25 516 TYR A O 1
ATOM 3900 N N . GLY A 1 517 ? 5.751 -10.980 4.851 1.00 64.88 517 GLY A N 1
ATOM 3901 C CA . GLY A 1 517 ? 4.645 -11.285 3.937 1.00 64.88 517 GLY A CA 1
ATOM 3902 C C . GLY A 1 517 ? 4.427 -12.786 3.699 1.00 64.88 517 GLY A C 1
ATOM 3903 O O . GLY A 1 517 ? 3.279 -13.230 3.601 1.00 64.88 517 GLY A O 1
ATOM 3904 N N . ILE A 1 518 ? 5.502 -13.581 3.630 1.00 77.94 518 ILE A N 1
ATOM 3905 C CA . ILE A 1 518 ? 5.423 -15.043 3.472 1.00 77.94 518 ILE A CA 1
ATOM 3906 C C . ILE A 1 518 ? 4.994 -15.710 4.783 1.00 77.94 518 ILE A C 1
ATOM 3908 O O . ILE A 1 518 ? 4.077 -16.532 4.766 1.00 77.94 518 ILE A O 1
ATOM 3912 N N . GLY A 1 519 ? 5.595 -15.331 5.916 1.00 79.31 519 GLY A N 1
ATOM 3913 C CA . GLY A 1 519 ? 5.225 -15.841 7.238 1.00 79.31 519 GLY A CA 1
ATOM 3914 C C . GLY A 1 519 ? 3.744 -15.601 7.540 1.00 79.31 519 GLY A C 1
ATOM 3915 O O . GLY A 1 519 ? 3.028 -16.535 7.896 1.00 79.31 519 GLY A O 1
ATOM 3916 N N . ALA A 1 520 ? 3.245 -14.390 7.274 1.00 76.62 520 ALA A N 1
ATOM 3917 C CA . ALA A 1 520 ? 1.829 -14.059 7.425 1.00 76.62 520 ALA A CA 1
ATOM 3918 C C . ALA A 1 520 ? 0.914 -14.909 6.522 1.00 76.62 520 ALA A C 1
ATOM 3920 O O . ALA A 1 520 ? -0.162 -15.327 6.949 1.00 76.62 520 ALA A O 1
ATOM 3921 N N . GLN A 1 521 ? 1.327 -15.202 5.283 1.00 79.69 521 GLN A N 1
ATOM 3922 C CA . GLN A 1 521 ? 0.563 -16.079 4.389 1.00 79.69 521 GLN A CA 1
ATOM 3923 C C . GLN A 1 521 ? 0.551 -17.535 4.865 1.00 79.69 521 GLN A C 1
ATOM 3925 O O . GLN A 1 521 ? -0.485 -18.186 4.745 1.00 79.69 521 GLN A O 1
ATOM 3930 N N . ILE A 1 522 ? 1.660 -18.034 5.424 1.00 87.62 522 ILE A N 1
ATOM 3931 C CA . ILE A 1 522 ? 1.731 -19.379 6.013 1.00 87.62 522 ILE A CA 1
ATOM 3932 C C . ILE A 1 522 ? 0.777 -19.472 7.205 1.00 87.62 522 ILE A C 1
ATOM 3934 O O . ILE A 1 522 ? -0.033 -20.389 7.270 1.00 87.62 522 ILE A O 1
ATOM 3938 N N . LEU A 1 523 ? 0.808 -18.493 8.110 1.00 85.88 523 LEU A N 1
ATOM 3939 C CA . LEU A 1 523 ? -0.082 -18.456 9.275 1.00 85.88 523 LEU A CA 1
ATOM 3940 C C . LEU A 1 523 ? -1.557 -18.392 8.866 1.00 85.88 523 LEU A C 1
ATOM 3942 O O . LEU A 1 523 ? -2.388 -19.091 9.441 1.00 85.88 523 LEU A O 1
ATOM 3946 N N . ARG A 1 524 ? -1.872 -17.624 7.817 1.00 81.38 524 ARG A N 1
ATOM 3947 C CA . ARG A 1 524 ? -3.219 -17.561 7.242 1.00 81.38 524 ARG A CA 1
ATOM 3948 C C . ARG A 1 524 ? -3.666 -18.893 6.634 1.00 81.38 524 ARG A C 1
ATOM 3950 O O . ARG A 1 524 ? -4.816 -19.262 6.821 1.00 81.38 524 ARG A O 1
ATOM 3957 N N . ASP A 1 525 ? -2.792 -19.612 5.923 1.00 87.44 525 ASP A N 1
ATOM 3958 C CA . ASP A 1 525 ? -3.093 -20.961 5.398 1.00 87.44 525 ASP A CA 1
ATOM 3959 C C . ASP A 1 525 ? -3.350 -21.981 6.519 1.00 87.44 525 ASP A C 1
ATOM 3961 O O . ASP A 1 525 ? -4.080 -22.952 6.328 1.00 87.44 525 ASP A O 1
ATOM 3965 N N . LEU A 1 526 ? -2.758 -21.754 7.692 1.00 86.94 526 LEU A N 1
ATOM 3966 C CA . LEU A 1 526 ? -2.929 -22.581 8.884 1.00 86.94 526 LEU A CA 1
ATOM 3967 C C . LEU A 1 526 ? -4.116 -22.159 9.761 1.00 86.94 526 LEU A C 1
ATOM 3969 O O . LEU A 1 526 ? -4.283 -22.742 10.827 1.00 86.94 526 LEU A O 1
ATOM 3973 N N . ASP A 1 527 ? -4.913 -21.164 9.346 1.00 80.75 527 ASP A N 1
ATOM 3974 C CA . ASP A 1 527 ? -5.999 -20.569 10.141 1.00 80.75 527 ASP A CA 1
ATOM 3975 C C . ASP A 1 527 ? -5.539 -20.040 11.522 1.00 80.75 527 ASP A C 1
ATOM 3977 O O . ASP A 1 527 ? -6.328 -19.911 12.463 1.00 80.75 527 ASP A O 1
ATOM 3981 N N . ALA A 1 528 ? -4.251 -19.703 11.648 1.00 68.19 528 ALA A N 1
ATOM 3982 C CA . ALA A 1 528 ? -3.663 -19.188 12.875 1.00 68.19 528 ALA A CA 1
ATOM 3983 C C . ALA A 1 528 ? -3.922 -17.683 13.004 1.00 68.19 528 ALA A C 1
ATOM 3985 O O . ALA A 1 528 ? -3.404 -16.870 12.233 1.00 68.19 528 ALA A O 1
ATOM 3986 N N . LYS A 1 529 ? -4.706 -17.297 14.015 1.00 54.53 529 LYS A N 1
ATOM 3987 C CA . LYS A 1 529 ? -4.810 -15.903 14.447 1.00 54.53 529 LYS A CA 1
ATOM 3988 C C . LYS A 1 529 ? -3.649 -15.618 15.393 1.00 54.53 529 LYS A C 1
ATOM 3990 O O . LYS A 1 529 ? -3.578 -16.205 16.471 1.00 54.53 529 LYS A O 1
ATOM 3995 N N . ILE A 1 530 ? -2.744 -14.734 14.978 1.00 51.06 530 ILE A N 1
ATOM 3996 C CA . ILE A 1 530 ? -1.587 -14.328 15.782 1.00 51.06 530 ILE A CA 1
ATOM 3997 C C . ILE A 1 530 ? -2.096 -13.823 17.136 1.00 51.06 530 ILE A C 1
ATOM 3999 O O . ILE A 1 530 ? -3.016 -13.003 17.188 1.00 51.06 530 ILE A O 1
ATOM 4003 N N . MET A 1 531 ? -1.525 -14.335 18.225 1.00 39.47 531 MET A N 1
ATOM 4004 C CA . MET A 1 531 ? -1.578 -13.657 19.511 1.00 39.47 531 MET A CA 1
ATOM 4005 C C . MET A 1 531 ? -0.851 -12.321 19.329 1.00 39.47 531 MET A C 1
ATOM 4007 O O . MET A 1 531 ? 0.377 -12.285 19.276 1.00 39.47 531 MET A O 1
ATOM 4011 N N . GLU A 1 532 ? -1.596 -11.227 19.138 1.00 36.50 532 GLU A N 1
ATOM 4012 C CA . GLU A 1 532 ? -1.046 -9.919 19.489 1.00 36.50 532 GLU A CA 1
ATOM 4013 C C . GLU A 1 532 ? -0.674 -10.063 20.960 1.00 36.50 532 GLU A C 1
ATOM 4015 O O . GLU A 1 532 ? -1.550 -10.380 21.766 1.00 36.50 532 GLU A O 1
ATOM 4020 N N . ILE A 1 533 ? 0.624 -9.975 21.272 1.00 31.36 533 ILE A N 1
ATOM 4021 C CA . ILE A 1 533 ? 1.093 -9.891 22.654 1.00 31.36 533 ILE A CA 1
ATOM 4022 C C . ILE A 1 533 ? 0.193 -8.840 23.291 1.00 31.36 533 ILE A C 1
ATOM 4024 O O . ILE A 1 533 ? 0.120 -7.723 22.763 1.00 31.36 533 ILE A O 1
ATOM 4028 N N . ASP A 1 534 ? -0.574 -9.245 24.310 1.00 32.09 534 ASP A N 1
ATOM 4029 C CA . ASP A 1 534 ? -1.448 -8.341 25.049 1.00 32.09 534 ASP A CA 1
ATOM 4030 C C . ASP A 1 534 ? -0.662 -7.056 25.277 1.00 32.09 534 ASP A C 1
ATOM 4032 O O . ASP A 1 534 ? 0.498 -7.119 25.688 1.00 32.09 534 ASP A O 1
ATOM 4036 N N . GLN A 1 535 ? -1.256 -5.917 24.902 1.00 36.75 535 GLN A N 1
ATOM 4037 C CA . GLN A 1 535 ? -0.668 -4.599 25.110 1.00 36.75 535 GLN A CA 1
ATOM 4038 C C . GLN A 1 535 ? 0.015 -4.603 26.475 1.00 36.75 535 GLN A C 1
ATOM 4040 O O . GLN A 1 535 ? -0.684 -4.716 27.484 1.00 36.75 535 GLN A O 1
ATOM 4045 N N . TYR A 1 536 ? 1.353 -4.527 26.496 1.00 42.97 536 TYR A N 1
ATOM 4046 C CA . TYR A 1 536 ? 2.081 -4.235 27.721 1.00 42.97 536 TYR A CA 1
ATOM 4047 C C . TYR A 1 536 ? 1.394 -3.003 28.299 1.00 42.97 536 TYR A C 1
ATOM 4049 O O . TYR A 1 536 ? 1.363 -1.946 27.661 1.00 42.97 536 TYR A O 1
ATOM 4057 N N . GLN A 1 537 ? 0.695 -3.180 29.420 1.00 50.88 537 GLN A N 1
ATOM 4058 C CA . GLN A 1 537 ? 0.122 -2.038 30.099 1.00 50.88 537 GLN A CA 1
ATOM 4059 C C . GLN A 1 537 ? 1.313 -1.316 30.713 1.00 50.88 537 GLN A C 1
ATOM 4061 O O . GLN A 1 537 ? 2.056 -1.964 31.448 1.00 50.88 537 GLN A O 1
ATOM 4066 N N . PRO A 1 538 ? 1.525 -0.032 30.385 1.00 59.47 538 PRO A N 1
ATOM 4067 C CA . PRO A 1 538 ? 2.678 0.700 30.874 1.00 59.47 538 PRO A CA 1
ATOM 4068 C C . PRO A 1 538 ? 2.677 0.656 32.402 1.00 59.47 538 PRO A C 1
ATOM 4070 O O . PRO A 1 538 ? 1.768 1.201 33.038 1.00 59.47 538 PRO A O 1
ATOM 4073 N N . ASP A 1 539 ? 3.666 -0.029 32.975 1.00 83.75 539 ASP A N 1
ATOM 4074 C CA . ASP A 1 539 ? 3.894 -0.020 34.412 1.00 83.75 539 ASP A CA 1
ATOM 4075 C C . ASP A 1 539 ? 4.619 1.271 34.776 1.00 83.75 539 ASP A C 1
ATOM 4077 O O . ASP A 1 539 ? 5.795 1.467 34.466 1.00 83.75 539 ASP A O 1
ATOM 4081 N N . LEU A 1 540 ? 3.873 2.178 35.396 1.00 89.12 540 LEU A N 1
ATOM 4082 C CA . LEU A 1 540 ? 4.344 3.498 35.791 1.00 89.12 540 LEU A CA 1
ATOM 4083 C C . LEU A 1 540 ? 4.559 3.606 37.309 1.00 89.12 540 LEU A C 1
ATOM 4085 O O . LEU A 1 540 ? 4.575 4.725 37.824 1.00 89.12 540 LEU A O 1
ATOM 4089 N N . ASP A 1 541 ? 4.684 2.485 38.027 1.00 92.00 541 ASP A N 1
ATOM 4090 C CA . ASP A 1 541 ? 5.063 2.496 39.442 1.00 92.00 541 ASP A CA 1
ATOM 4091 C C . ASP A 1 541 ? 6.567 2.757 39.596 1.00 92.00 541 ASP A C 1
ATOM 4093 O O . ASP A 1 541 ? 7.403 1.991 39.126 1.00 92.00 541 ASP A O 1
ATOM 4097 N N . GLY A 1 542 ? 6.915 3.873 40.233 1.00 90.25 542 GLY A N 1
ATOM 4098 C CA . GLY A 1 542 ? 8.291 4.283 40.492 1.00 90.25 542 GLY A CA 1
ATOM 4099 C C . GLY A 1 542 ? 8.784 4.025 41.915 1.00 90.25 542 GLY A C 1
ATOM 4100 O O . GLY A 1 542 ? 9.884 4.467 42.243 1.00 90.25 542 GLY A O 1
ATOM 4101 N N . SER A 1 543 ? 7.993 3.366 42.769 1.00 89.62 543 SER A N 1
ATOM 4102 C CA . SER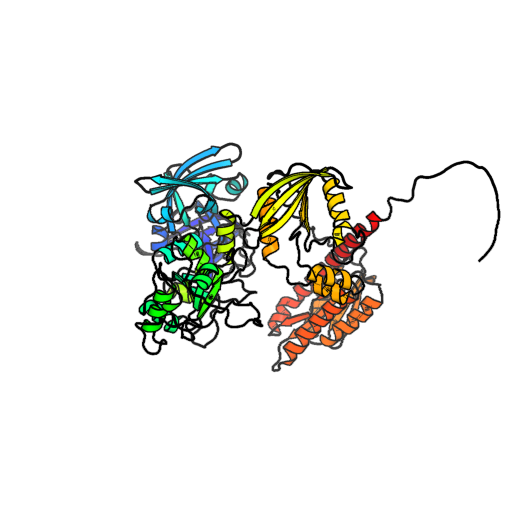 A 1 543 ? 8.218 3.309 44.226 1.00 89.62 543 SER A CA 1
ATOM 4103 C C . SER A 1 543 ? 9.581 2.740 44.649 1.00 89.62 543 SER A C 1
ATOM 4105 O O . SER A 1 543 ? 10.109 3.153 45.682 1.00 89.62 543 SER A O 1
ATOM 4107 N N . ASP A 1 544 ? 10.172 1.857 43.839 1.00 88.56 544 ASP A N 1
ATOM 4108 C CA . ASP A 1 544 ? 11.446 1.182 44.126 1.00 88.56 544 ASP A CA 1
ATOM 4109 C C . ASP A 1 544 ? 12.580 1.552 43.147 1.00 88.56 544 ASP A C 1
ATOM 4111 O O . ASP A 1 544 ? 13.642 0.935 43.176 1.00 88.56 544 ASP A O 1
ATOM 4115 N N . LEU A 1 545 ? 12.387 2.575 42.302 1.00 95.19 545 LEU A N 1
ATOM 4116 C CA . LEU A 1 545 ? 13.354 2.948 41.264 1.00 95.19 545 LEU A CA 1
ATOM 4117 C C . LEU A 1 545 ? 14.337 4.041 41.709 1.00 95.19 545 LEU A C 1
ATOM 4119 O O . LEU A 1 545 ? 13.977 5.017 42.374 1.00 95.19 545 LEU A O 1
ATOM 4123 N N . ALA A 1 546 ? 15.579 3.927 41.247 1.00 95.94 546 ALA A N 1
ATOM 4124 C CA . ALA A 1 546 ? 16.627 4.932 41.306 1.00 95.94 546 ALA A CA 1
ATOM 4125 C C . ALA A 1 546 ? 16.867 5.553 39.923 1.00 95.94 546 ALA A C 1
ATOM 4127 O O . ALA A 1 546 ? 17.213 4.875 38.956 1.00 95.94 546 ALA A O 1
ATOM 4128 N N . ILE A 1 547 ? 16.731 6.879 39.828 1.00 97.31 547 ILE A N 1
ATOM 4129 C CA . ILE A 1 547 ? 16.748 7.602 38.549 1.00 97.31 547 ILE A CA 1
ATOM 4130 C C . ILE A 1 547 ? 17.876 8.633 38.517 1.00 97.31 547 ILE A C 1
ATOM 4132 O O . ILE A 1 547 ? 17.964 9.536 39.353 1.00 97.31 547 ILE A O 1
ATOM 4136 N N . GLY A 1 548 ? 18.738 8.540 37.504 1.00 96.94 548 GLY A N 1
ATOM 4137 C CA . GLY A 1 548 ? 19.804 9.516 37.267 1.00 96.94 548 GLY A CA 1
ATOM 4138 C C . GLY A 1 548 ? 19.425 10.518 36.178 1.00 96.94 548 GLY A C 1
ATOM 4139 O O . GLY A 1 548 ? 19.131 10.134 35.054 1.00 96.94 548 GLY A O 1
ATOM 4140 N N . ILE A 1 549 ? 19.484 11.818 36.453 1.00 97.69 549 ILE A N 1
ATOM 4141 C CA . ILE A 1 549 ? 19.164 12.879 35.488 1.00 97.69 549 ILE A CA 1
ATOM 4142 C C . ILE A 1 549 ? 20.432 13.659 35.137 1.00 97.69 549 ILE A C 1
ATOM 4144 O O . ILE A 1 549 ? 21.146 14.149 36.012 1.00 97.69 549 ILE A O 1
ATOM 4148 N N . VAL A 1 550 ? 20.690 13.833 33.842 1.00 97.44 550 VAL A N 1
ATOM 4149 C CA . VAL A 1 550 ? 21.755 14.689 33.313 1.00 97.44 550 VAL A CA 1
ATOM 4150 C C . VAL A 1 550 ? 21.136 15.826 32.513 1.00 97.44 550 VAL A C 1
ATOM 4152 O O . VAL A 1 550 ? 20.615 15.621 31.419 1.00 97.44 550 VAL A O 1
ATOM 4155 N N . GLN A 1 551 ? 21.240 17.047 33.034 1.00 96.69 551 GLN A N 1
ATOM 4156 C CA . GLN A 1 551 ? 20.675 18.244 32.418 1.00 96.69 551 GLN A CA 1
ATOM 4157 C C . GLN A 1 551 ? 21.765 19.148 31.811 1.00 96.69 551 GLN A C 1
ATOM 4159 O O . GLN A 1 551 ? 22.707 19.559 32.491 1.00 96.69 551 GLN A O 1
ATOM 4164 N N . SER A 1 552 ? 21.635 19.556 30.547 1.00 94.25 552 SER A N 1
ATOM 4165 C CA . SER A 1 552 ? 22.486 20.616 29.986 1.00 94.25 552 SER A CA 1
ATOM 4166 C C . SER A 1 552 ? 22.070 22.009 30.467 1.00 94.25 552 SER A C 1
ATOM 4168 O O . SER A 1 552 ? 20.882 22.325 30.496 1.00 94.25 552 SER A O 1
ATOM 4170 N N . ARG A 1 553 ? 23.046 22.883 30.744 1.00 92.56 553 ARG A N 1
ATOM 4171 C CA . ARG A 1 553 ? 22.811 24.282 31.161 1.00 92.56 553 ARG A CA 1
ATOM 4172 C C . ARG A 1 553 ? 22.604 25.257 30.003 1.00 92.56 553 ARG A C 1
ATOM 4174 O O . ARG A 1 553 ? 22.114 26.363 30.212 1.00 92.56 553 ARG A O 1
ATOM 4181 N N . PHE A 1 554 ? 23.001 24.886 28.788 1.00 81.00 554 PHE A N 1
ATOM 4182 C CA . PHE A 1 554 ? 22.715 25.695 27.606 1.00 81.00 554 PHE A CA 1
ATOM 4183 C C . PHE A 1 554 ? 21.198 25.717 27.351 1.00 81.00 554 PHE A C 1
ATOM 4185 O O . PHE A 1 554 ? 20.552 24.679 27.456 1.00 81.00 554 PHE A O 1
ATOM 4192 N N . ASN A 1 555 ? 20.634 26.895 27.050 1.00 86.31 555 ASN A N 1
ATOM 4193 C CA . ASN A 1 555 ? 19.183 27.153 27.074 1.00 86.31 555 ASN A CA 1
ATOM 4194 C C . ASN A 1 555 ? 18.540 26.928 28.460 1.00 86.31 555 ASN A C 1
ATOM 4196 O O . ASN A 1 555 ? 17.503 26.283 28.593 1.00 86.31 555 ASN A O 1
ATOM 4200 N N . GLU A 1 556 ? 19.163 27.499 29.497 1.00 84.38 556 GLU A N 1
ATOM 4201 C CA . GLU A 1 556 ? 18.857 27.295 30.923 1.00 84.38 556 GLU A CA 1
ATOM 4202 C C . GLU A 1 556 ? 17.371 27.413 31.294 1.00 84.38 556 GLU A C 1
ATOM 4204 O O . GLU A 1 556 ? 16.869 26.578 32.034 1.00 84.38 556 GLU A O 1
ATOM 4209 N N . ALA A 1 557 ? 16.637 28.396 30.759 1.00 87.44 557 ALA A N 1
ATOM 4210 C CA . ALA A 1 557 ? 15.211 28.552 31.066 1.00 87.44 557 ALA A CA 1
ATOM 4211 C C . ALA A 1 557 ? 14.375 27.334 30.624 1.00 87.44 557 ALA A C 1
ATOM 4213 O O . ALA A 1 557 ? 13.501 26.881 31.361 1.00 87.44 557 ALA A O 1
ATOM 4214 N N . VAL A 1 558 ? 14.683 26.786 29.445 1.00 88.56 558 VAL A N 1
ATOM 4215 C CA . VAL A 1 558 ? 14.036 25.587 28.896 1.00 88.56 558 VAL A CA 1
ATOM 4216 C C . VAL A 1 558 ? 14.512 24.343 29.642 1.00 88.56 558 VAL A C 1
ATOM 4218 O O . VAL A 1 558 ? 13.698 23.516 30.037 1.00 88.56 558 VAL A O 1
ATOM 4221 N N . GLY A 1 559 ? 15.823 24.236 29.882 1.00 87.50 559 GLY A N 1
ATOM 4222 C CA . GLY A 1 559 ? 16.419 23.121 30.619 1.00 87.50 559 GLY A CA 1
ATOM 4223 C C . GLY A 1 559 ? 15.881 22.991 32.046 1.00 87.50 559 GLY A C 1
ATOM 4224 O O . GLY A 1 559 ? 15.557 21.886 32.466 1.00 87.50 559 GLY A O 1
ATOM 4225 N N . ASN A 1 560 ? 15.740 24.103 32.771 1.00 91.81 560 ASN A N 1
ATOM 4226 C CA . ASN A 1 560 ? 15.202 24.098 34.131 1.00 91.81 560 ASN A CA 1
ATOM 4227 C C . ASN A 1 560 ? 13.723 23.719 34.130 1.00 91.81 560 ASN A C 1
ATOM 4229 O O . ASN A 1 560 ? 13.323 22.881 34.922 1.00 91.81 560 ASN A O 1
ATOM 4233 N N . SER A 1 561 ? 12.924 24.240 33.192 1.00 92.88 561 SER A N 1
ATOM 4234 C CA . SER A 1 561 ? 11.514 23.847 33.114 1.00 92.88 561 SER A CA 1
ATOM 4235 C C . SER A 1 561 ? 11.319 22.379 32.720 1.00 92.88 561 SER A C 1
ATOM 4237 O O . SER A 1 561 ? 10.343 21.780 33.167 1.00 92.88 561 SER A O 1
ATOM 4239 N N . LEU A 1 562 ? 12.203 21.811 31.889 1.00 92.81 562 LEU A N 1
ATOM 4240 C CA . LEU A 1 562 ? 12.233 20.374 31.594 1.00 92.81 562 LEU A CA 1
ATOM 4241 C C . LEU A 1 562 ? 12.521 19.571 32.865 1.00 92.81 562 LEU A C 1
ATOM 4243 O O . LEU A 1 562 ? 11.818 18.605 33.145 1.00 92.81 562 LEU A O 1
ATOM 4247 N N . ALA A 1 563 ? 13.546 19.973 33.622 1.00 93.25 563 ALA A N 1
ATOM 4248 C CA . ALA A 1 563 ? 13.957 19.296 34.846 1.00 93.25 563 ALA A CA 1
ATOM 4249 C C . ALA A 1 563 ? 12.891 19.388 35.943 1.00 93.25 563 ALA A C 1
ATOM 4251 O O . ALA A 1 563 ? 12.543 18.362 36.515 1.00 93.25 563 ALA A O 1
ATOM 4252 N N . ASP A 1 564 ? 12.321 20.571 36.177 1.00 96.19 564 ASP A N 1
ATOM 4253 C CA . ASP A 1 564 ? 11.257 20.781 37.163 1.00 96.19 564 ASP A CA 1
ATOM 4254 C C . ASP A 1 564 ? 10.035 19.910 36.834 1.00 96.19 564 ASP A C 1
ATOM 4256 O O . ASP A 1 564 ? 9.558 19.164 37.684 1.00 96.19 564 ASP A O 1
ATOM 4260 N N . ALA A 1 565 ? 9.574 19.922 35.576 1.00 94.88 565 ALA A N 1
ATOM 4261 C CA . ALA A 1 565 ? 8.430 19.114 35.151 1.00 94.88 565 ALA A CA 1
ATOM 4262 C C . ALA A 1 565 ? 8.712 17.602 35.199 1.00 94.88 565 ALA A C 1
ATOM 4264 O O . ALA A 1 565 ? 7.810 16.819 35.487 1.00 94.88 565 ALA A O 1
ATOM 4265 N N . CYS A 1 566 ? 9.952 17.191 34.920 1.00 97.06 566 CYS A N 1
ATOM 4266 C CA . CYS A 1 566 ? 10.388 15.804 35.047 1.00 97.06 566 CYS A CA 1
ATOM 4267 C C . CYS A 1 566 ? 10.393 15.355 36.514 1.00 97.06 566 CYS A C 1
ATOM 4269 O O . CYS A 1 566 ? 9.869 14.292 36.821 1.00 97.06 566 CYS A O 1
ATOM 4271 N N . LEU A 1 567 ? 10.948 16.163 37.420 1.00 97.00 567 LEU A N 1
ATOM 4272 C CA . LEU A 1 567 ? 11.004 15.860 38.853 1.00 97.00 567 LEU A CA 1
ATOM 4273 C C . LEU A 1 567 ? 9.605 15.806 39.479 1.00 97.00 567 LEU A C 1
ATOM 4275 O O . LEU A 1 567 ? 9.311 14.865 40.209 1.00 97.00 567 LEU A O 1
ATOM 4279 N N . GLU A 1 568 ? 8.731 16.764 39.147 1.00 96.69 568 GLU A N 1
ATOM 4280 C CA . GLU A 1 568 ? 7.328 16.765 39.591 1.00 96.69 568 GLU A CA 1
ATOM 4281 C C . GLU A 1 568 ? 6.579 15.501 39.139 1.00 96.69 568 GLU A C 1
ATOM 4283 O O . GLU A 1 568 ? 5.766 14.956 39.887 1.00 96.69 568 GLU A O 1
ATOM 4288 N N . GLU A 1 569 ? 6.833 15.022 37.916 1.00 97.12 569 GLU A N 1
ATOM 4289 C CA . GLU A 1 569 ? 6.193 13.804 37.419 1.00 97.12 569 GLU A CA 1
ATOM 4290 C C . GLU A 1 569 ? 6.801 12.542 38.038 1.00 97.12 569 GLU A C 1
ATOM 4292 O O . GLU A 1 569 ? 6.038 11.653 38.391 1.00 97.12 569 GLU A O 1
ATOM 4297 N N . LEU A 1 570 ? 8.120 12.465 38.251 1.00 96.62 570 LEU A N 1
ATOM 4298 C CA . LEU A 1 570 ? 8.748 11.337 38.961 1.00 96.62 570 LEU A CA 1
ATOM 4299 C C . LEU A 1 570 ? 8.174 11.173 40.377 1.00 96.62 570 LEU A C 1
ATOM 4301 O O . LEU A 1 570 ? 7.821 10.061 40.765 1.00 96.62 570 LEU A O 1
ATOM 4305 N N . GLU A 1 571 ? 7.987 12.276 41.109 1.00 95.25 571 GLU A N 1
ATOM 4306 C CA . GLU A 1 571 ? 7.327 12.259 42.422 1.00 95.25 571 GLU A CA 1
ATOM 4307 C C . GLU A 1 571 ? 5.871 11.768 42.310 1.00 95.25 571 GLU A C 1
ATOM 4309 O O . GLU A 1 571 ? 5.403 10.985 43.138 1.00 95.25 571 GLU A O 1
ATOM 4314 N N . ARG A 1 572 ? 5.146 12.168 41.253 1.00 94.50 572 ARG A N 1
ATOM 4315 C CA . ARG A 1 572 ? 3.771 11.704 40.990 1.00 94.50 572 ARG A CA 1
ATOM 4316 C C . ARG A 1 572 ? 3.698 10.207 40.678 1.00 94.50 572 ARG A C 1
ATOM 4318 O O . ARG A 1 572 ? 2.686 9.585 41.000 1.00 94.50 572 ARG A O 1
ATOM 4325 N N . LEU A 1 573 ? 4.731 9.663 40.039 1.00 95.12 573 LEU A N 1
ATOM 4326 C CA . LEU A 1 573 ? 4.868 8.243 39.713 1.00 95.12 573 LEU A CA 1
ATOM 4327 C C . LEU A 1 573 ? 5.372 7.404 40.899 1.00 95.12 573 LEU A C 1
ATOM 4329 O O . LEU A 1 573 ? 5.371 6.184 40.812 1.00 95.12 573 LEU A O 1
ATOM 4333 N N . GLY A 1 574 ? 5.740 8.032 42.021 1.00 94.00 574 GLY A N 1
ATOM 4334 C CA . GLY A 1 574 ? 6.113 7.341 43.258 1.00 94.00 574 GLY A CA 1
ATOM 4335 C C . GLY A 1 574 ? 7.616 7.228 43.514 1.00 94.00 574 GLY A C 1
ATOM 4336 O O . GLY A 1 574 ? 7.990 6.675 44.541 1.00 94.00 574 GLY A O 1
ATOM 4337 N N . VAL A 1 575 ? 8.475 7.785 42.653 1.00 96.12 575 VAL A N 1
ATOM 4338 C CA . VAL A 1 575 ? 9.935 7.759 42.852 1.00 96.12 575 VAL A CA 1
ATOM 4339 C C . VAL A 1 575 ? 10.321 8.639 44.045 1.00 96.12 575 VAL A C 1
ATOM 4341 O O . VAL A 1 575 ? 10.028 9.838 44.056 1.00 96.12 575 VAL A O 1
ATOM 4344 N N . ASP A 1 576 ? 11.003 8.069 45.045 1.00 91.88 576 ASP A N 1
ATOM 4345 C CA . ASP A 1 576 ? 11.482 8.838 46.198 1.00 91.88 576 ASP A CA 1
ATOM 4346 C C . ASP A 1 576 ? 12.540 9.860 45.757 1.00 91.88 576 ASP A C 1
ATOM 4348 O O . ASP A 1 576 ? 13.511 9.540 45.070 1.00 91.88 576 ASP A O 1
ATOM 4352 N N . SER A 1 577 ? 12.380 11.106 46.197 1.00 88.69 577 SER A N 1
ATOM 4353 C CA . SER A 1 577 ? 13.342 12.185 45.972 1.00 88.69 577 SER A CA 1
ATOM 4354 C C . SER A 1 577 ? 14.779 11.850 46.403 1.00 88.69 577 SER A C 1
ATOM 4356 O O . SER A 1 577 ? 15.718 12.387 45.817 1.00 88.69 577 SER A O 1
ATOM 4358 N N . GLU A 1 578 ? 14.974 10.972 47.396 1.00 91.50 578 GLU A N 1
ATOM 4359 C CA . GLU A 1 578 ? 16.307 10.514 47.820 1.00 91.50 578 GLU A CA 1
ATOM 4360 C C . GLU A 1 578 ? 16.969 9.572 46.795 1.00 91.50 578 GLU A C 1
ATOM 4362 O O . GLU A 1 578 ? 18.199 9.498 46.742 1.00 91.50 578 GLU A O 1
ATOM 4367 N N . ASN A 1 579 ? 16.171 8.930 45.934 1.00 93.25 579 ASN A N 1
ATOM 4368 C CA . ASN A 1 579 ? 16.607 8.013 44.877 1.00 93.25 579 ASN A CA 1
ATOM 4369 C C . ASN A 1 579 ? 16.791 8.707 43.516 1.00 93.25 579 ASN A C 1
ATOM 4371 O O . ASN A 1 579 ? 17.104 8.058 42.516 1.00 93.25 579 ASN A O 1
ATOM 4375 N N . VAL A 1 580 ? 16.634 10.034 43.460 1.00 95.69 580 VAL A N 1
ATOM 4376 C CA . VAL A 1 580 ? 16.854 10.820 42.243 1.00 95.69 580 VAL A CA 1
ATOM 4377 C C . VAL A 1 580 ? 18.152 11.613 42.344 1.00 95.69 580 VAL A C 1
ATOM 4379 O O . VAL A 1 580 ? 18.294 12.519 43.168 1.00 95.69 580 VAL A O 1
ATOM 4382 N N . LEU A 1 581 ? 19.097 11.345 41.440 1.00 95.69 581 LEU A N 1
ATOM 4383 C CA . LEU A 1 581 ? 20.312 12.148 41.303 1.00 95.69 581 LEU A CA 1
ATOM 4384 C C . LEU A 1 581 ? 20.238 13.020 40.051 1.00 95.69 581 LEU A C 1
ATOM 4386 O O . LEU A 1 581 ? 20.444 12.534 38.945 1.00 95.69 581 LEU A O 1
ATOM 4390 N N . CYS A 1 582 ? 20.044 14.328 40.217 1.00 94.88 582 CYS A N 1
ATOM 4391 C CA . CYS A 1 582 ? 20.122 15.286 39.113 1.00 94.88 582 CYS A CA 1
ATOM 4392 C C . CYS A 1 582 ? 21.476 16.012 39.088 1.00 94.88 582 CYS A C 1
ATOM 4394 O O . CYS A 1 582 ? 21.856 16.693 40.044 1.00 94.88 582 CYS A O 1
ATOM 4396 N N . ILE A 1 583 ? 22.206 15.891 37.976 1.00 93.50 583 ILE A N 1
ATOM 4397 C CA . ILE A 1 583 ? 23.472 16.588 37.725 1.00 93.50 583 ILE A CA 1
ATOM 4398 C C . ILE A 1 583 ? 23.388 17.454 36.471 1.00 93.50 583 ILE A C 1
ATOM 4400 O O . ILE A 1 583 ? 22.627 17.182 35.545 1.00 93.50 583 ILE A O 1
ATOM 4404 N N . THR A 1 584 ? 24.218 18.498 36.414 1.00 94.94 584 THR A N 1
ATOM 4405 C CA . THR A 1 584 ? 24.236 19.428 35.278 1.00 94.94 584 THR A CA 1
ATOM 4406 C C . THR A 1 584 ? 25.553 19.400 34.505 1.00 94.94 584 THR A C 1
ATOM 4408 O O . THR A 1 584 ? 26.636 19.290 35.084 1.00 94.94 584 THR A O 1
ATOM 4411 N N . VAL A 1 585 ? 25.469 19.557 33.182 1.00 94.06 585 VAL A N 1
ATOM 4412 C CA . VAL A 1 585 ? 26.612 19.648 32.254 1.00 94.06 585 VAL A CA 1
ATOM 4413 C C . VAL A 1 585 ? 26.594 20.967 31.466 1.00 94.06 585 VAL A C 1
ATOM 4415 O O . VAL A 1 585 ? 25.569 21.651 31.426 1.00 94.06 585 VAL A O 1
ATOM 4418 N N . PRO A 1 586 ? 27.719 21.420 30.874 1.00 90.88 586 PRO A N 1
ATOM 4419 C CA . PRO A 1 586 ? 27.760 22.677 30.120 1.00 90.88 586 PRO A CA 1
ATOM 4420 C C . PRO A 1 586 ? 26.771 22.745 28.942 1.00 90.88 586 PRO A C 1
ATOM 4422 O O . PRO A 1 586 ? 26.011 23.709 28.867 1.00 90.88 586 PRO A O 1
ATOM 4425 N N . GLY A 1 587 ? 26.738 21.738 28.067 1.00 89.62 587 GLY A N 1
ATOM 4426 C CA . GLY A 1 587 ? 25.862 21.686 26.896 1.00 89.62 587 GLY A CA 1
ATOM 4427 C C . GLY A 1 587 ? 25.452 20.259 26.521 1.00 89.62 587 GLY A C 1
ATOM 4428 O O . GLY A 1 587 ? 25.845 19.290 27.168 1.00 89.62 587 GLY A O 1
ATOM 4429 N N . ALA A 1 588 ? 24.639 20.129 25.468 1.00 92.31 588 ALA A N 1
ATOM 4430 C CA . ALA A 1 588 ? 24.083 18.840 25.042 1.00 92.31 588 ALA A CA 1
ATOM 4431 C C . ALA A 1 588 ? 25.150 17.825 24.582 1.00 92.31 588 ALA A C 1
ATOM 4433 O O . ALA A 1 588 ? 24.952 16.623 24.726 1.00 92.31 588 ALA A O 1
ATOM 4434 N N . LEU A 1 589 ? 26.301 18.289 24.080 1.00 93.19 589 LEU A N 1
ATOM 4435 C CA . LEU A 1 589 ? 27.412 17.415 23.677 1.00 93.19 589 LEU A CA 1
ATOM 4436 C C . LEU A 1 589 ? 28.100 16.722 24.861 1.00 93.19 589 LEU A C 1
ATOM 4438 O O . LEU A 1 589 ? 28.710 15.673 24.677 1.00 93.19 589 LEU A O 1
ATOM 4442 N N . GLU A 1 590 ? 28.006 17.280 26.069 1.00 96.81 590 GLU A N 1
ATOM 4443 C CA . GLU A 1 590 ? 28.598 16.685 27.271 1.00 96.81 590 GLU A CA 1
ATOM 4444 C C . GLU A 1 590 ? 27.649 15.715 27.989 1.00 96.81 590 GLU A C 1
ATOM 4446 O O . GLU A 1 590 ? 28.096 14.987 28.878 1.00 96.81 590 GLU A O 1
ATOM 4451 N N . ILE A 1 591 ? 26.365 15.673 27.604 1.00 96.88 591 ILE A N 1
ATOM 4452 C CA . ILE A 1 591 ? 25.370 14.774 28.204 1.00 96.88 591 ILE A CA 1
ATOM 4453 C C . ILE A 1 591 ? 25.805 13.299 28.096 1.00 96.88 591 ILE A C 1
ATOM 4455 O O . ILE A 1 591 ? 25.846 12.647 29.142 1.00 96.88 591 ILE A O 1
ATOM 4459 N N . PRO A 1 592 ? 26.209 12.766 26.919 1.00 97.25 592 PRO A N 1
ATOM 4460 C CA . PRO A 1 592 ? 26.631 11.367 26.801 1.00 97.25 592 PRO A CA 1
ATOM 4461 C C . PRO A 1 592 ? 27.759 10.984 27.766 1.00 97.25 592 PRO A C 1
ATOM 4463 O O . PRO A 1 592 ? 27.711 9.936 28.399 1.00 97.25 592 PRO A O 1
ATOM 4466 N N . PHE A 1 593 ? 28.759 11.853 27.943 1.00 96.31 593 PHE A N 1
ATOM 4467 C CA . PHE A 1 593 ? 29.876 11.573 28.847 1.00 96.31 593 PHE A CA 1
ATOM 4468 C C . PHE A 1 593 ? 29.424 11.463 30.309 1.00 96.31 593 PHE A C 1
ATOM 4470 O O . PHE A 1 593 ? 29.884 10.586 31.037 1.00 96.31 593 PHE A O 1
ATOM 4477 N N . ALA A 1 594 ? 28.533 12.350 30.755 1.00 95.44 594 ALA A N 1
ATOM 4478 C CA . ALA A 1 594 ? 28.011 12.302 32.116 1.00 95.44 594 ALA A CA 1
ATOM 4479 C C . ALA A 1 594 ? 27.081 11.098 32.334 1.00 95.44 594 ALA A C 1
ATOM 4481 O O . ALA A 1 594 ? 27.208 10.434 33.360 1.00 95.44 594 ALA A O 1
ATOM 4482 N N . LEU A 1 595 ? 26.230 10.764 31.357 1.00 97.06 595 LEU A N 1
ATOM 4483 C CA . LEU A 1 595 ? 25.403 9.554 31.395 1.00 97.06 595 LEU A CA 1
ATOM 4484 C C . LEU A 1 595 ? 26.259 8.295 31.487 1.00 97.06 595 LEU A C 1
ATOM 4486 O O . LEU A 1 595 ? 26.003 7.462 32.343 1.00 97.06 595 LEU A O 1
ATOM 4490 N N . GLN A 1 596 ? 27.327 8.199 30.690 1.00 96.06 596 GLN A N 1
ATOM 4491 C CA . GLN A 1 596 ? 28.269 7.082 30.762 1.00 96.06 596 GLN A CA 1
ATOM 4492 C C . GLN A 1 596 ? 28.843 6.930 32.174 1.00 96.06 596 GLN A C 1
ATOM 4494 O O . GLN A 1 596 ? 28.985 5.820 32.678 1.00 96.06 596 GLN A O 1
ATOM 4499 N N . LYS A 1 597 ? 29.173 8.042 32.842 1.00 95.00 597 LYS A N 1
ATOM 4500 C CA . LYS A 1 597 ? 29.675 7.996 34.220 1.00 95.00 597 LYS A CA 1
ATOM 4501 C C . LYS A 1 597 ? 28.623 7.550 35.224 1.00 95.00 597 LYS A C 1
ATOM 4503 O O . LYS A 1 597 ? 28.999 6.849 36.154 1.00 95.00 597 LYS A O 1
ATOM 4508 N N . LEU A 1 598 ? 27.360 7.931 35.044 1.00 93.62 598 LEU A N 1
ATOM 4509 C CA . LEU A 1 598 ? 26.270 7.450 35.895 1.00 93.62 598 LEU A CA 1
ATOM 4510 C C . LEU A 1 598 ? 25.976 5.965 35.650 1.00 93.62 598 LEU A C 1
ATOM 4512 O O . LEU A 1 598 ? 25.873 5.217 36.616 1.00 93.62 598 LEU A O 1
ATOM 4516 N N . ALA A 1 599 ? 25.943 5.526 34.390 1.00 92.06 599 ALA A N 1
ATOM 4517 C CA . ALA A 1 599 ? 25.723 4.128 34.021 1.00 92.06 599 ALA A CA 1
ATOM 4518 C C . ALA A 1 599 ? 26.821 3.205 34.586 1.00 92.06 599 ALA A C 1
ATOM 4520 O O . ALA A 1 599 ? 26.531 2.163 35.162 1.00 92.06 599 ALA A O 1
ATOM 4521 N N . MET A 1 600 ? 28.089 3.640 34.554 1.00 89.75 600 MET A N 1
ATOM 4522 C CA . MET A 1 600 ? 29.215 2.911 35.165 1.00 89.75 600 MET A CA 1
ATOM 4523 C C . MET A 1 600 ? 29.112 2.735 36.689 1.00 89.75 600 MET A C 1
ATOM 4525 O O . MET A 1 600 ? 29.827 1.901 37.245 1.00 89.75 600 MET A O 1
ATOM 4529 N N . CYS A 1 601 ? 28.302 3.538 37.382 1.00 79.62 601 CYS A N 1
ATOM 4530 C CA . CYS A 1 601 ? 28.138 3.421 38.829 1.00 79.62 601 CYS A CA 1
ATOM 4531 C C . CYS A 1 601 ? 27.175 2.293 39.234 1.00 79.62 601 CYS A C 1
ATOM 4533 O O . CYS A 1 601 ? 27.172 1.960 40.416 1.00 79.62 601 CYS A O 1
ATOM 4535 N N . ALA A 1 602 ? 26.399 1.723 38.295 1.00 65.56 602 ALA A N 1
ATOM 4536 C CA . ALA A 1 602 ? 25.419 0.649 38.526 1.00 65.56 602 ALA A CA 1
ATOM 4537 C C . ALA A 1 602 ? 24.461 0.922 39.708 1.00 65.56 602 ALA A C 1
ATOM 4539 O O . ALA A 1 602 ? 24.199 0.054 40.533 1.00 65.56 602 ALA A O 1
ATOM 4540 N N . GLN A 1 603 ? 24.004 2.172 39.831 1.00 80.75 603 GLN A N 1
ATOM 4541 C CA . GLN A 1 603 ? 23.155 2.655 40.933 1.00 80.75 603 GLN A CA 1
ATOM 4542 C C . GLN A 1 603 ? 21.775 3.137 40.473 1.00 80.75 603 GLN A C 1
ATOM 4544 O O . GLN A 1 603 ? 21.016 3.625 41.302 1.00 80.75 603 GLN A O 1
ATOM 4549 N N . PHE A 1 604 ? 21.483 3.077 39.174 1.00 92.62 604 PHE A N 1
ATOM 4550 C CA . PHE A 1 604 ? 20.276 3.659 38.594 1.00 92.62 604 PHE A CA 1
ATOM 4551 C C . PHE A 1 604 ? 19.602 2.649 37.677 1.00 92.62 604 PHE A C 1
ATOM 4553 O O . PHE A 1 604 ? 20.271 2.094 36.806 1.00 92.62 604 PHE A O 1
ATOM 4560 N N . ASP A 1 605 ? 18.295 2.488 37.844 1.00 94.56 605 ASP A N 1
ATOM 4561 C CA . ASP A 1 605 ? 17.448 1.610 37.033 1.00 94.56 605 ASP A CA 1
ATOM 4562 C C . ASP A 1 605 ? 17.094 2.262 35.690 1.00 94.56 605 ASP A C 1
ATOM 4564 O O . ASP A 1 605 ? 16.876 1.583 34.692 1.00 94.56 605 ASP A O 1
ATOM 4568 N N . ALA A 1 606 ? 17.094 3.599 35.635 1.00 96.88 606 ALA A N 1
ATOM 4569 C CA . ALA A 1 606 ? 17.054 4.351 34.386 1.00 96.88 606 ALA A CA 1
ATOM 4570 C C . ALA A 1 606 ? 17.767 5.700 34.496 1.00 96.88 606 ALA A C 1
ATOM 4572 O O . ALA A 1 606 ? 17.936 6.284 35.573 1.00 96.88 606 ALA A O 1
ATOM 4573 N N . LEU A 1 607 ? 18.156 6.236 33.339 1.00 97.94 607 LEU A N 1
ATOM 4574 C CA . LEU A 1 607 ? 18.734 7.568 33.220 1.00 97.94 607 LEU A CA 1
ATOM 4575 C C . LEU A 1 607 ? 17.872 8.484 32.346 1.00 97.94 607 LEU A C 1
ATOM 4577 O O . LEU A 1 607 ? 17.147 8.047 31.456 1.00 97.94 607 LEU A O 1
ATOM 4581 N N . ILE A 1 608 ? 17.986 9.791 32.559 1.00 98.12 608 ILE A N 1
ATOM 4582 C CA . ILE A 1 608 ? 17.258 10.813 31.809 1.00 98.12 608 ILE A CA 1
ATOM 4583 C C . ILE A 1 608 ? 18.231 11.872 31.301 1.00 98.12 608 ILE A C 1
ATOM 4585 O O . ILE A 1 608 ? 18.986 12.476 32.062 1.00 98.12 608 ILE A O 1
ATOM 4589 N N . ALA A 1 609 ? 18.184 12.140 30.001 1.00 97.69 609 ALA A N 1
ATOM 4590 C CA . ALA A 1 609 ? 18.942 13.194 29.343 1.00 97.69 609 ALA A CA 1
ATOM 4591 C C . ALA A 1 609 ? 18.049 14.415 29.105 1.00 97.69 609 ALA A C 1
ATOM 4593 O O . ALA A 1 609 ? 17.134 14.343 28.294 1.00 97.69 609 ALA A O 1
ATOM 4594 N N . LEU A 1 610 ? 18.309 15.553 29.747 1.00 97.31 610 LEU A N 1
ATOM 4595 C CA . LEU A 1 610 ? 17.507 16.770 29.571 1.00 97.31 610 LEU A CA 1
ATOM 4596 C C . LEU A 1 610 ? 18.333 17.901 28.966 1.00 97.31 610 LEU A C 1
ATOM 4598 O O . LEU A 1 610 ? 19.462 18.173 29.373 1.00 97.31 610 LEU A O 1
ATOM 4602 N N . GLY A 1 611 ? 17.759 18.617 28.006 1.00 93.81 611 GLY A N 1
ATOM 4603 C CA . GLY A 1 611 ? 18.427 19.768 27.415 1.00 93.81 611 GLY A CA 1
ATOM 4604 C C . GLY A 1 611 ? 17.647 20.399 26.279 1.00 93.81 611 GLY A C 1
ATOM 4605 O O . GLY A 1 611 ? 16.568 19.943 25.914 1.00 93.81 611 GLY A O 1
ATOM 4606 N N . ALA A 1 612 ? 18.213 21.450 25.698 1.00 92.62 612 ALA A N 1
ATOM 4607 C CA . ALA A 1 612 ? 17.654 22.081 24.514 1.00 92.62 612 ALA A CA 1
ATOM 4608 C C . ALA A 1 612 ? 18.758 22.541 23.561 1.00 92.62 612 ALA A C 1
ATOM 4610 O O . ALA A 1 612 ? 19.732 23.182 23.959 1.00 92.62 612 ALA A O 1
ATOM 4611 N N . VAL A 1 613 ? 18.559 22.254 22.281 1.00 90.75 613 VAL A N 1
ATOM 4612 C CA . VAL A 1 613 ? 19.352 22.702 21.142 1.00 90.75 613 VAL A CA 1
ATOM 4613 C C . VAL A 1 613 ? 18.394 23.461 20.228 1.00 90.75 613 VAL A C 1
ATOM 4615 O O . VAL A 1 613 ? 17.530 22.868 19.585 1.00 90.75 613 VAL A O 1
ATOM 4618 N N . VAL A 1 614 ? 18.522 24.785 20.204 1.00 88.88 614 VAL A N 1
ATOM 4619 C CA . VAL A 1 614 ? 17.699 25.665 19.362 1.00 88.88 614 VAL A CA 1
ATOM 4620 C C . VAL A 1 614 ? 18.520 26.100 18.153 1.00 88.88 614 VAL A C 1
ATOM 4622 O O . VAL A 1 614 ? 19.711 26.404 18.290 1.00 88.88 614 VAL A O 1
ATOM 4625 N N . ARG A 1 615 ? 17.919 26.094 16.959 1.00 88.56 615 ARG A N 1
ATOM 4626 C CA . ARG A 1 615 ? 18.604 26.451 15.714 1.00 88.56 615 ARG A CA 1
ATOM 4627 C C . ARG A 1 615 ? 19.119 27.887 15.761 1.00 88.56 615 ARG A C 1
ATOM 4629 O O . ARG A 1 615 ? 18.370 28.841 15.942 1.00 88.56 615 ARG A O 1
ATOM 4636 N N . GLY A 1 616 ? 20.424 28.023 15.546 1.00 81.12 616 GLY A N 1
ATOM 4637 C CA . GLY A 1 616 ? 21.084 29.306 15.320 1.00 81.12 616 GLY A CA 1
ATOM 4638 C C . GLY A 1 616 ? 21.374 29.556 13.839 1.00 81.12 616 GLY A C 1
ATOM 4639 O O . GLY A 1 616 ? 21.020 28.769 12.966 1.00 81.12 616 GLY A O 1
ATOM 4640 N N . GLU A 1 617 ? 22.112 30.626 13.550 1.00 72.12 617 GLU A N 1
ATOM 4641 C CA . GLU A 1 617 ? 22.475 31.037 12.179 1.00 72.12 617 GLU A CA 1
ATOM 4642 C C . GLU A 1 617 ? 23.547 30.149 11.509 1.00 72.12 617 GLU A C 1
ATOM 4644 O O . GLU A 1 617 ? 24.009 30.445 10.407 1.00 72.12 617 GLU A O 1
ATOM 4649 N N . THR A 1 618 ? 23.998 29.082 12.173 1.00 73.94 618 THR A N 1
ATOM 4650 C CA . THR A 1 618 ? 25.102 28.232 11.703 1.00 73.94 618 THR A CA 1
ATOM 4651 C C . THR A 1 618 ? 24.716 26.760 11.699 1.00 73.94 618 THR A C 1
ATOM 4653 O O . THR A 1 618 ? 23.858 26.341 12.473 1.00 73.94 618 THR A O 1
ATOM 4656 N N . TYR A 1 619 ? 25.453 25.962 10.920 1.00 75.31 619 TYR A N 1
ATOM 4657 C CA . TYR A 1 619 ? 25.327 24.497 10.860 1.00 75.31 619 TYR A CA 1
ATOM 4658 C C . TYR A 1 619 ? 25.682 23.774 12.185 1.00 75.31 619 TYR A C 1
ATOM 4660 O O . TYR A 1 619 ? 25.735 22.549 12.283 1.00 75.31 619 TYR A O 1
ATOM 4668 N N . HIS A 1 620 ? 26.013 24.525 13.239 1.00 78.44 620 HIS A N 1
ATOM 4669 C CA . HIS A 1 620 ? 26.332 23.954 14.542 1.00 78.44 620 HIS A CA 1
ATOM 4670 C C . HIS A 1 620 ? 25.123 23.247 15.170 1.00 78.44 620 HIS A C 1
ATOM 4672 O O . HIS A 1 620 ? 25.307 22.291 15.919 1.00 78.44 620 HIS A O 1
ATOM 4678 N N . PHE A 1 621 ? 23.903 23.670 14.823 1.00 83.12 621 PHE A N 1
ATOM 4679 C CA . PHE A 1 621 ? 22.667 23.024 15.258 1.00 83.12 621 PHE A CA 1
ATOM 4680 C C . PHE A 1 621 ? 22.631 21.540 14.874 1.00 83.12 621 PHE A C 1
ATOM 4682 O O . PHE A 1 621 ? 22.417 20.693 15.738 1.00 83.12 621 PHE A O 1
ATOM 4689 N N . GLU A 1 622 ? 22.894 21.212 13.608 1.00 79.19 622 GLU A N 1
ATOM 4690 C CA . GLU A 1 622 ? 22.867 19.848 13.074 1.00 79.19 622 GLU A CA 1
ATOM 4691 C C . GLU A 1 622 ? 23.943 18.977 13.720 1.00 79.19 622 GLU A C 1
ATOM 4693 O O . GLU A 1 622 ? 23.727 17.799 13.981 1.00 79.19 622 GLU A O 1
ATOM 4698 N N . ILE A 1 623 ? 25.108 19.554 14.015 1.00 76.94 623 ILE A N 1
ATOM 4699 C CA . ILE A 1 623 ? 26.191 18.826 14.680 1.00 76.94 623 ILE A CA 1
ATOM 4700 C C . ILE A 1 623 ? 25.792 18.499 16.121 1.00 76.94 623 ILE A C 1
ATOM 4702 O O . ILE A 1 623 ? 25.884 17.346 16.533 1.00 76.94 623 ILE A O 1
ATOM 4706 N N . VAL A 1 624 ? 25.340 19.491 16.892 1.00 78.94 624 VAL A N 1
ATOM 4707 C CA . VAL A 1 624 ? 25.029 19.303 18.315 1.00 78.94 624 VAL A CA 1
ATOM 4708 C C . VAL A 1 624 ? 23.816 18.391 18.506 1.00 78.94 624 VAL A C 1
ATOM 4710 O O . VAL A 1 624 ? 23.877 17.479 19.328 1.00 78.94 624 VAL A O 1
ATOM 4713 N N . SER A 1 625 ? 22.742 18.590 17.737 1.00 81.00 625 SER A N 1
ATOM 4714 C CA . SER A 1 625 ? 21.519 17.772 17.816 1.00 81.00 625 SER A CA 1
ATOM 4715 C C . SER A 1 625 ? 21.778 16.303 17.472 1.00 81.00 625 SER A C 1
ATOM 4717 O O . SER A 1 625 ? 21.437 15.416 18.257 1.00 81.00 625 SER A O 1
ATOM 4719 N N . ASN A 1 626 ? 22.456 16.043 16.349 1.00 82.00 626 ASN A N 1
ATOM 4720 C CA . ASN A 1 626 ? 22.718 14.678 15.902 1.00 82.00 626 ASN A CA 1
ATOM 4721 C C . ASN A 1 626 ? 23.729 13.965 16.808 1.00 82.00 626 ASN A C 1
ATOM 4723 O O . ASN A 1 626 ? 23.497 12.830 17.210 1.00 82.00 626 ASN A O 1
ATOM 4727 N N . GLN A 1 627 ? 24.846 14.615 17.160 1.00 85.81 627 GLN A N 1
ATOM 4728 C CA . GLN A 1 627 ? 25.902 13.954 17.937 1.00 85.81 627 GLN A CA 1
ATOM 4729 C C . GLN A 1 627 ? 25.507 13.711 19.398 1.00 85.81 627 GLN A C 1
ATOM 4731 O O . GLN A 1 627 ? 25.900 12.692 19.961 1.00 85.81 627 GLN A O 1
ATOM 4736 N N . SER A 1 628 ? 24.710 14.597 20.008 1.00 85.88 628 SER A N 1
ATOM 4737 C CA . SER A 1 628 ? 24.187 14.352 21.361 1.00 85.88 628 SER A CA 1
ATOM 4738 C C . SER A 1 628 ? 23.217 13.168 21.384 1.00 85.88 628 SER A C 1
ATOM 4740 O O . SER A 1 628 ? 23.370 12.292 22.228 1.00 85.88 628 SER A O 1
ATOM 4742 N N . SER A 1 629 ? 22.293 13.082 20.420 1.00 85.62 629 SER A N 1
ATOM 4743 C CA . SER A 1 629 ? 21.321 11.980 20.337 1.00 85.62 629 SER A CA 1
ATOM 4744 C C . SER A 1 629 ? 21.990 10.626 20.083 1.00 85.62 629 SER A C 1
ATOM 4746 O O . SER A 1 629 ? 21.706 9.665 20.793 1.00 85.62 629 SER A O 1
ATOM 4748 N N . VAL A 1 630 ? 22.933 10.566 19.133 1.00 87.56 630 VAL A N 1
ATOM 4749 C CA . VAL A 1 630 ? 23.718 9.348 18.855 1.00 87.56 630 VAL A CA 1
ATOM 4750 C C . VAL A 1 630 ? 24.522 8.923 20.084 1.00 87.56 630 VAL A C 1
ATOM 4752 O O . VAL A 1 630 ? 24.521 7.749 20.438 1.00 87.56 630 VAL A O 1
ATOM 4755 N N . GLY A 1 631 ? 25.174 9.869 20.768 1.00 90.31 631 GLY A N 1
ATOM 4756 C CA . GLY A 1 631 ? 25.951 9.568 21.968 1.00 90.31 631 GLY A CA 1
ATOM 4757 C C . GLY A 1 631 ? 25.094 9.040 23.122 1.00 90.31 631 GLY A C 1
ATOM 4758 O O . GLY A 1 631 ? 25.504 8.098 23.789 1.00 90.31 631 GLY A O 1
ATOM 4759 N N . ILE A 1 632 ? 23.903 9.607 23.346 1.00 96.00 632 ILE A N 1
ATOM 4760 C CA . ILE A 1 632 ? 22.962 9.126 24.372 1.00 96.00 632 ILE A CA 1
ATOM 4761 C C . ILE A 1 632 ? 22.548 7.679 24.079 1.00 96.00 632 ILE A C 1
ATOM 4763 O O . ILE A 1 632 ? 22.623 6.831 24.964 1.00 96.00 632 ILE A O 1
ATOM 4767 N N . GLN A 1 633 ? 22.171 7.388 22.830 1.00 88.81 633 GLN A N 1
ATOM 4768 C CA . GLN A 1 633 ? 21.773 6.042 22.418 1.00 88.81 633 GLN A CA 1
ATOM 4769 C C . GLN A 1 633 ? 22.922 5.036 22.548 1.00 88.81 633 GLN A C 1
ATOM 4771 O O . GLN A 1 633 ? 22.710 3.915 22.999 1.00 88.81 633 GLN A O 1
ATOM 4776 N N . GLN A 1 634 ? 24.143 5.437 22.189 1.00 92.56 634 GLN A N 1
ATOM 4777 C CA . GLN A 1 634 ? 25.317 4.582 22.328 1.00 92.56 634 GLN A CA 1
ATOM 4778 C C . GLN A 1 634 ? 25.572 4.203 23.791 1.00 92.56 634 GLN A C 1
ATOM 4780 O O . GLN A 1 634 ? 25.854 3.043 24.061 1.00 92.56 634 GLN A O 1
ATOM 4785 N N . VAL A 1 635 ? 25.434 5.145 24.730 1.00 92.75 635 VAL A N 1
ATOM 4786 C CA . VAL A 1 635 ? 25.593 4.850 26.164 1.00 92.75 635 VAL A CA 1
ATOM 4787 C C . VAL A 1 635 ? 24.509 3.892 26.654 1.00 92.75 635 VAL A C 1
ATOM 4789 O O . VAL A 1 635 ? 24.835 2.959 27.379 1.00 92.75 635 VAL A O 1
ATOM 4792 N N . ALA A 1 636 ? 23.252 4.083 26.242 1.00 89.12 636 ALA A N 1
ATOM 4793 C CA . ALA A 1 636 ? 22.163 3.186 26.631 1.00 89.12 636 ALA A CA 1
ATOM 4794 C C . ALA A 1 636 ? 22.455 1.731 26.224 1.00 89.12 636 ALA A C 1
ATOM 4796 O O . ALA A 1 636 ? 22.330 0.823 27.035 1.00 89.12 636 ALA A O 1
ATOM 4797 N N . LEU A 1 637 ? 22.916 1.530 24.985 1.00 89.56 637 LEU A N 1
ATOM 4798 C CA . LEU A 1 637 ? 23.234 0.206 24.442 1.00 89.56 637 LEU A CA 1
ATOM 4799 C C . LEU A 1 637 ? 24.535 -0.390 24.998 1.00 89.56 637 LEU A C 1
ATOM 4801 O O . LEU A 1 637 ? 24.639 -1.601 25.137 1.00 89.56 637 LEU A O 1
ATOM 4805 N N . GLU A 1 638 ? 25.553 0.434 25.261 1.00 91.62 638 GLU A N 1
ATOM 4806 C CA . GLU A 1 638 ? 26.863 -0.039 25.734 1.00 91.62 638 GLU A CA 1
ATOM 4807 C C . GLU A 1 638 ? 26.833 -0.473 27.204 1.00 91.62 638 GLU A C 1
ATOM 4809 O O . GLU A 1 638 ? 27.569 -1.382 27.582 1.00 91.62 638 GLU A O 1
ATOM 4814 N N . PHE A 1 639 ? 26.009 0.181 28.026 1.00 87.81 639 PHE A N 1
ATOM 4815 C CA . PHE A 1 639 ? 25.944 -0.064 29.470 1.00 87.81 639 PHE A CA 1
ATOM 4816 C C . PHE A 1 639 ? 24.681 -0.793 29.916 1.00 87.81 639 PHE A C 1
ATOM 4818 O O . PHE A 1 639 ? 24.560 -1.047 31.108 1.00 87.81 639 PHE A O 1
ATOM 4825 N N . ASP A 1 640 ? 23.785 -1.112 28.981 1.00 88.12 640 ASP A N 1
ATOM 4826 C CA . ASP A 1 640 ? 22.526 -1.814 29.238 1.00 88.12 640 ASP A CA 1
ATOM 4827 C C . ASP A 1 640 ? 21.677 -1.139 30.327 1.00 88.12 640 ASP A C 1
ATOM 4829 O O . ASP A 1 640 ? 21.207 -1.750 31.278 1.00 88.12 640 ASP A O 1
ATOM 4833 N N . VAL A 1 641 ? 21.540 0.185 30.212 1.00 91.00 641 VAL A N 1
ATOM 4834 C CA . VAL A 1 641 ? 20.700 0.992 31.105 1.00 91.00 641 VAL A CA 1
ATOM 4835 C C . VAL A 1 641 ? 19.748 1.809 30.239 1.00 91.00 641 VAL A C 1
ATOM 4837 O O . VAL A 1 641 ? 20.214 2.528 29.345 1.00 91.00 641 VAL A O 1
ATOM 4840 N N . PRO A 1 642 ? 18.427 1.763 30.479 1.00 95.06 642 PRO A N 1
ATOM 4841 C CA . PRO A 1 642 ? 17.482 2.549 29.703 1.00 95.06 642 PRO A CA 1
ATOM 4842 C C . PRO A 1 642 ? 17.720 4.050 29.912 1.00 95.06 642 PRO A C 1
ATOM 4844 O O . PRO A 1 642 ? 17.830 4.537 31.040 1.00 95.06 642 PRO A O 1
ATOM 4847 N N . ILE A 1 643 ? 17.793 4.808 28.809 1.00 97.25 643 ILE A N 1
ATOM 4848 C CA . ILE A 1 643 ? 17.987 6.264 28.847 1.00 97.25 643 ILE A CA 1
ATOM 4849 C C . ILE A 1 643 ? 16.865 6.994 28.106 1.00 97.25 643 ILE A C 1
ATOM 4851 O O . ILE A 1 643 ? 16.766 6.931 26.880 1.00 97.25 643 ILE A O 1
ATOM 4855 N N . ALA A 1 644 ? 16.066 7.772 28.838 1.00 95.88 644 ALA A N 1
ATOM 4856 C CA . ALA A 1 644 ? 15.042 8.642 28.269 1.00 95.88 644 ALA A CA 1
ATOM 4857 C C . ALA A 1 644 ? 15.671 9.923 27.686 1.00 95.88 644 ALA A C 1
ATOM 4859 O O . ALA A 1 644 ? 16.235 10.751 28.410 1.00 95.88 644 ALA A O 1
ATOM 4860 N N . ASN A 1 645 ? 15.581 10.109 26.362 1.00 95.94 645 ASN A N 1
ATOM 4861 C CA . ASN A 1 645 ? 16.156 11.272 25.676 1.00 95.94 645 ASN A CA 1
ATOM 4862 C C . ASN A 1 645 ? 15.178 12.459 25.568 1.00 95.94 645 ASN A C 1
ATOM 4864 O O . ASN A 1 645 ? 14.337 12.547 24.665 1.00 95.94 645 ASN A O 1
ATOM 4868 N N . GLY A 1 646 ? 15.347 13.416 26.477 1.00 92.75 646 GLY A N 1
ATOM 4869 C CA . GLY A 1 646 ? 14.619 14.679 26.573 1.00 92.75 646 GLY A CA 1
ATOM 4870 C C . GLY A 1 646 ? 15.346 15.897 26.011 1.00 92.75 646 GLY A C 1
ATOM 4871 O O . GLY A 1 646 ? 14.960 17.021 26.338 1.00 92.75 646 GLY A O 1
ATOM 4872 N N . VAL A 1 647 ? 16.387 15.729 25.189 1.00 94.31 647 VAL A N 1
ATOM 4873 C CA . VAL A 1 647 ? 17.049 16.864 24.532 1.00 94.31 647 VAL A CA 1
ATOM 4874 C C . VAL A 1 647 ? 16.143 17.420 23.428 1.00 94.31 647 VAL A C 1
ATOM 4876 O O . VAL A 1 647 ? 15.972 16.816 22.372 1.00 94.31 647 VAL A O 1
ATOM 4879 N N . LEU A 1 648 ? 15.553 18.594 23.655 1.00 90.31 648 LEU A N 1
ATOM 4880 C CA . LEU A 1 648 ? 14.704 19.272 22.677 1.00 90.31 648 LEU A CA 1
ATOM 4881 C C . LEU A 1 648 ? 15.533 19.834 21.522 1.00 90.31 648 LEU A C 1
ATOM 4883 O O . LEU A 1 648 ? 16.352 20.725 21.725 1.00 90.31 648 LEU A O 1
ATOM 4887 N N . THR A 1 649 ? 15.264 19.393 20.298 1.00 91.62 649 THR A N 1
ATOM 4888 C CA . THR A 1 649 ? 15.834 19.970 19.072 1.00 91.62 649 THR A CA 1
ATOM 4889 C C . THR A 1 649 ? 14.759 20.775 18.352 1.00 91.62 649 THR A C 1
ATOM 4891 O O . THR A 1 649 ? 13.787 20.207 17.854 1.00 91.62 649 THR A O 1
ATOM 4894 N N . THR A 1 650 ? 14.887 22.100 18.336 1.00 89.19 650 THR A N 1
ATOM 4895 C CA . THR A 1 650 ? 13.832 23.003 17.837 1.00 89.19 650 THR A CA 1
ATOM 4896 C C . THR A 1 650 ? 14.402 24.100 16.952 1.00 89.19 650 THR A C 1
ATOM 4898 O O . THR A 1 650 ? 15.556 24.497 17.111 1.00 89.19 650 THR A O 1
ATOM 4901 N N . ASP A 1 651 ? 13.601 24.596 16.010 1.00 88.44 651 ASP A N 1
ATOM 4902 C CA . ASP A 1 651 ? 14.028 25.665 15.105 1.00 88.44 651 ASP A CA 1
ATOM 4903 C C . ASP A 1 651 ? 13.916 27.051 15.753 1.00 88.44 651 ASP A C 1
ATOM 4905 O O . ASP A 1 651 ? 14.611 27.979 15.342 1.00 88.44 651 ASP A O 1
ATOM 4909 N N . THR A 1 652 ? 13.057 27.203 16.767 1.00 88.81 652 THR A N 1
ATOM 4910 C CA . THR A 1 652 ? 12.826 28.476 17.462 1.00 88.81 652 THR A CA 1
ATOM 4911 C C . THR A 1 652 ? 12.694 28.300 18.975 1.00 88.81 652 THR A C 1
ATOM 4913 O O . THR A 1 652 ? 12.251 27.258 19.461 1.00 88.81 652 THR A O 1
ATOM 4916 N N . ASP A 1 653 ? 13.010 29.356 19.731 1.00 87.94 653 ASP A N 1
ATOM 4917 C CA . ASP A 1 653 ? 12.829 29.386 21.192 1.00 87.94 653 ASP A CA 1
ATOM 4918 C C . ASP A 1 653 ? 11.359 29.173 21.594 1.00 87.94 653 ASP A C 1
ATOM 4920 O O . ASP A 1 653 ? 11.061 28.542 22.605 1.00 87.94 653 ASP A O 1
ATOM 4924 N N . GLU A 1 654 ? 10.420 29.660 20.780 1.00 89.75 654 GLU A N 1
ATOM 4925 C CA . GLU A 1 654 ? 8.977 29.517 21.005 1.00 89.75 654 GLU A CA 1
ATOM 4926 C C . GLU A 1 654 ? 8.539 28.046 20.966 1.00 89.75 654 GLU A C 1
ATOM 4928 O O . GLU A 1 654 ? 7.755 27.614 21.812 1.00 89.75 654 GLU A O 1
ATOM 4933 N N . GLN A 1 655 ? 9.089 27.253 20.039 1.00 84.25 655 GLN A N 1
ATOM 4934 C CA . GLN A 1 655 ? 8.852 25.808 19.982 1.00 84.25 655 GLN A CA 1
ATOM 4935 C C . GLN A 1 655 ? 9.427 25.092 21.208 1.00 84.25 655 GLN A C 1
ATOM 4937 O O . GLN A 1 655 ? 8.797 24.170 21.728 1.00 84.25 655 GLN A O 1
ATOM 4942 N N . ALA A 1 656 ? 10.611 25.508 21.671 1.00 84.69 656 ALA A N 1
ATOM 4943 C CA . ALA A 1 656 ? 11.234 24.944 22.864 1.00 84.69 656 ALA A CA 1
ATOM 4944 C C . ALA A 1 656 ? 10.372 25.208 24.109 1.00 84.69 656 ALA A C 1
ATOM 4946 O O . ALA A 1 656 ? 10.061 24.281 24.856 1.00 84.69 656 ALA A O 1
ATOM 4947 N N . ILE A 1 657 ? 9.901 26.447 24.277 1.00 88.50 657 ILE A N 1
ATOM 4948 C CA . ILE A 1 657 ? 9.029 26.859 25.386 1.00 88.50 657 ILE A CA 1
ATOM 4949 C C . ILE A 1 657 ? 7.686 26.121 25.352 1.00 88.50 657 ILE A C 1
ATOM 4951 O O . ILE A 1 657 ? 7.199 25.693 26.395 1.00 88.50 657 ILE A O 1
ATOM 4955 N N . ALA A 1 658 ? 7.088 25.933 24.172 1.00 81.75 658 ALA A N 1
ATOM 4956 C CA . ALA A 1 658 ? 5.803 25.245 24.041 1.00 81.75 658 ALA A CA 1
ATOM 4957 C C . ALA A 1 658 ? 5.867 23.751 24.414 1.00 81.75 658 ALA A C 1
ATOM 4959 O O . ALA A 1 658 ? 4.843 23.161 24.752 1.00 81.75 658 ALA A O 1
ATOM 4960 N N . ARG A 1 659 ? 7.054 23.134 24.344 1.00 80.56 659 ARG A N 1
ATOM 4961 C CA . ARG A 1 659 ? 7.253 21.687 24.528 1.00 80.56 659 ARG A CA 1
ATOM 4962 C C . ARG A 1 659 ? 7.907 21.302 25.852 1.00 80.56 659 ARG A C 1
ATOM 4964 O O . ARG A 1 659 ? 7.768 20.156 26.266 1.00 80.56 659 ARG A O 1
ATOM 4971 N N . MET A 1 660 ? 8.614 22.223 26.507 1.00 85.94 660 MET A N 1
ATOM 4972 C CA . MET A 1 660 ? 9.478 21.922 27.658 1.00 85.94 660 MET A CA 1
ATOM 4973 C C . MET A 1 660 ? 8.766 21.238 28.828 1.00 85.94 660 MET A C 1
ATOM 4975 O O . MET A 1 660 ? 9.321 20.316 29.411 1.00 85.94 660 MET A O 1
ATOM 4979 N N . THR A 1 661 ? 7.534 21.636 29.150 1.00 86.19 661 THR A N 1
ATOM 4980 C CA . THR A 1 661 ? 6.815 21.060 30.294 1.00 86.19 661 THR A CA 1
ATOM 4981 C C . THR A 1 661 ? 6.375 19.627 30.017 1.00 86.19 661 THR A C 1
ATOM 4983 O O . THR A 1 661 ? 6.706 18.734 30.789 1.00 86.19 661 THR A O 1
ATOM 4986 N N . GLU A 1 662 ? 5.667 19.382 28.910 1.00 83.31 662 GLU A N 1
ATOM 4987 C CA . GLU A 1 662 ? 5.156 18.036 28.622 1.00 83.31 662 GLU A CA 1
ATOM 4988 C C . GLU A 1 662 ? 6.289 17.069 28.290 1.00 83.31 662 GLU A C 1
ATOM 4990 O O . GLU A 1 662 ? 6.311 15.957 28.802 1.00 83.31 662 GLU A O 1
ATOM 4995 N N . LYS A 1 663 ? 7.312 17.529 27.554 1.00 88.31 663 LYS A N 1
ATOM 4996 C CA . LYS A 1 663 ? 8.483 16.698 27.271 1.00 88.31 663 LYS A CA 1
ATOM 4997 C C . LYS A 1 663 ? 9.199 16.271 28.555 1.00 88.31 663 LYS A C 1
ATOM 4999 O O . LYS A 1 663 ? 9.648 15.134 28.622 1.00 88.31 663 LYS A O 1
ATOM 5004 N N . GLY A 1 664 ? 9.293 17.145 29.561 1.00 88.12 664 GLY A N 1
ATOM 5005 C CA . GLY A 1 664 ? 9.870 16.802 30.865 1.00 88.12 664 GLY A CA 1
ATOM 5006 C C . GLY A 1 664 ? 9.093 15.682 31.559 1.00 88.12 664 GLY A C 1
ATOM 5007 O O . GLY A 1 664 ? 9.691 14.693 31.975 1.00 88.12 664 GLY A O 1
ATOM 5008 N N . ARG A 1 665 ? 7.759 15.787 31.601 1.00 91.25 665 ARG A N 1
ATOM 5009 C CA . ARG A 1 665 ? 6.881 14.748 32.173 1.00 91.25 665 ARG A CA 1
ATOM 5010 C C . ARG A 1 665 ? 6.953 13.433 31.408 1.00 91.25 665 ARG A C 1
ATOM 5012 O O . ARG A 1 665 ? 6.995 12.367 32.012 1.00 91.25 665 ARG A O 1
ATOM 5019 N N . ASP A 1 666 ? 7.003 13.504 30.084 1.00 85.56 666 ASP A N 1
ATOM 5020 C CA . ASP A 1 666 ? 7.120 12.319 29.243 1.00 85.56 666 ASP A CA 1
ATOM 5021 C C . ASP A 1 666 ? 8.427 11.577 29.503 1.00 85.56 666 ASP A C 1
ATOM 5023 O O . ASP A 1 666 ? 8.430 10.354 29.519 1.00 85.56 666 ASP A O 1
ATOM 5027 N N . MET A 1 667 ? 9.535 12.283 29.753 1.00 96.62 667 MET A N 1
ATOM 5028 C CA . MET A 1 667 ? 10.798 11.609 30.064 1.00 96.62 667 MET A CA 1
ATOM 5029 C C . MET A 1 667 ? 10.776 10.901 31.415 1.00 96.62 667 MET A C 1
ATOM 5031 O O . MET A 1 667 ? 11.380 9.840 31.527 1.00 96.62 667 MET A O 1
ATOM 5035 N N . ALA A 1 668 ? 10.051 11.433 32.402 1.00 93.94 668 ALA A N 1
ATOM 5036 C CA . ALA A 1 668 ? 9.811 10.731 33.659 1.00 93.94 668 ALA A CA 1
ATOM 5037 C C . ALA A 1 668 ? 9.022 9.432 33.432 1.00 93.94 668 ALA A C 1
ATOM 5039 O O . ALA A 1 668 ? 9.451 8.374 33.880 1.00 93.94 668 ALA A O 1
ATOM 5040 N N . ARG A 1 669 ? 7.915 9.501 32.676 1.00 91.81 669 ARG A N 1
ATOM 5041 C CA . ARG A 1 669 ? 7.090 8.327 32.335 1.00 91.81 669 ARG A CA 1
ATOM 5042 C C . ARG A 1 669 ? 7.886 7.267 31.582 1.00 91.81 669 ARG A C 1
ATOM 5044 O O . ARG A 1 669 ? 7.887 6.115 31.988 1.00 91.81 669 ARG A O 1
ATOM 5051 N N . VAL A 1 670 ? 8.607 7.677 30.538 1.00 88.38 670 VAL A N 1
ATOM 5052 C CA . VAL A 1 670 ? 9.442 6.778 29.729 1.00 88.38 670 VAL A CA 1
ATOM 5053 C C . VAL A 1 670 ? 10.535 6.129 30.575 1.00 88.38 670 VAL A C 1
ATOM 5055 O O . VAL A 1 670 ? 10.793 4.945 30.406 1.00 88.38 670 VAL A O 1
ATOM 5058 N N . ALA A 1 671 ? 11.181 6.871 31.479 1.00 95.31 671 ALA A N 1
ATOM 5059 C CA . ALA A 1 671 ? 12.232 6.313 32.327 1.00 95.31 671 ALA A CA 1
ATOM 5060 C C . ALA A 1 671 ? 11.696 5.250 33.294 1.00 95.31 671 ALA A C 1
ATOM 5062 O O . ALA A 1 671 ? 12.286 4.179 33.384 1.00 95.31 671 ALA A O 1
ATOM 5063 N N . VAL A 1 672 ? 10.572 5.523 33.966 1.00 95.25 672 VAL A N 1
ATOM 5064 C CA . VAL A 1 672 ? 9.926 4.570 34.885 1.00 95.25 672 VAL A CA 1
ATOM 5065 C C . VAL A 1 672 ? 9.443 3.332 34.130 1.00 95.25 672 VAL A C 1
ATOM 5067 O O . VAL A 1 672 ? 9.773 2.212 34.502 1.00 95.25 672 VAL A O 1
ATOM 5070 N N . GLU A 1 673 ? 8.740 3.529 33.015 1.00 92.25 673 GLU A N 1
ATOM 5071 C CA . GLU A 1 673 ? 8.209 2.426 32.212 1.00 92.25 673 GLU A CA 1
ATOM 5072 C C . GLU A 1 673 ? 9.316 1.516 31.676 1.00 92.25 673 GLU A C 1
ATOM 5074 O O . GLU A 1 673 ? 9.198 0.293 31.734 1.00 92.25 673 GLU A O 1
ATOM 5079 N N . MET A 1 674 ? 10.407 2.105 31.177 1.00 92.00 674 MET A N 1
ATOM 5080 C CA . MET A 1 674 ? 11.536 1.345 30.650 1.00 92.00 674 MET A CA 1
ATOM 5081 C C . MET A 1 674 ? 12.341 0.645 31.746 1.00 92.00 674 MET A C 1
ATOM 5083 O O . MET A 1 674 ? 12.859 -0.434 31.485 1.00 92.00 674 MET A O 1
ATOM 5087 N N . ALA A 1 675 ? 12.439 1.215 32.950 1.00 92.81 675 ALA A N 1
ATOM 5088 C CA . ALA A 1 675 ? 13.072 0.552 34.092 1.00 92.81 675 ALA A CA 1
ATOM 5089 C C . ALA A 1 675 ? 12.276 -0.686 34.535 1.00 92.81 675 ALA A C 1
ATOM 5091 O O . ALA A 1 675 ? 12.842 -1.766 34.721 1.00 92.81 675 ALA A O 1
ATOM 5092 N N . ASN A 1 676 ? 10.950 -0.548 34.632 1.00 90.06 676 ASN A N 1
ATOM 5093 C CA . ASN A 1 676 ? 10.050 -1.650 34.969 1.00 90.06 676 ASN A CA 1
ATOM 5094 C C . ASN A 1 676 ? 10.055 -2.724 33.878 1.00 90.06 676 ASN A C 1
ATOM 5096 O O . ASN A 1 676 ? 10.123 -3.913 34.182 1.00 90.06 676 ASN A O 1
ATOM 5100 N N . LEU A 1 677 ? 10.069 -2.314 32.606 1.00 84.81 677 LEU A N 1
ATOM 5101 C CA . LEU A 1 677 ? 10.189 -3.237 31.484 1.00 84.81 677 LEU A CA 1
ATOM 5102 C C . LEU A 1 677 ? 11.536 -3.970 31.497 1.00 84.81 677 LEU A C 1
ATOM 5104 O O . LEU A 1 677 ? 11.551 -5.176 31.281 1.00 84.81 677 LEU A O 1
ATOM 5108 N N . SER A 1 678 ? 12.645 -3.274 31.769 1.00 84.50 678 SER A N 1
ATOM 5109 C CA . SER A 1 678 ? 13.974 -3.894 31.877 1.00 84.50 678 SER A CA 1
ATOM 5110 C C . SER A 1 678 ? 13.980 -4.959 32.970 1.00 84.50 678 SER A C 1
ATOM 5112 O O . SER A 1 678 ? 14.295 -6.111 32.700 1.00 84.50 678 SER A O 1
ATOM 5114 N N . THR A 1 679 ? 13.496 -4.612 34.164 1.00 82.31 679 THR A N 1
ATOM 5115 C CA . THR A 1 679 ? 13.380 -5.538 35.298 1.00 82.31 679 THR A CA 1
ATOM 5116 C C . THR A 1 679 ? 12.477 -6.734 34.982 1.00 82.31 679 THR A C 1
ATOM 5118 O O . THR A 1 679 ? 12.810 -7.867 35.318 1.00 82.31 679 THR A O 1
ATOM 5121 N N . ALA A 1 680 ? 11.336 -6.513 34.321 1.00 76.44 680 ALA A N 1
ATOM 5122 C CA . ALA A 1 680 ? 10.422 -7.585 33.932 1.00 76.44 680 ALA A CA 1
ATOM 5123 C C . ALA A 1 680 ? 11.052 -8.540 32.908 1.00 76.44 680 ALA A C 1
ATOM 5125 O O . ALA A 1 680 ? 10.843 -9.752 32.984 1.00 76.44 680 ALA A O 1
ATOM 5126 N N . LEU A 1 681 ? 11.836 -8.002 31.970 1.00 70.62 681 LEU A N 1
ATOM 5127 C CA . LEU A 1 681 ? 12.599 -8.802 31.020 1.00 70.62 681 LEU A CA 1
ATOM 5128 C C . LEU A 1 681 ? 13.699 -9.588 31.747 1.00 70.62 681 LEU A C 1
ATOM 5130 O O . LEU A 1 681 ? 13.785 -10.794 31.539 1.00 70.62 681 LEU A O 1
ATOM 5134 N N . ASP A 1 682 ? 14.441 -8.980 32.672 1.00 73.12 682 ASP A N 1
ATOM 5135 C CA . ASP A 1 682 ? 15.494 -9.656 33.446 1.00 73.12 682 ASP A CA 1
ATOM 5136 C C . ASP A 1 682 ? 14.942 -10.765 34.367 1.00 73.12 682 ASP A C 1
ATOM 5138 O O . ASP A 1 682 ? 15.491 -11.864 34.419 1.00 73.12 682 ASP A O 1
ATOM 5142 N N . LEU A 1 683 ? 13.807 -10.543 35.042 1.00 53.38 683 LEU A N 1
ATOM 5143 C CA . LEU A 1 683 ? 13.118 -11.561 35.856 1.00 53.38 683 LEU A CA 1
ATOM 5144 C C . LEU A 1 683 ? 12.598 -12.733 35.021 1.00 53.38 683 LEU A C 1
ATOM 5146 O O . LEU A 1 683 ? 12.606 -13.869 35.494 1.00 53.38 683 LEU A O 1
ATOM 5150 N N . SER A 1 684 ? 12.169 -12.473 33.783 1.00 52.25 684 SER A N 1
ATOM 5151 C CA . SER A 1 684 ? 11.785 -13.544 32.859 1.00 52.25 684 SER A CA 1
ATOM 5152 C C . SER A 1 684 ? 12.973 -14.419 32.446 1.00 52.25 684 SER A C 1
ATOM 5154 O O . SER A 1 684 ? 12.761 -15.582 32.131 1.00 52.25 684 SER A O 1
ATOM 5156 N N . PHE A 1 685 ? 14.206 -13.900 32.523 1.00 41.38 685 PHE A N 1
ATOM 5157 C CA . PHE A 1 685 ? 15.432 -14.679 32.327 1.00 41.38 685 PHE A CA 1
ATOM 5158 C C . PHE A 1 685 ? 15.880 -15.447 33.585 1.00 41.38 685 PHE A C 1
ATOM 5160 O O . PHE A 1 685 ? 16.522 -16.481 33.441 1.00 41.38 685 PHE A O 1
ATOM 5167 N N . MET A 1 686 ? 15.562 -14.983 34.805 1.00 33.50 686 MET A N 1
ATOM 5168 C CA . MET A 1 686 ? 15.976 -15.661 36.052 1.00 33.50 686 MET A CA 1
ATOM 5169 C C . MET A 1 686 ? 15.063 -16.826 36.465 1.00 33.50 686 MET A C 1
ATOM 5171 O O . MET A 1 686 ? 15.533 -17.777 37.079 1.00 33.50 686 MET A O 1
ATOM 5175 N N . LEU A 1 687 ? 13.773 -16.790 36.114 1.00 36.06 687 LEU A N 1
ATOM 5176 C CA . LEU A 1 687 ? 12.824 -17.877 36.417 1.00 36.06 687 LEU A CA 1
ATOM 5177 C C . LEU A 1 687 ? 13.087 -19.177 35.627 1.00 36.06 687 LEU A C 1
ATOM 5179 O O . LEU A 1 687 ? 12.449 -20.184 35.917 1.00 36.06 687 LEU A O 1
ATOM 5183 N N . ASP A 1 688 ? 14.026 -19.163 34.678 1.00 40.00 688 ASP A N 1
ATOM 5184 C CA . ASP A 1 688 ? 14.480 -20.341 33.929 1.00 40.00 688 ASP A CA 1
ATOM 5185 C C . ASP A 1 688 ? 15.672 -21.075 34.602 1.00 40.00 688 ASP A C 1
ATOM 5187 O O . ASP A 1 688 ? 16.007 -22.177 34.169 1.00 40.00 688 ASP A O 1
ATOM 5191 N N . GLU A 1 689 ? 16.316 -20.513 35.644 1.00 39.28 689 GLU A N 1
ATOM 5192 C CA . GLU A 1 689 ? 17.481 -21.135 36.321 1.00 39.28 689 GLU A CA 1
ATOM 5193 C C . GLU A 1 689 ? 17.153 -21.865 37.647 1.00 39.28 689 GLU A C 1
ATOM 5195 O O . GLU A 1 689 ? 17.941 -22.708 38.069 1.00 39.28 689 GLU A O 1
ATOM 5200 N N . ASP A 1 690 ? 16.006 -21.609 38.292 1.00 36.34 690 ASP A N 1
ATOM 5201 C CA . ASP A 1 690 ? 15.719 -22.074 39.670 1.00 36.34 690 ASP A CA 1
ATOM 5202 C C . ASP A 1 690 ? 14.924 -23.404 39.782 1.00 36.34 690 ASP A C 1
ATOM 5204 O O . ASP A 1 690 ? 14.600 -23.825 40.893 1.00 36.34 690 ASP A O 1
ATOM 5208 N N . ASP A 1 691 ? 14.611 -24.099 38.680 1.00 39.72 691 ASP A N 1
ATOM 5209 C CA . ASP A 1 691 ? 13.766 -25.318 38.704 1.00 39.72 691 ASP A CA 1
ATOM 5210 C C . ASP A 1 691 ? 14.546 -26.657 38.816 1.00 39.72 691 ASP A C 1
ATOM 5212 O O . ASP A 1 691 ? 13.936 -27.722 38.718 1.00 39.72 691 ASP A O 1
ATOM 5216 N N . ASP A 1 692 ? 15.867 -26.634 39.056 1.00 43.56 692 ASP A N 1
ATOM 5217 C CA . ASP A 1 692 ? 16.722 -27.845 39.068 1.00 43.56 692 ASP A CA 1
ATOM 5218 C C . ASP A 1 692 ? 17.343 -28.235 40.436 1.00 43.56 692 ASP A C 1
ATOM 5220 O O . ASP A 1 692 ? 18.122 -29.183 40.477 1.00 43.56 692 ASP A O 1
ATOM 5224 N N . ASP A 1 693 ? 17.006 -27.591 41.566 1.00 41.91 693 ASP A N 1
ATOM 5225 C CA . ASP A 1 693 ? 17.770 -27.786 42.824 1.00 41.91 693 ASP A CA 1
ATOM 5226 C C . ASP A 1 693 ? 16.937 -27.977 44.117 1.00 41.91 693 ASP A C 1
ATOM 5228 O O . ASP A 1 693 ? 17.319 -27.498 45.181 1.00 41.91 693 ASP A O 1
ATOM 5232 N N . ASP A 1 694 ? 15.827 -28.725 44.084 1.00 41.06 694 ASP A N 1
ATOM 5233 C CA . ASP A 1 694 ? 15.175 -29.209 45.319 1.00 41.06 694 ASP A CA 1
ATOM 5234 C C . ASP A 1 694 ? 14.443 -30.549 45.095 1.00 41.06 694 ASP A C 1
ATOM 5236 O O . ASP A 1 694 ? 13.223 -30.583 44.980 1.00 41.06 694 ASP A O 1
ATOM 5240 N N . ASP A 1 695 ? 15.184 -31.660 45.014 1.00 43.53 695 ASP A N 1
ATOM 5241 C CA . ASP A 1 695 ? 14.744 -33.004 45.446 1.00 43.53 695 ASP A CA 1
ATOM 5242 C C . ASP A 1 695 ? 15.882 -34.021 45.207 1.00 43.53 695 ASP A C 1
ATOM 5244 O O . ASP A 1 695 ? 16.064 -34.452 44.076 1.00 43.53 695 ASP A O 1
ATOM 5248 N N . GLU A 1 696 ? 16.645 -34.368 46.257 1.00 37.25 696 GLU A N 1
ATOM 5249 C CA . GLU A 1 696 ? 17.498 -35.575 46.473 1.00 37.25 696 GLU A CA 1
ATOM 5250 C C . GLU A 1 696 ? 18.519 -35.200 47.590 1.00 37.25 696 GLU A C 1
ATOM 5252 O O . GLU A 1 696 ? 19.204 -34.189 47.495 1.00 37.25 696 GLU A O 1
ATOM 5257 N N . ASP A 1 697 ? 18.724 -35.854 48.735 1.00 38.12 697 ASP A N 1
ATOM 5258 C CA . ASP A 1 697 ? 18.278 -37.124 49.292 1.00 38.12 697 ASP A CA 1
ATOM 5259 C C . ASP A 1 697 ? 18.528 -37.117 50.820 1.00 38.12 697 ASP A C 1
ATOM 5261 O O . ASP A 1 697 ? 19.575 -36.666 51.300 1.00 38.12 697 ASP A O 1
ATOM 5265 N N . GLU A 1 698 ? 17.577 -37.660 51.588 1.00 37.44 698 GLU A N 1
ATOM 5266 C CA . GLU A 1 698 ? 17.855 -38.284 52.886 1.00 37.44 698 GLU A CA 1
ATOM 5267 C C . GLU A 1 698 ? 18.292 -39.739 52.635 1.00 37.44 698 GLU A C 1
ATOM 5269 O O . GLU A 1 698 ? 17.626 -40.478 51.911 1.00 37.44 698 GLU A O 1
ATOM 5274 N N . ASP A 1 699 ? 19.347 -40.123 53.353 1.00 37.16 699 ASP A N 1
ATOM 5275 C CA . ASP A 1 699 ? 19.689 -41.472 53.816 1.00 37.16 699 ASP A CA 1
ATOM 5276 C C . ASP A 1 699 ? 20.596 -42.400 52.968 1.00 37.16 699 ASP A C 1
ATOM 5278 O O . ASP A 1 699 ? 20.291 -42.838 51.861 1.00 37.16 699 ASP A O 1
ATOM 5282 N N . ASP A 1 700 ? 21.666 -42.788 53.679 1.00 36.03 700 ASP A N 1
ATOM 5283 C CA . ASP A 1 700 ? 22.353 -44.086 53.729 1.00 36.03 700 ASP A CA 1
ATOM 5284 C C . ASP A 1 700 ? 23.370 -44.413 52.619 1.00 36.03 700 ASP A C 1
ATOM 5286 O O . ASP A 1 700 ? 23.059 -44.640 51.455 1.00 36.03 700 ASP A O 1
ATOM 5290 N N . GLU A 1 701 ? 24.665 -44.295 52.937 1.00 38.94 701 GLU A N 1
ATOM 5291 C CA . GLU A 1 701 ? 25.497 -45.382 53.506 1.00 38.94 701 GLU A CA 1
ATOM 5292 C C . GLU A 1 701 ? 25.689 -46.535 52.507 1.00 38.94 701 GLU A C 1
ATOM 5294 O O . GLU A 1 701 ? 24.805 -47.358 52.296 1.00 38.94 701 GLU A O 1
ATOM 5299 N N . ASP A 1 702 ? 26.865 -46.581 51.874 1.00 35.25 702 ASP A N 1
ATOM 5300 C CA . ASP A 1 702 ? 27.854 -47.646 52.104 1.00 35.25 702 ASP A CA 1
ATOM 5301 C C . ASP A 1 702 ? 28.909 -47.668 50.985 1.00 35.25 702 ASP A C 1
ATOM 5303 O O . ASP A 1 702 ? 28.582 -47.712 49.801 1.00 35.25 702 ASP A O 1
ATOM 5307 N N . ASP A 1 703 ? 30.168 -47.683 51.440 1.00 35.91 703 ASP A N 1
ATOM 5308 C CA . ASP A 1 703 ? 31.268 -48.523 50.954 1.00 35.91 703 ASP A CA 1
ATOM 5309 C C . ASP A 1 703 ? 31.733 -48.381 49.491 1.00 35.91 703 ASP A C 1
ATOM 5311 O O . ASP A 1 703 ? 30.977 -48.363 48.530 1.00 35.91 703 ASP A O 1
ATOM 5315 N N . GLU A 1 704 ? 33.010 -48.403 49.151 1.00 37.22 704 GLU A N 1
ATOM 5316 C CA . GLU A 1 704 ? 34.299 -48.552 49.821 1.00 37.22 704 GLU A CA 1
ATOM 5317 C C . GLU A 1 704 ? 35.292 -48.428 48.640 1.00 37.22 704 GLU A C 1
ATOM 5319 O O . GLU A 1 704 ? 34.963 -48.825 47.518 1.00 37.22 704 GLU A O 1
ATOM 5324 N N . ASP A 1 705 ? 36.503 -47.945 48.924 1.00 36.78 705 ASP A N 1
ATOM 5325 C CA . ASP A 1 705 ? 37.749 -48.334 48.245 1.00 36.78 705 ASP A CA 1
ATOM 5326 C C . ASP A 1 705 ? 37.961 -47.934 46.765 1.00 36.78 705 ASP A C 1
ATOM 5328 O O . ASP A 1 705 ? 37.096 -47.995 45.902 1.00 36.78 705 ASP A O 1
ATOM 5332 N N . GLU A 1 706 ? 39.145 -47.573 46.296 1.00 38.59 706 GLU A N 1
ATOM 5333 C CA . GLU A 1 706 ? 40.479 -47.396 46.857 1.00 38.59 706 GLU A CA 1
ATOM 5334 C C . GLU A 1 706 ? 41.267 -46.694 45.731 1.00 38.59 706 GLU A C 1
ATOM 5336 O O . GLU A 1 706 ? 40.996 -46.892 44.543 1.00 38.59 706 GLU A O 1
ATOM 5341 N N . ASP A 1 707 ? 42.273 -45.930 46.140 1.00 38.78 707 ASP A N 1
ATOM 5342 C CA . ASP A 1 707 ? 43.565 -45.773 45.471 1.00 38.78 707 ASP A CA 1
ATOM 5343 C C . ASP A 1 707 ? 43.624 -45.062 44.105 1.00 38.78 707 ASP A C 1
ATOM 5345 O O . ASP A 1 707 ? 43.229 -45.544 43.048 1.00 38.78 707 ASP A O 1
ATOM 5349 N N . GLU A 1 708 ? 44.069 -43.808 44.091 1.00 39.31 708 GLU A N 1
ATOM 5350 C CA . GLU A 1 708 ? 45.475 -43.378 44.193 1.00 39.31 708 GLU A CA 1
ATOM 5351 C C . GLU A 1 708 ? 46.229 -43.362 42.850 1.00 39.31 708 GLU A C 1
ATOM 5353 O O . GLU A 1 708 ? 46.447 -44.359 42.170 1.00 39.31 708 GLU A O 1
ATOM 5358 N N . GLU A 1 709 ? 46.739 -42.158 42.595 1.00 42.41 709 GLU A N 1
ATOM 5359 C CA . GLU A 1 709 ? 48.028 -41.855 41.979 1.00 42.41 709 GLU A CA 1
ATOM 5360 C C . GLU A 1 709 ? 48.189 -41.800 40.445 1.00 42.41 709 GLU A C 1
ATOM 5362 O O . GLU A 1 709 ? 48.418 -42.778 39.740 1.00 42.41 709 GLU A O 1
ATOM 5367 N N . ASN A 1 710 ? 48.330 -40.534 40.023 1.00 39.88 710 ASN A N 1
ATOM 5368 C CA . ASN A 1 710 ? 49.451 -39.979 39.250 1.00 39.88 710 ASN A CA 1
ATOM 5369 C C . ASN A 1 710 ? 49.574 -40.368 37.764 1.00 39.88 710 ASN A C 1
ATOM 5371 O O . ASN A 1 710 ? 50.140 -41.405 37.423 1.00 39.88 710 ASN A O 1
ATOM 5375 N N . PHE A 1 711 ? 49.257 -39.426 36.865 1.00 40.47 711 PHE A N 1
ATOM 5376 C CA . PHE A 1 711 ? 50.240 -38.470 36.310 1.00 40.47 711 PHE A CA 1
ATOM 5377 C C . PHE A 1 711 ? 49.597 -37.421 35.397 1.00 40.47 711 PHE A C 1
ATOM 5379 O O . PHE A 1 711 ? 48.686 -37.792 34.625 1.00 40.47 711 PHE A O 1
#